Protein AF-A0A8X8BV23-F1 (afdb_monomer)

Secondary structure (DSSP, 8-state):
-PPPPPPPP------PPPPPPP----PPPPPPPPPPPPPPPPPPPPPPPPPP-PPPPP-PPPP----------------------------PPPPPPPPPPPPP-PPPPPPPEEEEEEEE-SSEEEEEEEPPSS--TT---EEEEEEEETT----EES-SSPB-SSEEEEESPPTT-EEEEEEEEEETTEEPPPEE-SS-EE-----EEEEE---GGGSS-EEEETTPPEEEEEEEEEES--EEEEEETTEE--TTT-EEEE-SSEEEEEESS--GGG-EEEEEEEEETTEEEEEEEEEEEE-PPPPPEEEEEEEEETTEEEEEEE--S---SS---EEEEEEEETTT--EEEEEEEE-SSEEEE--PPTT-EEEEEEEEEETTEE-SS-EE-SSPEE--SS---------------EEEEEEE----EEEETTS-EEEEEEEEEESPPEEEEEETTEE--S-TTEEEEEETTEEEEEESS--GGG-EEEEEEEEETTEEEEEEEEEEEE---S----SSS-EEEEEEEEEETTEEEEEEEEPPPSSTTHHHHHHHHHHHS-GGGHHHHHHHHHHHHHHTHHHHGGG-B-SSS-B--SHHHHHHHTTSTTPPP-HHHHHHHHHHTT-EEEEEETTEEEEEES-TTSPEEEEEE-SSSGGG--EEEEEE--SS-B-----SS-EEEEEE-S-----B---TT-EEEEEESS-EE----SS-TT---

InterPro domains:
  IPR003598 Immunoglobulin subtype 2 [SM00408] (225-289)
  IPR003598 Immunoglobulin subtype 2 [SM00408] (432-499)
  IPR003599 Immunoglobulin domain subtype [SM00409] (219-302)
  IPR003599 Immunoglobulin domain subtype [SM00409] (426-510)
  IPR003961 Fibronectin type III [PF00041] (111-194)
  IPR003961 Fibronectin type III [PF00041] (307-391)
  IPR003961 Fibronectin type III [PS50853] (111-206)
  IPR003961 Fibronectin type III [PS50853] (307-402)
  IPR003961 Fibronectin type III [SM00060] (109-192)
  IPR003961 Fibronectin type III [SM00060] (305-387)
  IPR003961 Fibronectin type III [cd00063] (110-194)
  IPR003961 Fibronectin type III [cd00063] (305-388)
  IPR007110 Immunoglobulin-like domain [PS50835] (210-298)
  IPR007110 Immunoglobulin-like domain [PS50835] (420-504)
  IPR013098 Immunoglobulin I-set [PF07679] (224-300)
  IPR013098 Immunoglobulin I-set [PF07679] (420-509)
  IPR013783 Immunoglobulin-like fold [G3DSA:2.60.40.10] (108-204)
  IPR013783 Immunoglobulin-like fold [G3DSA:2.60.40.10] (207-303)
  IPR013783 Immunoglobulin-like fold [G3DSA:2.60.40.10] (304-407)
  IPR013783 Immunoglobulin-like fold [G3DSA:2.60.40.10] (414-513)

Nearest PDB structures (foldseek):
  8g4l-assembly1_o  TM=5.785E-01  e=3.237E-51  Homo sapiens
  8q6t-assembly1_V  TM=5.256E-01  e=2.767E-53  Mus musculus
  8q6t-assembly1_P  TM=4.253E-01  e=5.042E-35  Mus musculus
  2jll-assembly1_A  TM=3.064E-01  e=6.324E-19  Homo sapiens
  2xyc-assembly1_A  TM=3.188E-01  e=3.864E-17  Homo sapiens

Organism: Polypterus senegalus (NCBI:txid55291)

Foldseek 3Di:
DDDDDDDDDDDDDDDDDDDDDDDDDDDDDDDDDDDDDDDDDDDPDDDDDPDDDDDDDDDDDDDDDDDDDDDDDDDDDDDDDDDDDDDDDDDDDDDDDDPDPDDPQWDAAAAWADWDWDDAAQFKTKIFTHDGPGATPQGFPAKWKWKDWPPDPDIDTQDDDGDHHRMDMRGRHHAQTWMKMWMWTADPSGTHDIDTDPGTDHHHFDWDFKAKDADPCQVDAAEAEFFAKDKDKIFMDTPPQWDKAKDFPPHHDPCVQWDWDDDSTIIIIMGHGDDQVNFTKMKMWIDDPPGIDMDIGGYGYFAAFAAWADWEFPDAAAFKTKIFTHGGPGHRSFDFQAKWKWKDWPVGRDIDTDADRHDDRMDMRGDHDAQIWMKMWMWIAGPNGTHPDTDIYPGTHHHHPDHDDDDDPPDPDPPPQDWKDWPFFWEADEAEAQAKDKTKTFIDHPVFWDKFKDFPNHTDPPDPQWDWDAHHRITMTIRHRDDQVSWGKMKIKTDDPHYIDIHIYTYGHDYPPDDDDDPDQADAKEWDWAQDPNDTFIWIKAFAPQFQLQLLQQLCCQQPVHSPCSVVLLCVLLVQCLVVVVVLQVFQALVVGDGQPHSVSSSVQSVDRGHADTPSSVQSSCVVRVAKEFEDEPSHGPDIHHDPPHHYFYKYDDDPHRSSNHIIGIDTDPDDADEDEDDDAGEYEYEYADDDQYFYQYDLRYFYWYHYPVDTDRDDDSPDNGDGD

Solvent-accessible surface area (backbone atoms only — not comparable to full-atom values): 42860 Å² total; per-residue (Å²): 137,84,88,83,82,86,88,82,91,83,87,88,82,92,82,85,86,84,89,82,85,89,80,84,90,80,82,90,78,81,79,80,80,81,78,83,77,81,79,79,77,82,77,81,76,80,78,80,76,80,75,85,77,82,76,84,74,84,87,79,81,86,88,83,89,90,86,87,91,86,87,81,86,88,81,88,89,89,89,87,90,87,89,89,86,88,90,84,83,87,82,91,78,83,81,80,83,78,78,80,79,73,75,80,80,68,58,58,33,40,37,27,39,75,41,40,81,75,48,56,29,41,36,33,42,28,38,33,44,42,76,38,89,49,66,37,98,87,44,71,72,20,34,50,43,34,37,25,50,68,95,60,89,65,71,42,71,69,54,92,64,70,37,80,61,62,55,52,73,43,67,85,46,61,61,76,42,40,32,40,46,33,32,22,35,26,34,99,61,34,71,22,55,67,20,48,45,95,64,63,46,70,26,36,68,54,76,41,73,37,43,72,53,77,52,77,78,45,75,45,78,36,76,45,48,55,61,40,65,46,76,46,77,40,40,38,46,42,31,62,86,56,49,77,49,62,27,43,73,88,35,77,63,60,68,90,68,42,46,76,50,76,61,92,47,34,38,34,45,33,26,76,60,34,41,60,84,69,33,46,41,35,34,44,36,34,33,42,97,93,44,66,30,77,50,70,34,42,36,43,33,25,41,47,14,36,35,31,34,78,45,38,80,74,50,73,54,61,38,33,37,32,39,37,42,43,76,35,94,41,42,22,80,38,68,73,69,25,26,36,32,29,40,20,44,68,90,74,68,52,78,42,80,77,40,67,49,33,80,66,54,56,52,72,51,64,88,43,62,64,65,41,37,33,35,44,34,31,25,22,23,21,94,68,33,59,16,91,42,59,25,57,39,91,64,60,52,70,27,55,80,68,88,64,86,82,78,78,82,85,65,83,79,74,80,63,74,36,44,28,41,70,82,34,65,42,63,67,39,78,34,42,51,62,45,65,39,73,48,55,30,27,42,47,37,33,63,77,46,50,76,45,47,23,51,73,88,40,75,69,67,100,42,93,47,55,44,75,45,78,50,73,41,37,42,33,43,32,35,48,47,34,45,64,86,67,34,43,43,38,33,50,32,30,38,37,98,70,34,66,35,73,40,54,25,47,37,42,44,40,73,64,77,85,82,85,85,68,106,56,94,70,54,81,40,40,39,44,68,34,65,55,95,90,42,78,43,47,23,39,45,46,81,47,66,93,54,20,53,8,33,39,36,32,51,24,26,75,76,68,78,38,51,90,49,19,70,59,51,43,52,50,42,51,48,48,46,44,76,44,29,90,79,38,61,89,47,45,57,61,73,82,80,57,59,56,88,42,54,66,55,42,51,55,53,67,66,46,86,63,42,50,37,43,64,42,55,52,44,46,42,16,62,78,68,58,27,20,40,40,32,26,43,95,67,37,84,70,50,72,32,64,66,81,98,36,59,78,40,47,34,34,52,74,48,96,51,56,49,57,12,37,29,28,30,47,44,78,58,82,72,92,63,55,80,56,86,66,91,62,84,45,62,42,41,37,36,33,72,53,100,69,94,64,46,43,56,73,55,96,70,50,47,63,38,44,38,42,85,84,54,78,53,75,77,81,75,94,85,55,100,73,54,75,81

Structure (mmCIF, N/CA/C/O backbone):
data_AF-A0A8X8BV23-F1
#
_entry.id   AF-A0A8X8BV23-F1
#
loop_
_atom_site.group_PDB
_atom_site.id
_atom_site.type_symbol
_atom_site.label_atom_id
_atom_site.label_alt_id
_atom_site.label_comp_id
_atom_site.label_asym_id
_atom_site.label_entity_id
_atom_site.label_seq_id
_atom_site.pdbx_PDB_ins_code
_atom_site.Cartn_x
_atom_site.Cartn_y
_atom_site.Cartn_z
_atom_site.occupancy
_atom_site.B_iso_or_equiv
_atom_site.auth_seq_id
_atom_site.auth_comp_id
_atom_site.auth_asym_id
_atom_site.auth_atom_id
_atom_site.pdbx_PDB_model_num
ATOM 1 N N . MET A 1 1 ? -46.286 63.679 -8.305 1.00 37.25 1 MET A N 1
ATOM 2 C CA . MET A 1 1 ? -46.030 62.240 -8.077 1.00 37.25 1 MET A CA 1
ATOM 3 C C . MET A 1 1 ? -44.551 61.982 -8.324 1.00 37.25 1 MET A C 1
ATOM 5 O O . MET A 1 1 ? -44.069 62.413 -9.363 1.00 37.25 1 MET A O 1
ATOM 9 N N . PRO A 1 2 ? -43.814 61.444 -7.339 1.00 43.31 2 PRO A N 1
ATOM 10 C CA . PRO A 1 2 ? -42.366 61.609 -7.263 1.00 43.31 2 PRO A CA 1
ATOM 11 C C . PRO A 1 2 ? -41.593 60.446 -7.896 1.00 43.31 2 PRO A C 1
ATOM 13 O O . PRO A 1 2 ? -41.908 59.279 -7.670 1.00 43.31 2 PRO A O 1
ATOM 16 N N . ALA A 1 3 ? -40.523 60.789 -8.612 1.00 39.47 3 ALA A N 1
ATOM 17 C CA . ALA A 1 3 ? -39.428 59.885 -8.934 1.00 39.47 3 ALA A CA 1
ATOM 18 C C . ALA A 1 3 ? -38.564 59.679 -7.676 1.00 39.47 3 ALA A C 1
ATOM 20 O O . ALA A 1 3 ? -38.120 60.648 -7.058 1.00 39.47 3 ALA A O 1
ATOM 21 N N . LYS A 1 4 ? -38.350 58.421 -7.273 1.00 37.28 4 LYS A N 1
ATOM 22 C CA . LYS A 1 4 ? -37.440 58.058 -6.176 1.00 37.28 4 LYS A CA 1
ATOM 23 C C . LYS A 1 4 ? -36.044 57.718 -6.725 1.00 37.28 4 LYS A C 1
ATOM 25 O O . LYS A 1 4 ? -35.960 56.878 -7.620 1.00 37.28 4 LYS A O 1
ATOM 30 N N . PRO A 1 5 ? -34.970 58.316 -6.175 1.00 46.34 5 PRO A N 1
ATOM 31 C CA . PRO A 1 5 ? -33.581 57.995 -6.494 1.00 46.34 5 PRO A CA 1
ATOM 32 C C . PRO A 1 5 ? -33.000 56.868 -5.616 1.00 46.34 5 PRO A C 1
ATOM 34 O O . PRO A 1 5 ? -33.570 56.479 -4.595 1.00 46.34 5 PRO A O 1
ATOM 37 N N . ALA A 1 6 ? -31.847 56.360 -6.061 1.00 39.94 6 ALA A N 1
ATOM 38 C CA . ALA A 1 6 ? -31.084 55.222 -5.543 1.00 39.94 6 ALA A CA 1
ATOM 39 C C . ALA A 1 6 ? -30.608 55.345 -4.073 1.00 39.94 6 ALA A C 1
ATOM 41 O O . ALA A 1 6 ? -30.362 56.457 -3.598 1.00 39.94 6 ALA A O 1
ATOM 42 N N . PRO A 1 7 ? -30.388 54.218 -3.359 1.00 45.75 7 PRO A N 1
ATOM 43 C CA . PRO A 1 7 ? -29.856 54.235 -2.001 1.00 45.75 7 PRO A CA 1
ATOM 44 C C . PRO A 1 7 ? -28.320 54.131 -1.936 1.00 45.75 7 PRO A C 1
ATOM 46 O O . PRO A 1 7 ? -27.684 53.287 -2.567 1.00 45.75 7 PRO A O 1
ATOM 49 N N . ILE A 1 8 ? -27.752 54.995 -1.092 1.00 36.28 8 ILE A N 1
ATOM 50 C CA . ILE A 1 8 ? -26.345 55.091 -0.685 1.00 36.28 8 ILE A CA 1
ATOM 51 C C . ILE A 1 8 ? -26.067 54.170 0.519 1.00 36.28 8 ILE A C 1
ATOM 53 O O . ILE A 1 8 ? -26.897 54.016 1.415 1.00 36.28 8 ILE A O 1
ATOM 57 N N . LYS A 1 9 ? -24.854 53.603 0.539 1.00 37.19 9 LYS A N 1
ATOM 58 C CA . LYS A 1 9 ? -24.247 52.751 1.578 1.00 37.19 9 LYS A CA 1
ATOM 59 C C . LYS A 1 9 ? -24.276 53.368 2.989 1.00 37.19 9 LYS A C 1
ATOM 61 O O . LYS A 1 9 ? -23.878 54.518 3.161 1.00 37.19 9 LYS A O 1
ATOM 66 N N . LYS A 1 10 ? -24.561 52.550 4.013 1.00 34.16 10 LYS A N 1
ATOM 67 C CA . LYS A 1 10 ? -24.090 52.753 5.400 1.00 34.16 10 LYS A CA 1
ATOM 68 C C . LYS A 1 10 ? -23.730 51.422 6.068 1.00 34.16 10 LYS A C 1
ATOM 70 O O . LYS A 1 10 ? -24.497 50.467 6.021 1.00 34.16 10 LYS A O 1
ATOM 75 N N . ALA A 1 11 ? -22.555 51.404 6.690 1.00 37.06 11 ALA A N 1
ATOM 76 C CA . ALA A 1 11 ? -22.048 50.351 7.564 1.00 37.06 11 ALA A CA 1
ATOM 77 C C . ALA A 1 11 ? -22.585 50.496 9.005 1.00 37.06 11 ALA A C 1
ATOM 79 O O . ALA A 1 11 ? -22.865 51.617 9.436 1.00 37.06 11 ALA A O 1
ATOM 80 N N . PRO A 1 12 ? -22.628 49.401 9.780 1.00 36.78 12 PRO A N 1
ATOM 81 C CA . PRO A 1 12 ? -22.578 49.437 11.245 1.00 36.78 12 PRO A CA 1
ATOM 82 C C . PRO A 1 12 ? -21.412 48.561 11.767 1.00 36.78 12 PRO A C 1
ATOM 84 O O . PRO A 1 12 ? -20.924 47.694 11.056 1.00 36.78 12 PRO A O 1
ATOM 87 N N . ALA A 1 13 ? -20.912 48.612 12.998 1.00 33.97 13 ALA A N 1
ATOM 88 C CA . ALA A 1 13 ? -20.841 49.588 14.080 1.00 33.97 13 ALA A CA 1
ATOM 89 C C . ALA A 1 13 ? -19.805 48.999 15.071 1.00 33.97 13 ALA A C 1
ATOM 91 O O . ALA A 1 13 ? -19.847 47.802 15.353 1.00 33.97 13 ALA A O 1
ATOM 92 N N . LYS A 1 14 ? -18.873 49.803 15.603 1.00 33.94 14 LYS A N 1
ATOM 93 C CA . LYS A 1 14 ? -17.976 49.397 16.705 1.00 33.94 14 LYS A CA 1
ATOM 94 C C . LYS A 1 14 ? -18.698 49.598 18.043 1.00 33.94 14 LYS A C 1
ATOM 96 O O . LYS A 1 14 ? -19.239 50.677 18.275 1.00 33.94 14 LYS A O 1
ATOM 101 N N . LYS A 1 15 ? -18.647 48.610 18.944 1.00 35.19 15 LYS A N 1
ATOM 102 C CA . LYS A 1 15 ? -18.960 48.776 20.375 1.00 35.19 15 LYS A CA 1
ATOM 103 C C . LYS A 1 15 ? -17.793 48.297 21.238 1.00 35.19 15 LYS A C 1
ATOM 105 O O . LYS A 1 15 ? -17.138 47.310 20.925 1.00 35.19 15 LYS A O 1
ATOM 110 N N . ALA A 1 16 ? -17.530 49.095 22.265 1.00 33.94 16 ALA A N 1
ATOM 111 C CA . ALA A 1 16 ? -16.345 49.130 23.105 1.00 33.94 16 ALA A CA 1
ATOM 112 C C . ALA A 1 16 ? -16.335 48.080 24.230 1.00 33.94 16 ALA A C 1
ATOM 114 O O . ALA A 1 16 ? -17.384 47.635 24.691 1.00 33.94 16 ALA A O 1
ATOM 115 N N . ALA A 1 17 ? -15.124 47.755 24.689 1.00 33.66 17 ALA A N 1
ATOM 116 C CA . ALA A 1 17 ? -14.831 46.958 25.877 1.00 33.66 17 ALA A CA 1
ATOM 117 C C . ALA A 1 17 ? -14.933 47.794 27.173 1.00 33.66 17 ALA A C 1
ATOM 119 O O . ALA A 1 17 ? -14.578 48.978 27.148 1.00 33.66 17 ALA A O 1
ATOM 120 N N . PRO A 1 18 ? -15.338 47.206 28.316 1.00 38.94 18 PRO A N 1
ATOM 121 C CA . PRO A 1 18 ? -15.215 47.843 29.621 1.00 38.94 18 PRO A CA 1
ATOM 122 C C . PRO A 1 18 ? -13.930 47.433 30.365 1.00 38.94 18 PRO A C 1
ATOM 124 O O . PRO A 1 18 ? -13.490 46.285 30.323 1.00 38.94 18 PRO A O 1
ATOM 127 N N . LYS A 1 19 ? -13.353 48.425 31.055 1.00 33.03 19 LYS A N 1
ATOM 128 C CA . LYS A 1 19 ? -12.192 48.363 31.956 1.00 33.03 19 LYS A CA 1
ATOM 129 C C . LYS A 1 19 ? -12.481 47.507 33.199 1.00 33.03 19 LYS A C 1
ATOM 131 O O . LYS A 1 19 ? -13.532 47.673 33.813 1.00 33.03 19 LYS A O 1
ATOM 136 N N . ALA A 1 20 ? -11.514 46.683 33.605 1.00 36.59 20 ALA A N 1
ATOM 137 C CA . ALA A 1 20 ? -11.487 46.001 34.899 1.00 36.59 20 ALA A CA 1
ATOM 138 C C . ALA A 1 20 ? -10.542 46.725 35.872 1.00 36.59 20 ALA A C 1
ATOM 140 O O . ALA A 1 20 ? -9.504 47.250 35.470 1.00 36.59 20 ALA A O 1
ATOM 141 N N . ALA A 1 21 ? -10.966 46.777 37.133 1.00 36.22 21 ALA A N 1
ATOM 142 C CA . ALA A 1 21 ? -10.369 47.516 38.234 1.00 36.22 21 ALA A CA 1
ATOM 143 C C . ALA A 1 21 ? -9.119 46.841 38.826 1.00 36.22 21 ALA A C 1
ATOM 145 O O . ALA A 1 21 ? -9.000 45.618 38.871 1.00 36.22 21 ALA A O 1
ATOM 146 N N . GLU A 1 22 ? -8.225 47.693 39.315 1.00 36.97 22 GLU A N 1
ATOM 147 C CA . GLU A 1 22 ? -6.950 47.410 39.969 1.00 36.97 22 GLU A CA 1
ATOM 148 C C . GLU A 1 22 ? -7.166 47.046 41.455 1.00 36.97 22 GLU A C 1
ATOM 150 O O . GLU A 1 22 ? -7.967 47.681 42.145 1.00 36.97 22 GLU A O 1
ATOM 155 N N . LYS A 1 23 ? -6.460 46.024 41.961 1.00 34.34 23 LYS A N 1
ATOM 156 C CA . LYS A 1 23 ? -6.406 45.649 43.389 1.00 34.34 23 LYS A CA 1
ATOM 157 C C . LYS A 1 23 ? -4.940 45.338 43.771 1.00 34.34 23 LYS A C 1
ATOM 159 O O . LYS A 1 23 ? -4.227 44.798 42.926 1.00 34.34 23 LYS A O 1
ATOM 164 N N . PRO A 1 24 ? -4.466 45.721 44.977 1.00 38.41 24 PRO A N 1
ATOM 165 C CA . PRO A 1 24 ? -3.070 46.107 45.196 1.00 38.41 24 PRO A CA 1
ATOM 166 C C . PRO A 1 24 ? -2.117 44.954 45.534 1.00 38.41 24 PRO A C 1
ATOM 168 O O . PRO A 1 24 ? -2.523 43.900 46.022 1.00 38.41 24 PRO A O 1
ATOM 171 N N . ALA A 1 25 ? -0.832 45.220 45.289 1.00 39.97 25 ALA A N 1
ATOM 172 C CA . ALA A 1 25 ? 0.310 44.346 45.526 1.00 39.97 25 ALA A CA 1
ATOM 173 C C . ALA A 1 25 ? 0.601 44.102 47.021 1.00 39.97 25 ALA A C 1
ATOM 175 O O . ALA A 1 25 ? 0.534 45.016 47.843 1.00 39.97 25 ALA A O 1
ATOM 176 N N . ALA A 1 26 ? 0.995 42.864 47.328 1.00 36.78 26 ALA A N 1
ATOM 177 C CA . ALA A 1 26 ? 1.564 42.394 48.592 1.00 36.78 26 ALA A CA 1
ATOM 178 C C . ALA A 1 26 ? 2.922 41.696 48.301 1.00 36.78 26 ALA A C 1
ATOM 180 O O . ALA A 1 26 ? 3.177 41.349 47.147 1.00 36.78 26 ALA A O 1
ATOM 181 N N . PRO A 1 27 ? 3.823 41.570 49.294 1.00 39.56 27 PRO A N 1
ATOM 182 C CA . PRO A 1 27 ? 5.259 41.790 49.120 1.00 39.56 27 PRO A CA 1
ATOM 183 C C . PRO A 1 27 ? 6.058 40.583 48.616 1.00 39.56 27 PRO A C 1
ATOM 185 O O . PRO A 1 27 ? 5.689 39.431 48.818 1.00 39.56 27 PRO A O 1
ATOM 188 N N . ALA A 1 28 ? 7.193 40.890 47.982 1.00 40.41 28 ALA A N 1
ATOM 189 C CA . ALA A 1 28 ? 8.159 39.935 47.457 1.00 40.41 28 ALA A CA 1
ATOM 190 C C . ALA A 1 28 ? 8.809 39.102 48.574 1.00 40.41 28 ALA A C 1
ATOM 192 O O . ALA A 1 28 ? 9.510 39.635 49.437 1.00 40.41 28 ALA A O 1
ATOM 193 N N . GLU A 1 29 ? 8.613 37.787 48.511 1.00 38.38 29 GLU A N 1
ATOM 194 C CA . GLU A 1 29 ? 9.335 36.813 49.320 1.00 38.38 29 GLU A CA 1
ATOM 195 C C . GLU A 1 29 ? 10.634 36.415 48.599 1.00 38.38 29 GLU A C 1
ATOM 197 O O . GLU A 1 29 ? 10.665 36.146 47.396 1.00 38.38 29 GLU A O 1
ATOM 202 N N . LYS A 1 30 ? 11.737 36.472 49.346 1.00 40.88 30 LYS A N 1
ATOM 203 C CA . LYS A 1 30 ? 13.115 36.238 48.903 1.00 40.88 30 LYS A CA 1
ATOM 204 C C . LYS A 1 30 ? 13.278 34.776 48.462 1.00 40.88 30 LYS A C 1
ATOM 206 O O . LYS A 1 30 ? 13.104 33.872 49.274 1.00 40.88 30 LYS A O 1
ATOM 211 N N . ALA A 1 31 ? 13.659 34.549 47.206 1.00 43.78 31 ALA A N 1
ATOM 212 C CA . ALA A 1 31 ? 14.023 33.220 46.717 1.00 43.78 31 ALA A CA 1
ATOM 213 C C . ALA A 1 31 ? 15.278 32.688 47.450 1.00 43.78 31 ALA A C 1
ATOM 215 O O . ALA A 1 31 ? 16.235 33.452 47.628 1.00 43.78 31 ALA A O 1
ATOM 216 N N . PRO A 1 32 ? 15.312 31.408 47.868 1.00 47.91 32 PRO A N 1
ATOM 217 C CA . PRO A 1 32 ? 16.523 30.790 48.390 1.00 47.91 32 PRO A CA 1
ATOM 218 C C . PRO A 1 32 ? 17.540 30.573 47.260 1.00 47.91 32 PRO A C 1
ATOM 220 O O . PRO A 1 32 ? 17.179 30.272 46.121 1.00 47.91 32 PRO A O 1
ATOM 223 N N . ALA A 1 33 ? 18.819 30.767 47.584 1.00 52.66 33 ALA A N 1
ATOM 224 C CA . ALA A 1 33 ? 19.941 30.571 46.672 1.00 52.66 33 ALA A CA 1
ATOM 225 C C . ALA A 1 33 ? 20.002 29.114 46.161 1.00 52.66 33 ALA A C 1
ATOM 227 O O . ALA A 1 33 ? 19.712 28.198 46.933 1.00 52.66 33 ALA A O 1
ATOM 228 N N . PRO A 1 34 ? 20.385 28.881 44.893 1.00 51.22 34 PRO A N 1
ATOM 229 C CA . PRO A 1 34 ? 20.528 27.531 44.360 1.00 51.22 34 PRO A CA 1
ATOM 230 C C . PRO A 1 34 ? 21.713 26.808 45.016 1.00 51.22 34 PRO A C 1
ATOM 232 O O . PRO A 1 34 ? 22.801 27.374 45.144 1.00 51.22 34 PRO A O 1
ATOM 235 N N . GLU A 1 35 ? 21.495 25.555 45.419 1.00 54.19 35 GLU A N 1
ATOM 236 C CA . GLU A 1 35 ? 22.554 24.641 45.858 1.00 54.19 35 GLU A CA 1
ATOM 237 C C . GLU A 1 35 ? 23.623 24.461 44.763 1.00 54.19 35 GLU A C 1
ATOM 239 O O . GLU A 1 35 ? 23.296 24.447 43.570 1.00 54.19 35 GLU A O 1
ATOM 244 N N . PRO A 1 36 ? 24.907 24.312 45.139 1.00 51.16 36 PRO A N 1
ATOM 245 C CA . PRO A 1 36 ? 25.980 24.078 44.184 1.00 51.16 36 PRO A CA 1
ATOM 246 C C . PRO A 1 36 ? 25.806 22.714 43.505 1.00 51.16 36 PRO A C 1
ATOM 248 O O . PRO A 1 36 ? 25.574 21.698 44.157 1.00 51.16 36 PRO A O 1
ATOM 251 N N . ALA A 1 37 ? 25.937 22.706 42.177 1.00 55.41 37 ALA A N 1
ATOM 252 C CA . ALA A 1 37 ? 25.851 21.503 41.359 1.00 55.41 37 ALA A CA 1
ATOM 253 C C . ALA A 1 37 ? 26.855 20.425 41.825 1.00 55.41 37 ALA A C 1
ATOM 255 O O . ALA A 1 37 ? 28.001 20.761 42.144 1.00 55.41 37 ALA A O 1
ATOM 256 N N . PRO A 1 38 ? 26.471 19.134 41.835 1.00 54.53 38 PRO A N 1
ATOM 257 C CA . PRO A 1 38 ? 27.402 18.055 42.131 1.00 54.53 38 PRO A CA 1
ATOM 258 C C . PRO A 1 38 ? 28.513 18.012 41.074 1.00 54.53 38 PRO A C 1
ATOM 260 O O . PRO A 1 38 ? 28.258 18.133 39.874 1.00 54.53 38 PRO A O 1
ATOM 263 N N . ALA A 1 39 ? 29.753 17.857 41.540 1.00 56.56 39 ALA A N 1
ATOM 264 C CA . ALA A 1 39 ? 30.937 17.762 40.697 1.00 56.56 39 ALA A CA 1
ATOM 265 C C . ALA A 1 39 ? 30.798 16.623 39.663 1.00 56.56 39 ALA A C 1
ATOM 267 O O . ALA A 1 39 ? 30.262 15.560 39.994 1.00 56.56 39 ALA A O 1
ATOM 268 N N . PRO A 1 40 ? 31.277 16.815 38.420 1.00 53.28 40 PRO A N 1
ATOM 269 C CA . PRO A 1 40 ? 31.212 15.785 37.394 1.00 53.28 40 PRO A CA 1
ATOM 270 C C . PRO A 1 40 ? 32.039 14.564 37.811 1.00 53.28 40 PRO A C 1
ATOM 272 O O . PRO A 1 40 ? 33.167 14.693 38.290 1.00 53.28 40 PRO A O 1
ATOM 275 N N . ALA A 1 41 ? 31.468 13.375 37.615 1.00 54.72 41 ALA A N 1
ATOM 276 C CA . ALA A 1 41 ? 32.178 12.115 37.783 1.00 54.72 41 ALA A CA 1
ATOM 277 C C . ALA A 1 41 ? 33.437 12.085 36.887 1.00 54.72 41 ALA A C 1
ATOM 279 O O . ALA A 1 41 ? 33.390 12.594 35.761 1.00 54.72 41 ALA A O 1
ATOM 280 N N . PRO A 1 42 ? 34.557 11.509 37.361 1.00 54.31 42 PRO A N 1
ATOM 281 C CA . PRO A 1 42 ? 35.787 11.430 36.584 1.00 54.31 42 PRO A CA 1
ATOM 282 C C . PRO A 1 42 ? 35.553 10.634 35.296 1.00 54.31 42 PRO A C 1
ATOM 284 O O . PRO A 1 42 ? 34.907 9.585 35.305 1.00 54.31 42 PRO A O 1
ATOM 287 N N . ALA A 1 43 ? 36.071 11.161 34.185 1.00 53.69 43 ALA A N 1
ATOM 288 C CA . ALA A 1 43 ? 36.008 10.518 32.881 1.00 53.69 43 ALA A CA 1
ATOM 289 C C . ALA A 1 43 ? 36.610 9.099 32.946 1.00 53.69 43 ALA A C 1
ATOM 291 O O . ALA A 1 43 ? 37.639 8.912 33.604 1.00 53.69 43 ALA A O 1
ATOM 292 N N . PRO A 1 44 ? 36.009 8.103 32.269 1.00 56.47 44 PRO A N 1
ATOM 293 C CA . PRO A 1 44 ? 36.640 6.800 32.124 1.00 56.47 44 PRO A CA 1
ATOM 294 C C . PRO A 1 44 ? 37.986 6.965 31.407 1.00 56.47 44 PRO A C 1
ATOM 296 O O . PRO A 1 44 ? 38.104 7.734 30.450 1.00 56.47 44 PRO A O 1
ATOM 299 N N . ALA A 1 45 ? 39.004 6.267 31.912 1.00 56.06 45 ALA A N 1
ATOM 300 C CA . ALA A 1 45 ? 40.338 6.241 31.328 1.00 56.06 45 ALA A CA 1
ATOM 301 C C . ALA A 1 45 ? 40.273 5.833 29.841 1.00 56.06 45 ALA A C 1
ATOM 303 O O . ALA A 1 45 ? 39.450 4.985 29.488 1.00 56.06 45 ALA A O 1
ATOM 304 N N . PRO A 1 46 ? 41.115 6.417 28.969 1.00 51.47 46 PRO A N 1
ATOM 305 C CA . PRO A 1 46 ? 41.161 6.028 27.567 1.00 51.47 46 PRO A CA 1
ATOM 306 C C . PRO A 1 46 ? 41.567 4.554 27.456 1.00 51.47 46 PRO A C 1
ATOM 308 O O . PRO A 1 46 ? 42.540 4.125 28.080 1.00 51.47 46 PRO A O 1
ATOM 311 N N . GLU A 1 47 ? 40.813 3.786 26.669 1.00 54.91 47 GLU A N 1
ATOM 312 C CA . GLU A 1 47 ? 41.200 2.431 26.282 1.00 54.91 47 GLU A CA 1
ATOM 313 C C . GLU A 1 47 ? 42.603 2.446 25.647 1.00 54.91 47 GLU A C 1
ATOM 315 O O . GLU A 1 47 ? 42.938 3.384 24.911 1.00 54.91 47 GLU A O 1
ATOM 320 N N . PRO A 1 48 ? 43.446 1.434 25.921 1.00 53.06 48 PRO A N 1
ATOM 321 C CA . PRO A 1 48 ? 44.744 1.325 25.278 1.00 53.06 48 PRO A CA 1
ATOM 322 C C . PRO A 1 48 ? 44.553 1.191 23.764 1.00 53.06 48 PRO A C 1
ATOM 324 O O . PRO A 1 48 ? 43.737 0.398 23.294 1.00 53.06 48 PRO A O 1
ATOM 327 N N . ALA A 1 49 ? 45.313 1.985 23.009 1.00 53.38 49 ALA A N 1
ATOM 328 C CA . ALA A 1 49 ? 45.317 1.947 21.554 1.00 53.38 49 ALA A CA 1
ATOM 329 C C . ALA A 1 49 ? 45.536 0.507 21.047 1.00 53.38 49 ALA A C 1
ATOM 331 O O . ALA A 1 49 ? 46.395 -0.198 21.590 1.00 53.38 49 ALA A O 1
ATOM 332 N N . PRO A 1 50 ? 44.813 0.060 20.004 1.00 53.53 50 PRO A N 1
ATOM 333 C CA . PRO A 1 50 ? 45.144 -1.193 19.349 1.00 53.53 50 PRO A CA 1
ATOM 334 C C . PRO A 1 50 ? 46.574 -1.100 18.803 1.00 53.53 50 PRO A C 1
ATOM 336 O O . PRO A 1 50 ? 46.943 -0.118 18.153 1.00 53.53 50 PRO A O 1
ATOM 339 N N . ALA A 1 51 ? 47.382 -2.118 19.099 1.00 57.38 51 ALA A N 1
ATOM 340 C CA . ALA A 1 51 ? 48.704 -2.288 18.514 1.00 57.38 51 ALA A CA 1
ATOM 341 C C . ALA A 1 51 ? 48.611 -2.240 16.974 1.00 57.38 51 ALA A C 1
ATOM 343 O O . ALA A 1 51 ? 47.604 -2.691 16.415 1.00 57.38 51 ALA A O 1
ATOM 344 N N . PRO A 1 52 ? 49.623 -1.696 16.275 1.00 46.34 52 PRO A N 1
ATOM 345 C CA . PRO A 1 52 ? 49.613 -1.648 14.821 1.00 46.34 52 PRO A CA 1
ATOM 346 C C . PRO A 1 52 ? 49.543 -3.073 14.267 1.00 46.34 52 PRO A C 1
ATOM 348 O O . PRO A 1 52 ? 50.422 -3.894 14.521 1.00 46.34 52 PRO A O 1
ATOM 351 N N . VAL A 1 53 ? 48.484 -3.367 13.516 1.00 45.09 53 VAL A N 1
ATOM 352 C CA . VAL A 1 53 ? 48.440 -4.552 12.661 1.00 45.09 53 VAL A CA 1
ATOM 353 C C . VAL A 1 53 ? 49.366 -4.261 11.486 1.00 45.09 53 VAL A C 1
ATOM 355 O O . VAL A 1 53 ? 49.092 -3.369 10.681 1.00 45.09 53 VAL A O 1
ATOM 358 N N . GLU A 1 54 ? 50.489 -4.974 11.435 1.00 45.84 54 GLU A N 1
ATOM 359 C CA . GLU A 1 54 ? 51.395 -4.986 10.291 1.00 45.84 54 GLU A CA 1
ATOM 360 C C . GLU A 1 54 ? 50.626 -5.374 9.024 1.00 45.84 54 GLU A C 1
ATOM 362 O O . GLU A 1 54 ? 49.957 -6.405 8.952 1.00 45.84 54 GLU A O 1
ATOM 367 N N . VAL A 1 55 ? 50.725 -4.514 8.015 1.00 47.06 55 VAL A N 1
ATOM 368 C CA . VAL A 1 55 ? 50.269 -4.789 6.656 1.00 47.06 55 VAL A CA 1
ATOM 369 C C . VAL A 1 55 ? 51.294 -5.732 6.016 1.00 47.06 55 VAL A C 1
ATOM 371 O O . VAL A 1 55 ? 52.463 -5.348 5.936 1.00 47.06 55 VAL A O 1
ATOM 374 N N . PRO A 1 56 ? 50.924 -6.930 5.529 1.00 44.66 56 PRO A N 1
ATOM 375 C CA . PRO A 1 56 ? 51.831 -7.699 4.693 1.00 44.66 56 PRO A CA 1
ATOM 376 C C . PRO A 1 56 ? 51.978 -6.992 3.338 1.00 44.66 56 PRO A C 1
ATOM 378 O O . PRO A 1 56 ? 51.005 -6.787 2.610 1.00 44.66 56 PRO A O 1
ATOM 381 N N . ALA A 1 57 ? 53.211 -6.587 3.033 1.00 50.25 57 ALA A N 1
ATOM 382 C CA . ALA A 1 57 ? 53.634 -6.088 1.730 1.00 50.25 57 ALA A CA 1
ATOM 383 C C . ALA A 1 57 ? 53.458 -7.167 0.636 1.00 50.25 57 ALA A C 1
ATOM 385 O O . ALA A 1 57 ? 53.469 -8.363 0.946 1.00 50.25 57 ALA A O 1
ATOM 386 N N . PRO A 1 58 ? 53.284 -6.770 -0.639 1.00 43.25 58 PRO A N 1
ATOM 387 C CA . PRO A 1 58 ? 53.064 -7.703 -1.737 1.00 43.25 58 PRO A CA 1
ATOM 388 C C . PRO A 1 58 ? 54.305 -8.568 -1.989 1.00 43.25 58 PRO A C 1
ATOM 390 O O . PRO A 1 58 ? 55.435 -8.087 -1.961 1.00 43.25 58 PRO A O 1
ATOM 393 N N . VAL A 1 59 ? 54.075 -9.854 -2.246 1.00 42.53 59 VAL A N 1
ATOM 394 C CA . VAL A 1 59 ? 55.111 -10.829 -2.599 1.00 42.53 59 VAL A CA 1
ATOM 395 C C . VAL A 1 59 ? 55.585 -10.553 -4.029 1.00 42.53 59 VAL A C 1
ATOM 397 O O . VAL A 1 59 ? 54.871 -10.842 -4.987 1.00 42.53 59 VAL A O 1
ATOM 400 N N . GLU A 1 60 ? 56.788 -9.996 -4.167 1.00 41.78 60 GLU A N 1
ATOM 401 C CA . GLU A 1 60 ? 57.580 -10.033 -5.402 1.00 41.78 60 GLU A CA 1
ATOM 402 C C . GLU A 1 60 ? 58.267 -11.402 -5.538 1.00 41.78 60 GLU A C 1
ATOM 404 O O . GLU A 1 60 ? 58.839 -11.931 -4.583 1.00 41.78 60 GLU A O 1
ATOM 409 N N . ALA A 1 61 ? 58.199 -11.984 -6.737 1.00 44.66 61 ALA A N 1
ATOM 410 C CA . ALA A 1 61 ? 58.908 -13.209 -7.099 1.00 44.66 61 ALA A CA 1
ATOM 411 C C . ALA A 1 61 ? 60.360 -12.898 -7.534 1.00 44.66 61 ALA A C 1
ATOM 413 O O . ALA A 1 61 ? 60.609 -11.829 -8.095 1.00 44.66 61 ALA A O 1
ATOM 414 N N . PRO A 1 62 ? 61.326 -13.808 -7.297 1.00 45.75 62 PRO A N 1
ATOM 415 C CA . PRO A 1 62 ? 62.749 -13.496 -7.393 1.00 45.75 62 PRO A CA 1
ATOM 416 C C . PRO A 1 62 ? 63.300 -13.565 -8.824 1.00 45.75 62 PRO A C 1
ATOM 418 O O . PRO A 1 62 ? 62.996 -14.478 -9.591 1.00 45.75 62 PRO A O 1
ATOM 421 N N . ALA A 1 63 ? 64.187 -12.618 -9.132 1.00 36.47 63 ALA A N 1
ATOM 422 C CA . ALA A 1 63 ? 65.090 -12.645 -10.277 1.00 36.47 63 ALA A CA 1
ATOM 423 C C . ALA A 1 63 ? 66.276 -13.598 -10.027 1.00 36.47 63 ALA A C 1
ATOM 425 O O . ALA A 1 63 ? 66.790 -13.675 -8.911 1.00 36.47 63 ALA A O 1
ATOM 426 N N . ALA A 1 64 ? 66.742 -14.273 -11.081 1.00 39.75 64 ALA A N 1
ATOM 427 C CA . ALA A 1 64 ? 68.007 -15.004 -11.105 1.00 39.75 64 ALA A CA 1
ATOM 428 C C . ALA A 1 64 ? 68.832 -14.603 -12.343 1.00 39.75 64 ALA A C 1
ATOM 430 O O . ALA A 1 64 ? 68.299 -14.470 -13.444 1.00 39.75 64 ALA A O 1
ATOM 431 N N . GLU A 1 65 ? 70.124 -14.380 -12.104 1.00 40.38 65 GLU A N 1
ATOM 432 C CA . GLU A 1 65 ? 71.187 -13.937 -13.019 1.00 40.38 65 GLU A CA 1
ATOM 433 C C . GLU A 1 65 ? 71.777 -15.072 -13.913 1.00 40.38 65 GLU A C 1
ATOM 435 O O . GLU A 1 65 ? 71.418 -16.237 -13.732 1.00 40.38 65 GLU A O 1
ATOM 440 N N . PRO A 1 66 ? 72.668 -14.751 -14.889 1.00 55.97 66 PRO A N 1
ATOM 441 C CA . PRO A 1 66 ? 72.888 -15.505 -16.136 1.00 55.97 66 PRO A CA 1
ATOM 442 C C . PRO A 1 66 ? 74.241 -16.248 -16.241 1.00 55.97 66 PRO A C 1
ATOM 444 O O . PRO A 1 66 ? 75.133 -16.014 -15.433 1.00 55.97 66 PRO A O 1
ATOM 447 N N . ALA A 1 67 ? 74.421 -17.058 -17.306 1.00 32.19 67 ALA A N 1
ATOM 448 C CA . ALA A 1 67 ? 75.679 -17.345 -18.049 1.00 32.19 67 ALA A CA 1
ATOM 449 C C . ALA A 1 67 ? 75.402 -18.334 -19.236 1.00 32.19 67 ALA A C 1
ATOM 451 O O . ALA A 1 67 ? 74.324 -18.923 -19.254 1.00 32.19 67 ALA A O 1
ATOM 452 N N . PRO A 1 68 ? 76.355 -18.669 -20.144 1.00 43.12 68 PRO A N 1
ATOM 453 C CA . PRO A 1 68 ? 76.934 -17.885 -21.255 1.00 43.12 68 PRO A CA 1
ATOM 454 C C . PRO A 1 68 ? 76.843 -18.657 -22.632 1.00 43.12 68 PRO A C 1
ATOM 456 O O . PRO A 1 68 ? 76.136 -19.663 -22.697 1.00 43.12 68 PRO A O 1
ATOM 459 N N . PRO A 1 69 ? 77.464 -18.203 -23.757 1.00 51.03 69 PRO A N 1
ATOM 460 C CA . PRO A 1 69 ? 76.994 -18.460 -25.134 1.00 51.03 69 PRO A CA 1
ATOM 461 C C . PRO A 1 69 ? 77.662 -19.651 -25.856 1.00 51.03 69 PRO A C 1
ATOM 463 O O . PRO A 1 69 ? 78.688 -20.160 -25.411 1.00 51.03 69 PRO A O 1
ATOM 466 N N . ALA A 1 70 ? 77.128 -20.029 -27.029 1.00 35.09 70 ALA A N 1
ATOM 467 C CA . ALA A 1 70 ? 77.767 -20.959 -27.967 1.00 35.09 70 ALA A CA 1
ATOM 468 C C . ALA A 1 70 ? 77.925 -20.345 -29.375 1.00 35.09 70 ALA A C 1
ATOM 470 O O . ALA A 1 70 ? 77.035 -19.664 -29.883 1.00 35.09 70 ALA A O 1
ATOM 471 N N . GLU A 1 71 ? 79.107 -20.583 -29.941 1.00 34.12 71 GLU A N 1
ATOM 472 C CA . GLU A 1 71 ? 79.725 -19.994 -31.133 1.00 34.12 71 GLU A CA 1
ATOM 473 C C . GLU A 1 71 ? 79.401 -20.773 -32.432 1.00 34.12 71 GLU A C 1
ATOM 475 O O . GLU A 1 71 ? 78.746 -21.813 -32.414 1.00 34.12 71 GLU A O 1
ATOM 480 N N . ALA A 1 72 ? 79.840 -20.232 -33.570 1.00 33.22 72 ALA A N 1
ATOM 481 C CA . ALA A 1 72 ? 79.308 -20.435 -34.916 1.00 33.22 72 ALA A CA 1
ATOM 482 C C . ALA A 1 72 ? 80.009 -21.489 -35.815 1.00 33.22 72 ALA A C 1
ATOM 484 O O . ALA A 1 72 ? 81.208 -21.707 -35.688 1.00 33.22 72 ALA A O 1
ATOM 485 N N . ALA A 1 73 ? 79.247 -21.946 -36.833 1.00 30.78 73 ALA A N 1
ATOM 486 C CA . ALA A 1 73 ? 79.624 -22.306 -38.228 1.00 30.78 73 ALA A CA 1
ATOM 487 C C . ALA A 1 73 ? 80.617 -23.487 -38.473 1.00 30.78 73 ALA A C 1
ATOM 489 O O . ALA A 1 73 ? 81.240 -23.942 -37.521 1.00 30.78 73 ALA A O 1
ATOM 490 N N . PRO A 1 74 ? 80.845 -23.994 -39.722 1.00 44.94 74 PRO A N 1
ATOM 491 C CA . PRO A 1 74 ? 80.289 -23.650 -41.045 1.00 44.94 74 PRO A CA 1
ATOM 492 C C . PRO A 1 74 ? 79.880 -24.870 -41.938 1.00 44.94 74 PRO A C 1
ATOM 494 O O . PRO A 1 74 ? 79.727 -25.999 -41.482 1.00 44.94 74 PRO A O 1
ATOM 497 N N . ALA A 1 75 ? 79.665 -24.578 -43.228 1.00 32.91 75 ALA A N 1
ATOM 498 C CA . ALA A 1 75 ? 78.931 -25.288 -44.280 1.00 32.91 75 ALA A CA 1
ATOM 499 C C . ALA A 1 75 ? 79.740 -26.207 -45.237 1.00 32.91 75 ALA A C 1
ATOM 501 O O . ALA A 1 75 ? 80.917 -25.943 -45.443 1.00 32.91 75 ALA A O 1
ATOM 502 N N . ALA A 1 76 ? 79.009 -27.150 -45.884 1.00 36.47 76 ALA A N 1
ATOM 503 C CA . ALA A 1 76 ? 79.048 -27.685 -47.282 1.00 36.47 76 ALA A CA 1
ATOM 504 C C . ALA A 1 76 ? 80.407 -28.155 -47.905 1.00 36.47 76 ALA A C 1
ATOM 506 O O . ALA A 1 76 ? 81.440 -27.861 -47.317 1.00 36.47 76 ALA A O 1
ATOM 507 N N . PRO A 1 77 ? 80.496 -28.831 -49.093 1.00 48.47 77 PRO A N 1
ATOM 508 C CA . PRO A 1 77 ? 79.474 -29.131 -50.124 1.00 48.47 77 PRO A CA 1
ATOM 509 C C . PRO A 1 77 ? 79.589 -30.511 -50.867 1.00 48.47 77 PRO A C 1
ATOM 511 O O . PRO A 1 77 ? 80.481 -31.309 -50.600 1.00 48.47 77 PRO A O 1
ATOM 514 N N . ALA A 1 78 ? 78.719 -30.688 -51.881 1.00 32.97 78 ALA A N 1
ATOM 515 C CA . ALA A 1 78 ? 78.966 -31.261 -53.229 1.00 32.97 78 ALA A CA 1
ATOM 516 C C . ALA A 1 78 ? 78.272 -32.583 -53.657 1.00 32.97 78 ALA A C 1
ATOM 518 O O . ALA A 1 78 ? 78.243 -33.581 -52.945 1.00 32.97 78 ALA A O 1
ATOM 519 N N . GLU A 1 79 ? 77.728 -32.502 -54.880 1.00 39.09 79 GLU A N 1
ATOM 520 C CA . GLU A 1 79 ? 76.917 -33.418 -55.706 1.00 39.09 79 GLU A CA 1
ATOM 521 C C . GLU A 1 79 ? 77.717 -34.573 -56.346 1.00 39.09 79 GLU A C 1
ATOM 523 O O . GLU A 1 79 ? 78.929 -34.436 -56.447 1.00 39.09 79 GLU A O 1
ATOM 528 N N . VAL A 1 80 ? 77.044 -35.626 -56.865 1.00 35.47 80 VAL A N 1
ATOM 529 C CA . VAL A 1 80 ? 77.265 -36.284 -58.194 1.00 35.47 80 VAL A CA 1
ATOM 530 C C . VAL A 1 80 ? 76.103 -37.270 -58.508 1.00 35.47 80 VAL A C 1
ATOM 532 O O . VAL A 1 80 ? 75.738 -38.092 -57.670 1.00 35.47 80 VAL A O 1
ATOM 535 N N . GLU A 1 81 ? 75.552 -37.205 -59.732 1.00 41.41 81 GLU A N 1
ATOM 536 C CA . GLU A 1 81 ? 74.606 -38.148 -60.383 1.00 41.41 81 GLU A CA 1
ATOM 537 C C . GLU A 1 81 ? 75.281 -39.444 -60.899 1.00 41.41 81 GLU A C 1
ATOM 539 O O . GLU A 1 81 ? 76.378 -39.315 -61.423 1.00 41.41 81 GLU A O 1
ATOM 544 N N . VAL A 1 82 ? 74.606 -40.621 -60.922 1.00 36.31 82 VAL A N 1
ATOM 545 C CA . VAL A 1 82 ? 74.655 -41.649 -62.017 1.00 36.31 82 VAL A CA 1
ATOM 546 C C . VAL A 1 82 ? 73.410 -42.591 -61.993 1.00 36.31 82 VAL A C 1
ATOM 548 O O . VAL A 1 82 ? 72.922 -42.983 -60.940 1.00 36.31 82 VAL A O 1
ATOM 551 N N . ALA A 1 83 ? 72.963 -42.937 -63.211 1.00 38.88 83 ALA A N 1
ATOM 552 C CA . ALA A 1 83 ? 71.904 -43.792 -63.802 1.00 38.88 83 ALA A CA 1
ATOM 553 C C . ALA A 1 83 ? 71.684 -45.288 -63.332 1.00 38.88 83 ALA A C 1
ATOM 555 O O . ALA A 1 83 ? 72.454 -45.789 -62.517 1.00 38.88 83 ALA A O 1
ATOM 556 N N . PRO A 1 84 ? 70.649 -46.022 -63.856 1.00 55.97 84 PRO A N 1
ATOM 557 C CA . PRO A 1 84 ? 69.901 -47.125 -63.189 1.00 55.97 84 PRO A CA 1
ATOM 558 C C . PRO A 1 84 ? 70.034 -48.553 -63.804 1.00 55.97 84 PRO A C 1
ATOM 560 O O . PRO A 1 84 ? 70.562 -48.665 -64.905 1.00 55.97 84 PRO A O 1
ATOM 563 N N . ALA A 1 85 ? 69.486 -49.609 -63.143 1.00 33.81 85 ALA A N 1
ATOM 564 C CA . ALA A 1 85 ? 68.775 -50.829 -63.667 1.00 33.81 85 ALA A CA 1
ATOM 565 C C . ALA A 1 85 ? 68.440 -51.848 -62.502 1.00 33.81 85 ALA A C 1
ATOM 567 O O . ALA A 1 85 ? 68.864 -51.576 -61.385 1.00 33.81 85 ALA A O 1
ATOM 568 N N . PRO A 1 86 ? 67.686 -52.977 -62.663 1.00 46.59 86 PRO A N 1
ATOM 569 C CA . PRO A 1 86 ? 66.290 -53.150 -62.203 1.00 46.59 86 PRO A CA 1
ATOM 570 C C . PRO A 1 86 ? 66.072 -54.430 -61.309 1.00 46.59 86 PRO A C 1
ATOM 572 O O . PRO A 1 86 ? 67.013 -54.833 -60.633 1.00 46.59 86 PRO A O 1
ATOM 575 N N . PRO A 1 87 ? 64.867 -55.049 -61.198 1.00 50.09 87 PRO A N 1
ATOM 576 C CA . PRO A 1 87 ? 64.049 -55.120 -59.980 1.00 50.09 87 PRO A CA 1
ATOM 577 C C . PRO A 1 87 ? 64.036 -56.493 -59.259 1.00 50.09 87 PRO A C 1
ATOM 579 O O . PRO A 1 87 ? 64.301 -57.531 -59.861 1.00 50.09 87 PRO A O 1
ATOM 582 N N . ALA A 1 88 ? 63.623 -56.510 -57.987 1.00 39.62 88 ALA A N 1
ATOM 583 C CA . ALA A 1 88 ? 63.102 -57.698 -57.300 1.00 39.62 88 ALA A CA 1
ATOM 584 C C . ALA A 1 88 ? 62.066 -57.282 -56.234 1.00 39.62 88 ALA A C 1
ATOM 586 O O . ALA A 1 88 ? 62.193 -56.222 -55.623 1.00 39.62 88 ALA A O 1
ATOM 587 N N . GLU A 1 89 ? 61.020 -58.092 -56.101 1.00 42.25 89 GLU A N 1
ATOM 588 C CA . GLU A 1 89 ? 59.716 -57.825 -55.478 1.00 42.25 89 GLU A CA 1
ATOM 589 C C . GLU A 1 89 ? 59.695 -57.776 -53.929 1.00 42.25 89 GLU A C 1
ATOM 591 O O . GLU A 1 89 ? 60.369 -58.567 -53.280 1.00 42.25 89 GLU A O 1
ATOM 596 N N . GLU A 1 90 ? 58.834 -56.872 -53.416 1.00 41.94 90 GLU A N 1
ATOM 597 C CA . GLU A 1 90 ? 58.054 -56.819 -52.146 1.00 41.94 90 GLU A CA 1
ATOM 598 C C . GLU A 1 90 ? 58.733 -56.973 -50.757 1.00 41.94 90 GLU A C 1
ATOM 600 O O . GLU A 1 90 ? 59.591 -57.831 -50.571 1.00 41.94 90 GLU A O 1
ATOM 605 N N . PRO A 1 91 ? 58.337 -56.173 -49.724 1.00 49.41 91 PRO A N 1
ATOM 606 C CA . PRO A 1 91 ? 56.940 -55.889 -49.351 1.00 49.41 91 PRO A CA 1
ATOM 607 C C . PRO A 1 91 ? 56.584 -54.406 -49.084 1.00 49.41 91 PRO A C 1
ATOM 609 O O . PRO A 1 91 ? 57.438 -53.540 -48.910 1.00 49.41 91 PRO A O 1
ATOM 612 N N . ALA A 1 92 ? 55.277 -54.128 -49.057 1.00 49.38 92 ALA A N 1
ATOM 613 C CA . ALA A 1 92 ? 54.651 -52.809 -48.936 1.00 49.38 92 ALA A CA 1
ATOM 614 C C . ALA A 1 92 ? 55.101 -51.962 -47.720 1.00 49.38 92 ALA A C 1
ATOM 616 O O . ALA A 1 92 ? 55.144 -52.434 -46.583 1.00 49.38 92 ALA A O 1
ATOM 617 N N . ALA A 1 93 ? 55.364 -50.677 -47.979 1.00 53.88 93 ALA A N 1
ATOM 618 C CA . ALA A 1 93 ? 55.669 -49.627 -47.004 1.00 53.88 93 ALA A CA 1
ATOM 619 C C . ALA A 1 93 ? 54.388 -48.967 -46.429 1.00 53.88 93 ALA A C 1
ATOM 621 O O . ALA A 1 93 ? 53.352 -48.966 -47.099 1.00 53.88 93 ALA A O 1
ATOM 622 N N . PRO A 1 94 ? 54.439 -48.383 -45.212 1.00 61.50 94 PRO A N 1
ATOM 623 C CA . PRO A 1 94 ? 53.310 -47.678 -44.596 1.00 61.50 94 PRO A CA 1
ATOM 624 C C . PRO A 1 94 ? 52.941 -46.378 -45.344 1.00 61.50 94 PRO A C 1
ATOM 626 O O . PRO A 1 94 ? 53.797 -45.789 -46.008 1.00 61.50 94 PRO A O 1
ATOM 629 N N . PRO A 1 95 ? 51.680 -45.908 -45.244 1.00 67.62 95 PRO A N 1
ATOM 630 C CA . PRO A 1 95 ? 51.206 -44.717 -45.951 1.00 67.62 95 PRO A CA 1
ATOM 631 C C . PRO A 1 95 ? 51.880 -43.423 -45.448 1.00 67.62 95 PRO A C 1
ATOM 633 O O . PRO A 1 95 ? 52.317 -43.368 -44.295 1.00 67.62 95 PRO A O 1
ATOM 636 N N . PRO A 1 96 ? 51.955 -42.367 -46.285 1.00 68.12 96 PRO A N 1
ATOM 637 C CA . PRO A 1 96 ? 52.552 -41.087 -45.908 1.00 68.12 96 PRO A CA 1
ATOM 638 C C . PRO A 1 96 ? 51.741 -40.378 -44.805 1.00 68.12 96 PRO A C 1
ATOM 640 O O . PRO A 1 96 ? 50.525 -40.578 -44.717 1.00 68.12 96 PRO A O 1
ATOM 643 N N . PRO A 1 97 ? 52.383 -39.530 -43.976 1.00 63.09 97 PRO A N 1
ATOM 644 C CA . PRO A 1 97 ? 51.674 -38.710 -43.001 1.00 63.09 97 PRO A CA 1
ATOM 645 C C . PRO A 1 97 ? 50.697 -37.754 -43.710 1.00 63.09 97 PRO A C 1
ATOM 647 O O . PRO A 1 97 ? 51.009 -37.252 -44.794 1.00 63.09 97 PRO A O 1
ATOM 650 N N . PRO A 1 98 ? 49.513 -37.504 -43.122 1.00 63.53 98 PRO A N 1
ATOM 651 C CA . PRO A 1 98 ? 48.548 -36.567 -43.680 1.00 63.53 98 PRO A CA 1
ATOM 652 C C . PRO A 1 98 ? 49.134 -35.145 -43.730 1.00 63.53 98 PRO A C 1
ATOM 654 O O . PRO A 1 98 ? 49.967 -34.804 -42.884 1.00 63.53 98 PRO A O 1
ATOM 657 N N . PRO A 1 99 ? 48.707 -34.305 -44.692 1.00 60.81 99 PRO A N 1
ATOM 658 C CA . PRO A 1 99 ? 49.076 -32.894 -44.704 1.00 60.81 99 PRO A CA 1
ATOM 659 C C . PRO A 1 99 ? 48.648 -32.229 -43.388 1.00 60.81 99 PRO A C 1
ATOM 661 O O . PRO A 1 99 ? 47.582 -32.546 -42.852 1.00 60.81 99 PRO A O 1
ATOM 664 N N . GLU A 1 100 ? 49.481 -31.323 -42.865 1.00 59.62 100 GLU A N 1
ATOM 665 C CA . GLU A 1 100 ? 49.120 -30.473 -41.725 1.00 59.62 100 GLU A CA 1
ATOM 666 C C . GLU A 1 100 ? 47.754 -29.819 -41.993 1.00 59.62 100 GLU A C 1
ATOM 668 O O . GLU A 1 100 ? 47.552 -29.276 -43.084 1.00 59.62 100 GLU A O 1
ATOM 673 N N . PRO A 1 101 ? 46.801 -29.869 -41.042 1.00 53.94 101 PRO A N 1
ATOM 674 C CA . PRO A 1 101 ? 45.534 -29.181 -41.215 1.00 53.94 101 PRO A CA 1
ATOM 675 C C . PRO A 1 101 ? 45.815 -27.685 -41.364 1.00 53.94 101 PRO A C 1
ATOM 677 O O . PRO A 1 101 ? 46.385 -27.064 -40.463 1.00 53.94 101 PRO A O 1
ATOM 680 N N . GLU A 1 102 ? 45.422 -27.104 -42.501 1.00 54.72 102 GLU A N 1
ATOM 681 C CA . GLU A 1 102 ? 45.398 -25.652 -42.662 1.00 54.72 102 GLU A CA 1
ATOM 682 C C . GLU A 1 102 ? 44.652 -25.055 -41.461 1.00 54.72 102 GLU A C 1
ATOM 684 O O . GLU A 1 102 ? 43.531 -25.473 -41.148 1.00 54.72 102 GLU A O 1
ATOM 689 N N . LYS A 1 103 ? 45.283 -24.107 -40.748 1.00 55.16 103 LYS A N 1
ATOM 690 C CA . LYS A 1 103 ? 44.607 -23.355 -39.682 1.00 55.16 103 LYS A CA 1
ATOM 691 C C . LYS A 1 103 ? 43.278 -22.839 -40.246 1.00 55.16 103 LYS A C 1
ATOM 693 O O . LYS A 1 103 ? 43.313 -22.226 -41.317 1.00 55.16 103 LYS A O 1
ATOM 698 N N . PRO A 1 104 ? 42.138 -23.052 -39.558 1.00 55.09 104 PRO A N 1
ATOM 699 C CA . PRO A 1 104 ? 40.857 -22.533 -40.010 1.00 55.09 104 PRO A CA 1
ATOM 700 C C . PRO A 1 104 ? 41.013 -21.050 -40.323 1.00 55.09 104 PRO A C 1
ATOM 702 O O . PRO A 1 104 ? 41.480 -20.282 -39.480 1.00 55.09 104 PRO A O 1
ATOM 705 N N . LYS A 1 105 ? 40.689 -20.667 -41.557 1.00 59.44 105 LYS A N 1
ATOM 706 C CA . LYS A 1 105 ? 40.745 -19.274 -41.980 1.00 59.44 105 LYS A CA 1
ATOM 707 C C . LYS A 1 105 ? 39.752 -18.504 -41.116 1.00 59.44 105 LYS A C 1
ATOM 709 O O . LYS A 1 105 ? 38.554 -18.759 -41.171 1.00 59.44 105 LYS A O 1
ATOM 714 N N . GLU A 1 106 ? 40.267 -17.629 -40.266 1.00 66.81 106 GLU A N 1
ATOM 715 C CA . GLU A 1 106 ? 39.457 -16.819 -39.365 1.00 66.81 106 GLU A CA 1
ATOM 716 C C . GLU A 1 106 ? 38.530 -15.912 -40.184 1.00 66.81 106 GLU A C 1
ATOM 718 O O . GLU A 1 106 ? 38.988 -15.137 -41.026 1.00 66.81 106 GLU A O 1
ATOM 723 N N . GLU A 1 107 ? 37.219 -16.035 -39.970 1.00 66.88 107 GLU A N 1
ATOM 724 C CA . GLU A 1 107 ? 36.223 -15.192 -40.629 1.00 66.88 107 GLU A CA 1
ATOM 725 C C . GLU A 1 107 ? 35.943 -13.930 -39.787 1.00 66.88 107 GLU A C 1
ATOM 727 O O . GLU A 1 107 ? 35.925 -13.990 -38.548 1.00 66.88 107 GLU A O 1
ATOM 732 N N . PRO A 1 108 ? 35.749 -12.760 -40.427 1.00 66.12 108 PRO A N 1
ATOM 733 C CA . PRO A 1 108 ? 35.415 -11.529 -39.721 1.00 66.12 108 PRO A CA 1
ATOM 734 C C . PRO A 1 108 ? 34.046 -11.642 -39.038 1.00 66.12 108 PRO A C 1
ATOM 736 O O . PRO A 1 108 ? 33.107 -12.221 -39.583 1.00 66.12 108 PRO A O 1
ATOM 739 N N . THR A 1 109 ? 33.931 -11.062 -37.841 1.00 82.44 109 THR A N 1
ATOM 740 C CA . THR A 1 109 ? 32.663 -11.012 -37.089 1.00 82.44 109 THR A CA 1
ATOM 741 C C . THR A 1 109 ? 31.570 -10.255 -37.852 1.00 82.44 109 THR A C 1
ATOM 743 O O . THR A 1 109 ? 31.861 -9.417 -38.714 1.00 82.44 109 THR A O 1
ATOM 746 N N . SER A 1 110 ? 30.296 -10.534 -37.548 1.00 88.69 110 SER A N 1
ATOM 747 C CA . SER A 1 110 ? 29.191 -9.734 -38.093 1.00 88.69 110 SER A CA 1
ATOM 748 C C . SER A 1 110 ? 29.213 -8.302 -37.532 1.00 88.69 110 SER A C 1
ATOM 750 O O . SER A 1 110 ? 29.966 -7.984 -36.612 1.00 88.69 110 SER A O 1
ATOM 752 N N . GLU A 1 111 ? 28.396 -7.405 -38.080 1.00 93.56 111 GLU A N 1
ATOM 753 C CA . GLU A 1 111 ? 28.335 -6.022 -37.595 1.00 93.56 111 GLU A CA 1
ATOM 754 C C . GLU A 1 111 ? 27.699 -5.911 -36.194 1.00 93.56 111 GLU A C 1
ATOM 756 O O . GLU A 1 111 ? 26.838 -6.725 -35.841 1.00 93.56 111 GLU A O 1
ATOM 761 N N . PRO A 1 112 ? 28.098 -4.918 -35.374 1.00 94.88 112 PRO A N 1
ATOM 762 C CA . PRO A 1 112 ? 27.395 -4.586 -34.137 1.00 94.88 112 PRO A CA 1
ATOM 763 C C . PRO A 1 112 ? 25.943 -4.179 -34.403 1.00 94.88 112 PRO A C 1
ATOM 765 O O . PRO A 1 112 ? 25.672 -3.385 -35.303 1.00 94.88 112 PRO A O 1
ATOM 768 N N . VAL A 1 113 ? 25.005 -4.654 -33.582 1.00 92.75 113 VAL A N 1
ATOM 769 C CA . VAL A 1 113 ? 23.567 -4.400 -33.783 1.00 92.75 113 VAL A CA 1
ATOM 770 C C . VAL A 1 113 ? 23.012 -3.394 -32.773 1.00 92.75 113 VAL A C 1
ATOM 772 O O . VAL A 1 113 ? 23.547 -3.208 -31.680 1.00 92.75 113 VAL A O 1
ATOM 775 N N . SER A 1 114 ? 21.902 -2.734 -33.118 1.00 91.56 114 SER A N 1
ATOM 776 C CA . SER A 1 114 ? 21.197 -1.781 -32.237 1.00 91.56 114 SER A CA 1
ATOM 777 C C . SER A 1 114 ? 22.066 -0.628 -31.710 1.00 91.56 114 SER A C 1
ATOM 779 O O . SER A 1 114 ? 21.987 -0.270 -30.529 1.00 91.56 114 SER A O 1
ATOM 781 N N . VAL A 1 115 ? 22.894 -0.037 -32.576 1.00 96.00 115 VAL A N 1
ATOM 782 C CA . VAL A 1 115 ? 23.613 1.201 -32.249 1.00 96.00 115 VAL A CA 1
ATOM 783 C C . VAL A 1 115 ? 22.586 2.300 -31.969 1.00 96.00 115 VAL A C 1
ATOM 785 O O . VAL A 1 115 ? 21.696 2.553 -32.774 1.00 96.00 115 VAL A O 1
ATOM 788 N N . SER A 1 116 ? 22.672 2.933 -30.803 1.00 95.75 116 SER A N 1
ATOM 789 C CA . SER A 1 116 ? 21.710 3.940 -30.347 1.00 95.75 116 SER A CA 1
ATOM 790 C C . SER A 1 116 ? 22.383 5.021 -29.508 1.00 95.75 116 SER A C 1
ATOM 792 O O . SER A 1 116 ? 23.411 4.795 -28.864 1.00 95.75 116 SER A O 1
ATOM 794 N N . VAL A 1 117 ? 21.787 6.214 -29.505 1.00 94.88 117 VAL A N 1
ATOM 795 C CA . VAL A 1 117 ? 22.206 7.313 -28.632 1.00 94.88 117 VAL A CA 1
ATOM 796 C C . VAL A 1 117 ? 21.746 7.024 -27.212 1.00 94.88 117 VAL A C 1
ATOM 798 O O . VAL A 1 117 ? 20.574 6.738 -26.970 1.00 94.88 117 VAL A O 1
ATOM 801 N N . GLU A 1 118 ? 22.665 7.116 -26.262 1.00 92.50 118 GLU A N 1
ATOM 802 C CA . GLU A 1 118 ? 22.348 7.028 -24.843 1.00 92.50 118 GLU A CA 1
ATOM 803 C C . GLU A 1 118 ? 22.216 8.414 -24.201 1.00 92.50 118 GLU A C 1
ATOM 805 O O . GLU A 1 118 ? 21.290 8.643 -23.422 1.00 92.50 118 GLU A O 1
ATOM 810 N N . ASP A 1 119 ? 23.116 9.341 -24.532 1.00 89.31 119 ASP A N 1
ATOM 811 C CA . ASP A 1 119 ? 23.098 10.707 -24.008 1.00 89.31 119 ASP A CA 1
ATOM 812 C C . ASP A 1 119 ? 23.764 11.677 -24.985 1.00 89.31 119 ASP A C 1
ATOM 814 O O . ASP A 1 119 ? 24.699 11.304 -25.691 1.00 89.31 119 ASP A O 1
ATOM 818 N N . VAL A 1 120 ? 23.308 12.927 -25.012 1.00 91.38 120 VAL A N 1
ATOM 819 C CA . VAL A 1 120 ? 23.934 14.004 -25.789 1.00 91.38 120 VAL A CA 1
ATOM 820 C C . VAL A 1 120 ? 23.902 15.288 -24.973 1.00 91.38 120 VAL A C 1
ATOM 822 O O . VAL A 1 120 ? 22.898 15.617 -24.339 1.00 91.38 120 VAL A O 1
ATOM 825 N N . ASN A 1 121 ? 25.022 15.997 -24.980 1.00 87.94 121 ASN A N 1
ATOM 826 C CA . ASN A 1 121 ? 25.135 17.340 -24.430 1.00 87.94 121 ASN A CA 1
ATOM 827 C C . ASN A 1 121 ? 25.710 18.287 -25.492 1.00 87.94 121 ASN A C 1
ATOM 829 O O . ASN A 1 121 ? 25.785 17.949 -26.674 1.00 87.94 121 ASN A O 1
ATOM 833 N N . ASP A 1 122 ? 26.056 19.505 -25.091 1.00 89.00 122 ASP A N 1
ATOM 834 C CA . ASP A 1 122 ? 26.520 20.556 -25.995 1.00 89.00 122 ASP A CA 1
ATOM 835 C C . ASP A 1 122 ? 27.847 20.241 -26.701 1.00 89.00 122 ASP A C 1
ATOM 837 O O . ASP A 1 122 ? 28.121 20.837 -27.740 1.00 89.00 122 ASP A O 1
ATOM 841 N N . THR A 1 123 ? 28.652 19.315 -26.176 1.00 93.00 123 THR A N 1
ATOM 842 C CA . THR A 1 123 ? 30.026 19.055 -26.642 1.00 93.00 123 THR A CA 1
ATOM 843 C C . THR A 1 123 ? 30.417 17.573 -26.666 1.00 93.00 123 THR A C 1
ATOM 845 O O . THR A 1 123 ? 31.575 17.219 -26.913 1.00 93.00 123 THR A O 1
ATOM 848 N N . SER A 1 124 ? 29.480 16.663 -26.408 1.00 93.44 124 SER A N 1
ATOM 849 C CA . SER A 1 124 ? 29.732 15.223 -26.424 1.00 93.44 124 SER A CA 1
ATOM 850 C C . SER A 1 124 ? 28.475 14.401 -26.701 1.00 93.44 124 SER A C 1
ATOM 852 O O . SER A 1 124 ? 27.344 14.830 -26.464 1.00 93.44 124 SER A O 1
ATOM 854 N N . LEU A 1 125 ? 28.701 13.192 -27.206 1.00 95.62 125 LEU A N 1
ATOM 855 C CA . LEU A 1 125 ? 27.686 12.222 -27.590 1.00 95.62 125 LEU A CA 1
ATOM 856 C C . LEU A 1 125 ? 28.080 10.853 -27.040 1.00 95.62 125 LEU A C 1
ATOM 858 O O . LEU A 1 125 ? 29.156 10.344 -27.343 1.00 95.62 125 LEU A O 1
ATOM 862 N N . THR A 1 126 ? 27.205 10.242 -26.251 1.00 95.75 126 THR A N 1
ATOM 863 C CA . THR A 1 126 ? 27.377 8.871 -25.773 1.00 95.75 126 THR A CA 1
ATOM 864 C C . THR A 1 126 ? 26.495 7.935 -26.574 1.00 95.75 126 THR A C 1
ATOM 866 O O . THR A 1 126 ? 25.277 8.105 -26.624 1.00 95.75 126 THR A O 1
ATOM 869 N N . VAL A 1 127 ? 27.111 6.923 -27.173 1.00 96.94 127 VAL A N 1
ATOM 870 C CA . VAL A 1 127 ? 26.437 5.867 -27.929 1.00 96.94 127 VAL A CA 1
ATOM 871 C C . VAL A 1 127 ? 26.624 4.519 -27.246 1.00 96.94 127 VAL A C 1
ATOM 873 O O . VAL A 1 127 ? 27.617 4.285 -26.552 1.00 96.94 127 VAL A O 1
ATOM 876 N N . LYS A 1 128 ? 25.660 3.628 -27.455 1.00 97.81 128 LYS A N 1
ATOM 877 C CA . LYS A 1 128 ? 25.685 2.236 -27.001 1.00 97.81 128 LYS A CA 1
ATOM 878 C C . LYS A 1 128 ? 25.224 1.309 -28.117 1.00 97.81 128 LYS A C 1
ATOM 880 O O . LYS A 1 128 ? 24.466 1.724 -28.990 1.00 97.81 128 LYS A O 1
ATOM 885 N N . TRP A 1 129 ? 25.656 0.061 -28.071 1.00 96.94 129 TRP A N 1
ATOM 886 C CA . TRP A 1 129 ? 25.310 -0.960 -29.060 1.00 96.94 129 TRP A CA 1
ATOM 887 C C . TRP A 1 129 ? 25.211 -2.335 -28.399 1.00 96.94 129 TRP A C 1
ATOM 889 O O . TRP A 1 129 ? 25.496 -2.496 -27.210 1.00 96.94 129 TRP A O 1
ATOM 899 N N . ARG A 1 130 ? 24.778 -3.338 -29.160 1.00 95.88 130 ARG A N 1
ATOM 900 C CA . ARG A 1 130 ? 24.889 -4.750 -28.793 1.00 95.88 130 ARG A CA 1
ATOM 901 C C . ARG A 1 130 ? 26.036 -5.402 -29.578 1.00 95.88 130 ARG A C 1
ATOM 903 O O . ARG A 1 130 ? 26.327 -4.957 -30.691 1.00 95.88 130 ARG A O 1
ATOM 910 N N . PRO A 1 131 ? 26.688 -6.433 -29.011 1.00 92.81 131 PRO A N 1
ATOM 911 C CA . PRO A 1 131 ? 27.683 -7.214 -29.735 1.00 92.81 131 PRO A CA 1
ATOM 912 C C . PRO A 1 131 ? 27.125 -7.808 -31.039 1.00 92.81 131 PRO A C 1
ATOM 914 O O . PRO A 1 131 ? 25.905 -7.959 -31.154 1.00 92.81 131 PRO A O 1
ATOM 917 N N . PRO A 1 132 ? 27.997 -8.171 -31.991 1.00 92.50 132 PRO A N 1
ATOM 918 C CA . PRO A 1 132 ? 27.625 -8.939 -33.176 1.00 92.50 132 PRO A CA 1
ATOM 919 C C . PRO A 1 132 ? 26.843 -10.215 -32.840 1.00 92.50 132 PRO A C 1
ATOM 921 O O . PRO A 1 132 ? 27.153 -10.884 -31.854 1.00 92.50 132 PRO A O 1
ATOM 924 N N . GLU A 1 133 ? 25.864 -10.580 -33.672 1.00 89.31 133 GLU A N 1
ATOM 925 C CA . GLU A 1 133 ? 25.115 -11.838 -33.514 1.00 89.31 133 GLU A CA 1
ATOM 926 C C . GLU A 1 133 ? 25.973 -13.067 -33.834 1.00 89.31 133 GLU A C 1
ATOM 928 O O . GLU A 1 133 ? 25.844 -14.098 -33.179 1.00 89.31 133 GLU A O 1
ATOM 933 N N . THR A 1 134 ? 26.871 -12.951 -34.818 1.00 85.88 134 THR A N 1
ATOM 934 C CA . THR A 1 134 ? 27.819 -14.011 -35.172 1.00 85.88 134 THR A CA 1
ATOM 935 C C . THR A 1 134 ? 29.229 -13.585 -34.792 1.00 85.88 134 THR A C 1
ATOM 937 O O . THR A 1 134 ? 29.782 -12.624 -35.338 1.00 85.88 134 THR A O 1
ATOM 940 N N . VAL A 1 135 ? 29.815 -14.324 -33.853 1.00 81.75 135 VAL A N 1
ATOM 941 C CA . VAL A 1 135 ? 31.171 -14.100 -33.353 1.00 81.75 135 VAL A CA 1
ATOM 942 C C . VAL A 1 135 ? 32.044 -15.279 -33.776 1.00 81.75 135 VAL A C 1
ATOM 944 O O . VAL A 1 135 ? 31.661 -16.431 -33.586 1.00 81.75 135 VAL A O 1
ATOM 947 N N . GLY A 1 136 ? 33.201 -14.993 -34.375 1.00 73.56 136 GLY A N 1
ATOM 948 C CA . GLY A 1 136 ? 34.169 -16.021 -34.754 1.00 73.56 136 GLY A CA 1
ATOM 949 C C . GLY A 1 136 ? 34.737 -16.761 -33.532 1.00 73.56 136 GLY A C 1
ATOM 950 O O . GLY A 1 136 ? 34.574 -16.299 -32.400 1.00 73.56 136 GLY A O 1
ATOM 951 N N . PRO A 1 137 ? 35.442 -17.886 -33.737 1.00 71.88 137 PRO A N 1
ATOM 952 C CA . PRO A 1 137 ? 35.945 -18.739 -32.653 1.00 71.88 137 PRO A CA 1
ATOM 953 C C . PRO A 1 137 ? 36.859 -18.010 -31.652 1.00 71.88 137 PRO A C 1
ATOM 955 O O . PRO A 1 137 ? 36.935 -18.415 -30.496 1.00 71.88 137 PRO A O 1
ATOM 958 N N . SER A 1 138 ? 37.502 -16.918 -32.072 1.00 77.81 138 SER A N 1
ATOM 959 C CA . SER A 1 138 ? 38.391 -16.096 -31.240 1.00 77.81 138 SER A CA 1
ATOM 960 C C . SER A 1 138 ? 37.687 -14.970 -30.474 1.00 77.81 138 SER A C 1
ATOM 962 O O . SER A 1 138 ? 38.339 -14.240 -29.735 1.00 77.81 138 SER A O 1
ATOM 964 N N . GLY A 1 139 ? 36.366 -14.815 -30.605 1.00 85.88 139 GLY A N 1
ATOM 965 C CA . GLY A 1 139 ? 35.635 -13.749 -29.919 1.00 85.88 139 GLY A CA 1
ATOM 966 C C . GLY A 1 139 ? 35.737 -12.380 -30.607 1.00 85.88 139 GLY A C 1
ATOM 967 O O . GLY A 1 139 ? 36.079 -12.273 -31.785 1.00 85.88 139 GLY A O 1
ATOM 968 N N . VAL A 1 140 ? 35.390 -11.328 -29.859 1.00 91.38 140 VAL A N 1
ATOM 969 C CA . VAL A 1 140 ? 35.574 -9.917 -30.238 1.00 91.38 140 VAL A CA 1
ATOM 970 C C . VAL A 1 140 ? 36.656 -9.331 -29.331 1.00 91.38 140 VAL A C 1
ATOM 972 O O . VAL A 1 140 ? 36.467 -9.290 -28.117 1.00 91.38 140 VAL A O 1
ATOM 975 N N . ASP A 1 141 ? 37.747 -8.842 -29.915 1.00 92.31 141 ASP A N 1
ATOM 976 C CA . ASP A 1 141 ? 38.854 -8.191 -29.198 1.00 92.31 141 ASP A CA 1
ATOM 977 C C . ASP A 1 141 ? 38.463 -6.789 -28.708 1.00 92.31 141 ASP A C 1
ATOM 979 O O . ASP A 1 141 ? 38.936 -6.307 -27.679 1.00 92.31 141 ASP A O 1
ATOM 983 N N . GLY A 1 142 ? 37.560 -6.126 -29.434 1.00 94.31 142 GLY A N 1
ATOM 984 C CA . GLY A 1 142 ? 36.947 -4.870 -29.021 1.00 94.31 142 GLY A CA 1
ATOM 985 C C . GLY A 1 142 ? 36.265 -4.140 -30.172 1.00 94.31 142 GLY A C 1
ATOM 986 O O . GLY A 1 142 ? 35.939 -4.731 -31.203 1.00 94.31 142 GLY A O 1
ATOM 987 N N . TYR A 1 143 ? 36.034 -2.842 -29.988 1.00 97.31 143 TYR A N 1
ATOM 988 C CA . TYR A 1 143 ? 35.277 -2.016 -30.923 1.00 97.31 143 TYR A CA 1
ATOM 989 C C . TYR A 1 143 ? 36.033 -0.758 -31.354 1.00 97.31 143 TYR A C 1
ATOM 991 O O . TYR A 1 143 ? 36.773 -0.146 -30.580 1.00 97.31 143 TYR A O 1
ATOM 999 N N . ILE A 1 144 ? 35.783 -0.342 -32.594 1.00 97.56 144 ILE A N 1
ATOM 1000 C CA . ILE A 1 144 ? 36.169 0.961 -33.140 1.00 97.56 144 ILE A CA 1
ATOM 1001 C C . ILE A 1 144 ? 34.891 1.774 -33.330 1.00 97.56 144 ILE A C 1
ATOM 1003 O O . ILE A 1 144 ? 33.971 1.331 -34.018 1.00 97.56 144 ILE A O 1
ATOM 1007 N N . VAL A 1 145 ? 34.834 2.956 -32.725 1.00 97.88 145 VAL A N 1
ATOM 1008 C CA . VAL A 1 145 ? 33.741 3.920 -32.853 1.00 97.88 145 VAL A CA 1
ATOM 1009 C C . VAL A 1 145 ? 34.221 5.046 -33.751 1.00 97.88 145 VAL A C 1
ATOM 1011 O O . VAL A 1 145 ? 35.240 5.672 -33.484 1.00 97.88 145 VAL A O 1
ATOM 1014 N N . GLU A 1 146 ? 33.477 5.326 -34.811 1.00 97.69 146 GLU A N 1
ATOM 1015 C CA . GLU A 1 146 ? 33.787 6.384 -35.768 1.00 97.69 146 GLU A CA 1
ATOM 1016 C C . GLU A 1 146 ? 32.598 7.336 -35.888 1.00 97.69 146 GLU A C 1
ATOM 1018 O O . GLU A 1 146 ? 31.441 6.925 -35.772 1.00 97.69 146 GLU A O 1
ATOM 1023 N N . TYR A 1 147 ? 32.870 8.608 -36.161 1.00 97.50 147 TYR A N 1
ATOM 1024 C CA . TYR A 1 147 ? 31.841 9.606 -36.431 1.00 97.50 147 TYR A CA 1
ATOM 1025 C C . TYR A 1 147 ? 32.186 10.441 -37.658 1.00 97.50 147 TYR A C 1
ATOM 1027 O O . TYR A 1 147 ? 33.346 10.554 -38.048 1.00 97.50 147 TYR A O 1
ATOM 1035 N N . CYS A 1 148 ? 31.162 11.007 -38.283 1.00 96.00 148 CYS A N 1
ATOM 1036 C CA . CYS A 1 148 ? 31.286 11.815 -39.486 1.00 96.00 148 CYS A CA 1
ATOM 1037 C C . CYS A 1 148 ? 30.282 12.968 -39.432 1.00 96.00 148 CYS A C 1
ATOM 1039 O O . CYS A 1 148 ? 29.163 12.799 -38.942 1.00 96.00 148 CYS A O 1
ATOM 1041 N N . LYS A 1 149 ? 30.673 14.147 -39.919 1.00 94.56 149 LYS A N 1
ATOM 1042 C CA . LYS A 1 149 ? 29.777 15.303 -39.988 1.00 94.56 149 LYS A CA 1
ATOM 1043 C C . LYS A 1 149 ? 28.716 15.081 -41.064 1.00 94.56 149 LYS A C 1
ATOM 1045 O O . LYS A 1 149 ? 29.010 14.597 -42.151 1.00 94.56 149 LYS A O 1
ATOM 1050 N N . ASP A 1 150 ? 27.475 15.449 -40.764 1.00 93.12 150 ASP A N 1
ATOM 1051 C CA . ASP A 1 150 ? 26.369 15.327 -41.711 1.00 93.12 150 ASP A CA 1
ATOM 1052 C C . ASP A 1 150 ? 26.664 16.112 -43.001 1.00 93.12 150 ASP A C 1
ATOM 1054 O O . ASP A 1 150 ? 27.052 17.282 -42.961 1.00 93.12 150 ASP A O 1
ATOM 1058 N N . GLY A 1 151 ? 26.522 15.441 -44.146 1.00 89.69 151 GLY A N 1
ATOM 1059 C CA . GLY A 1 151 ? 26.881 15.976 -45.462 1.00 89.69 151 GLY A CA 1
ATOM 1060 C C . GLY A 1 151 ? 28.344 15.784 -45.888 1.00 89.69 151 GLY A C 1
ATOM 1061 O O . GLY A 1 151 ? 28.672 16.158 -47.014 1.00 89.69 151 GLY A O 1
ATOM 1062 N N . THR A 1 152 ? 29.214 15.194 -45.058 1.00 92.44 152 THR A N 1
ATOM 1063 C CA . THR A 1 152 ? 30.575 14.785 -45.459 1.00 92.44 152 THR A CA 1
ATOM 1064 C C . THR A 1 152 ? 30.709 13.257 -45.518 1.00 92.44 152 THR A C 1
ATOM 1066 O O . THR A 1 152 ? 29.777 12.521 -45.193 1.00 92.44 152 THR A O 1
ATOM 1069 N N . GLN A 1 153 ? 31.854 12.765 -46.003 1.00 88.94 153 GLN A N 1
ATOM 1070 C CA . GLN A 1 153 ? 32.207 11.334 -45.993 1.00 88.94 153 GLN A CA 1
ATOM 1071 C C . GLN A 1 153 ? 33.489 11.056 -45.189 1.00 88.94 153 GLN A C 1
ATOM 1073 O O . GLN A 1 153 ? 34.036 9.952 -45.233 1.00 88.94 153 GLN A O 1
ATOM 1078 N N . ASP A 1 154 ? 33.949 12.050 -44.427 1.00 93.50 154 ASP A N 1
ATOM 1079 C CA . ASP A 1 154 ? 35.187 12.002 -43.655 1.00 93.50 154 ASP A CA 1
ATOM 1080 C C . ASP A 1 154 ? 34.918 11.362 -42.289 1.00 93.50 154 ASP A C 1
ATOM 1082 O O . ASP A 1 154 ? 34.471 12.022 -41.348 1.00 93.50 154 ASP A O 1
ATOM 1086 N N . TRP A 1 155 ? 35.133 10.050 -42.194 1.00 96.06 155 TRP A N 1
ATOM 1087 C CA . TRP A 1 155 ? 34.974 9.303 -40.947 1.00 96.06 155 TRP A CA 1
ATOM 1088 C C . TRP A 1 155 ? 36.212 9.452 -40.061 1.00 96.06 155 TRP A C 1
ATOM 1090 O O . TRP A 1 155 ? 37.326 9.139 -40.477 1.00 96.06 155 TRP A O 1
ATOM 1100 N N . ILE A 1 156 ? 35.999 9.887 -38.821 1.00 95.94 156 ILE A N 1
ATOM 1101 C CA . ILE A 1 156 ? 37.036 10.105 -37.812 1.00 95.94 156 ILE A CA 1
ATOM 1102 C C . ILE A 1 156 ? 36.876 9.054 -36.713 1.00 95.94 156 ILE A C 1
ATOM 1104 O O . ILE A 1 156 ? 35.777 8.877 -36.184 1.00 95.94 156 ILE A O 1
ATOM 1108 N N . SER A 1 157 ? 37.965 8.374 -36.343 1.00 96.06 157 SER A N 1
ATOM 1109 C CA . SER A 1 157 ? 37.955 7.456 -35.196 1.00 96.06 157 SER A CA 1
ATOM 1110 C C . SER A 1 157 ? 37.842 8.237 -33.888 1.00 96.06 157 SER A C 1
ATOM 1112 O O . SER A 1 157 ? 38.627 9.148 -33.625 1.00 96.06 157 SER A O 1
ATOM 1114 N N . ALA A 1 158 ? 36.859 7.882 -33.064 1.00 95.75 158 ALA A N 1
ATOM 1115 C CA . ALA A 1 158 ? 36.612 8.489 -31.761 1.00 95.75 158 ALA A CA 1
ATOM 1116 C C . ALA A 1 158 ? 37.498 7.897 -30.653 1.00 95.75 158 ALA A C 1
ATOM 1118 O O . ALA A 1 158 ? 37.725 8.547 -29.633 1.00 95.75 158 ALA A O 1
ATOM 1119 N N . ASN A 1 159 ? 37.995 6.673 -30.846 1.00 95.81 159 ASN A N 1
ATOM 1120 C CA . ASN A 1 159 ? 38.925 5.986 -29.953 1.00 95.81 159 ASN A CA 1
ATOM 1121 C C . ASN A 1 159 ? 40.227 5.615 -30.680 1.00 95.81 159 ASN A C 1
ATOM 1123 O O . ASN A 1 159 ? 40.222 5.359 -31.885 1.00 95.81 159 ASN A O 1
ATOM 1127 N N . GLN A 1 160 ? 41.341 5.618 -29.938 1.00 91.50 160 GLN A N 1
ATOM 1128 C CA . GLN A 1 160 ? 42.662 5.204 -30.433 1.00 91.50 160 GLN A CA 1
ATOM 1129 C C . GLN A 1 160 ? 42.871 3.697 -30.246 1.00 91.50 160 GLN A C 1
ATOM 1131 O O . GLN A 1 160 ? 43.207 3.005 -31.201 1.00 91.50 160 GLN A O 1
ATOM 1136 N N . ASP A 1 161 ? 42.591 3.195 -29.041 1.00 95.69 161 ASP A N 1
ATOM 1137 C CA . ASP A 1 161 ? 42.653 1.771 -28.710 1.00 95.69 161 ASP A CA 1
ATOM 1138 C C . ASP A 1 161 ? 41.280 1.109 -28.825 1.00 95.69 161 ASP A C 1
ATOM 1140 O O . ASP A 1 161 ? 40.245 1.764 -28.653 1.00 95.69 161 ASP A O 1
ATOM 1144 N N . LEU A 1 162 ? 41.261 -0.205 -29.064 1.00 94.88 162 LEU A N 1
ATOM 1145 C CA . LEU A 1 162 ? 40.031 -0.993 -29.037 1.00 94.88 162 LEU A CA 1
ATOM 1146 C C . LEU A 1 162 ? 39.381 -0.920 -27.654 1.00 94.88 162 LEU A C 1
ATOM 1148 O O . LEU A 1 162 ? 40.020 -1.139 -26.626 1.00 94.88 162 LEU A O 1
ATOM 1152 N N . ILE A 1 163 ? 38.082 -0.636 -27.632 1.00 95.19 163 ILE A N 1
ATOM 1153 C CA . ILE A 1 163 ? 37.300 -0.633 -26.393 1.00 95.19 163 ILE A CA 1
ATOM 1154 C C . ILE A 1 163 ? 36.564 -1.961 -26.246 1.00 95.19 163 ILE A C 1
ATOM 1156 O O . ILE A 1 163 ? 35.973 -2.453 -27.198 1.00 95.19 163 ILE A O 1
ATOM 1160 N N . VAL A 1 164 ? 36.554 -2.526 -25.042 1.00 93.31 164 VAL A N 1
ATOM 1161 C CA . VAL A 1 164 ? 35.829 -3.778 -24.741 1.00 93.31 164 VAL A CA 1
ATOM 1162 C C . VAL A 1 164 ? 34.379 -3.539 -24.295 1.00 93.31 164 VAL A C 1
ATOM 1164 O O . VAL A 1 164 ? 33.559 -4.450 -24.267 1.00 93.31 164 VAL A O 1
ATOM 1167 N N . SER A 1 165 ? 34.051 -2.296 -23.932 1.00 93.31 165 SER A N 1
ATOM 1168 C CA . SER A 1 165 ? 32.707 -1.873 -23.525 1.00 93.31 165 SER A CA 1
ATOM 1169 C C . SER A 1 165 ? 31.810 -1.646 -24.742 1.00 93.31 165 SER A C 1
ATOM 1171 O O . SER A 1 165 ? 32.227 -1.001 -25.699 1.00 93.31 165 SER A O 1
ATOM 1173 N N . ASN A 1 166 ? 30.536 -2.044 -24.659 1.00 95.31 166 ASN A N 1
ATOM 1174 C CA . ASN A 1 166 ? 29.525 -1.802 -25.703 1.00 95.31 166 ASN A CA 1
ATOM 1175 C C . ASN A 1 166 ? 28.893 -0.394 -25.628 1.00 95.31 166 ASN A C 1
ATOM 1177 O O . ASN A 1 166 ? 27.708 -0.193 -25.908 1.00 95.31 166 ASN A O 1
ATOM 1181 N N . ARG A 1 167 ? 29.671 0.571 -25.140 1.00 96.69 167 ARG A N 1
ATOM 1182 C CA . ARG A 1 167 ? 29.278 1.957 -24.880 1.00 96.69 167 ARG A CA 1
ATOM 1183 C C . ARG A 1 167 ? 30.508 2.845 -24.961 1.00 96.69 167 ARG A C 1
ATOM 1185 O O . ARG A 1 167 ? 31.525 2.512 -24.347 1.00 96.69 167 ARG A O 1
ATOM 1192 N N . PHE A 1 168 ? 30.383 3.997 -25.617 1.00 96.94 168 PHE A N 1
ATOM 1193 C CA . PHE A 1 168 ? 31.457 4.982 -25.727 1.00 96.94 168 PHE A CA 1
ATOM 1194 C C . PHE A 1 168 ? 30.940 6.421 -25.749 1.00 96.94 168 PHE A C 1
ATOM 1196 O O . PHE A 1 168 ? 29.908 6.706 -26.353 1.00 96.94 168 PHE A O 1
ATOM 1203 N N . ALA A 1 169 ? 31.681 7.327 -25.104 1.00 96.62 169 ALA A N 1
ATOM 1204 C CA . ALA A 1 169 ? 31.392 8.757 -25.073 1.00 96.62 169 ALA A CA 1
ATOM 1205 C C . ALA A 1 169 ? 32.393 9.521 -25.950 1.00 96.62 169 ALA A C 1
ATOM 1207 O O . ALA A 1 169 ? 33.561 9.662 -25.587 1.00 96.62 169 ALA A O 1
ATOM 1208 N N . ILE A 1 170 ? 31.917 10.036 -27.081 1.00 96.56 170 ILE A N 1
ATOM 1209 C CA . ILE A 1 170 ? 32.667 10.889 -28.004 1.00 96.56 170 ILE A CA 1
ATOM 1210 C C . ILE A 1 170 ? 32.659 12.310 -27.438 1.00 96.56 170 ILE A C 1
ATOM 1212 O O . ILE A 1 170 ? 31.591 12.896 -27.278 1.00 96.56 170 ILE A O 1
ATOM 1216 N N . LYS A 1 171 ? 33.829 12.858 -27.106 1.00 95.06 171 LYS A N 1
ATOM 1217 C CA . LYS A 1 171 ? 33.988 14.179 -26.471 1.00 95.06 171 LYS A CA 1
ATOM 1218 C C . LYS A 1 171 ? 34.638 15.183 -27.422 1.00 95.06 171 LYS A C 1
ATOM 1220 O O . LYS A 1 171 ? 35.287 14.781 -28.380 1.00 95.06 171 LYS A O 1
ATOM 1225 N N . GLY A 1 172 ? 34.520 16.474 -27.107 1.00 93.00 172 GLY A N 1
ATOM 1226 C CA . GLY A 1 172 ? 35.158 17.548 -27.878 1.00 93.00 172 GLY A CA 1
ATOM 1227 C C . GLY A 1 172 ? 34.455 17.842 -29.203 1.00 93.00 172 GLY A C 1
ATOM 1228 O O . GLY A 1 172 ? 35.092 18.295 -30.147 1.00 93.00 172 GLY A O 1
ATOM 1229 N N . LEU A 1 173 ? 33.159 17.545 -29.277 1.00 94.75 173 LEU A N 1
ATOM 1230 C CA . LEU A 1 173 ? 32.317 17.805 -30.438 1.00 94.75 173 LEU A CA 1
ATOM 1231 C C . LEU A 1 173 ? 31.873 19.270 -30.461 1.00 94.75 173 LEU A C 1
ATOM 1233 O O . LEU A 1 173 ? 31.753 19.910 -29.415 1.00 94.75 173 LEU A O 1
ATOM 1237 N N . THR A 1 174 ? 31.585 19.794 -31.649 1.00 93.06 174 THR A N 1
ATOM 1238 C CA . THR A 1 174 ? 31.129 21.178 -31.809 1.00 93.06 174 THR A CA 1
ATOM 1239 C C . THR A 1 174 ? 29.618 21.278 -31.598 1.00 93.06 174 THR A C 1
ATOM 1241 O O . THR A 1 174 ? 28.836 20.570 -32.239 1.00 93.06 174 THR A O 1
ATOM 1244 N N . THR A 1 175 ? 29.183 22.205 -30.744 1.00 92.06 175 THR A N 1
ATOM 1245 C CA . THR A 1 175 ? 27.760 22.497 -30.531 1.00 92.06 175 THR A CA 1
ATOM 1246 C C . THR A 1 175 ? 27.078 22.937 -31.829 1.00 92.06 175 THR A C 1
ATOM 1248 O O . THR A 1 175 ? 27.586 23.779 -32.567 1.00 92.06 175 THR A O 1
ATOM 1251 N N . GLY A 1 176 ? 25.892 22.396 -32.090 1.00 90.75 176 GLY A N 1
ATOM 1252 C CA . GLY A 1 176 ? 25.076 22.686 -33.267 1.00 90.75 176 GLY A CA 1
ATOM 1253 C C . GLY A 1 176 ? 25.382 21.813 -34.485 1.00 90.75 176 GLY A C 1
ATOM 1254 O O . GLY A 1 176 ? 24.639 21.880 -35.465 1.00 90.75 176 GLY A O 1
ATOM 1255 N N . GLU A 1 177 ? 26.421 20.975 -34.446 1.00 93.94 177 GLU A N 1
ATOM 1256 C CA . GLU A 1 177 ? 26.719 20.044 -35.537 1.00 93.94 177 GLU A CA 1
ATOM 1257 C C . GLU A 1 177 ? 25.821 18.805 -35.498 1.00 93.94 177 GLU A C 1
ATOM 1259 O O . GLU A 1 177 ? 25.426 18.333 -34.434 1.00 93.94 177 GLU A O 1
ATOM 1264 N N . LYS A 1 178 ? 25.501 18.265 -36.678 1.00 96.06 178 LYS A N 1
ATOM 1265 C CA . LYS A 1 178 ? 24.850 16.960 -36.828 1.00 96.06 178 LYS A CA 1
ATOM 1266 C C . LYS A 1 178 ? 25.895 15.915 -37.195 1.00 96.06 178 LYS A C 1
ATOM 1268 O O . LYS A 1 178 ? 26.676 16.155 -38.114 1.00 96.06 178 LYS A O 1
ATOM 1273 N N . LEU A 1 179 ? 25.900 14.778 -36.504 1.00 96.19 179 LEU A N 1
ATOM 1274 C CA . LEU A 1 179 ? 26.894 13.719 -36.695 1.00 96.19 179 LEU A CA 1
ATOM 1275 C C . LEU A 1 179 ? 26.246 12.365 -36.981 1.00 96.19 179 LEU A C 1
ATOM 1277 O O . LEU A 1 179 ? 25.319 11.959 -36.282 1.00 96.19 179 LEU A O 1
ATOM 1281 N N . HIS A 1 180 ? 26.795 11.635 -37.947 1.00 96.81 180 HIS A N 1
ATOM 1282 C CA . HIS A 1 180 ? 26.603 10.192 -38.092 1.00 96.81 180 HIS A CA 1
ATOM 1283 C C . HIS A 1 180 ? 27.607 9.463 -37.204 1.00 96.81 180 HIS A C 1
ATOM 1285 O O . HIS A 1 180 ? 28.751 9.901 -37.081 1.00 96.81 180 HIS A O 1
ATOM 1291 N N . VAL A 1 181 ? 27.204 8.344 -36.601 1.00 97.69 181 VAL A N 1
ATOM 1292 C CA . VAL A 1 181 ? 28.090 7.495 -35.790 1.00 97.69 181 VAL A CA 1
ATOM 1293 C C . VAL A 1 181 ? 27.958 6.054 -36.246 1.00 97.69 181 VAL A C 1
ATOM 1295 O O . VAL A 1 181 ? 26.847 5.579 -36.493 1.00 97.69 181 VAL A O 1
ATOM 1298 N N . ARG A 1 182 ? 29.089 5.355 -36.327 1.00 97.44 182 ARG A N 1
ATOM 1299 C CA . ARG A 1 182 ? 29.141 3.926 -36.617 1.00 97.44 182 ARG A CA 1
ATOM 1300 C C . ARG A 1 182 ? 30.152 3.205 -35.737 1.00 97.44 182 ARG A C 1
ATOM 1302 O O . ARG A 1 182 ? 31.097 3.807 -35.236 1.00 97.44 182 ARG A O 1
ATOM 1309 N N . VAL A 1 183 ? 29.946 1.910 -35.561 1.00 97.75 183 VAL A N 1
ATOM 1310 C CA . VAL A 1 183 ? 30.732 1.041 -34.692 1.00 97.75 183 VAL A CA 1
ATOM 1311 C C . VAL A 1 183 ? 31.110 -0.217 -35.460 1.00 97.75 183 VAL A C 1
ATOM 1313 O O . VAL A 1 183 ? 30.267 -0.820 -36.118 1.00 97.75 183 VAL A O 1
ATOM 1316 N N . LYS A 1 184 ? 32.371 -0.629 -35.361 1.00 96.62 184 LYS A N 1
ATOM 1317 C CA . LYS A 1 184 ? 32.888 -1.880 -35.929 1.00 96.62 184 LYS A CA 1
ATOM 1318 C C . LYS A 1 184 ? 33.379 -2.768 -34.794 1.00 96.62 184 LYS A C 1
ATOM 1320 O O . LYS A 1 184 ? 34.128 -2.294 -33.943 1.00 96.62 184 LYS A O 1
ATOM 1325 N N . ALA A 1 185 ? 32.977 -4.033 -34.781 1.00 95.00 185 ALA A N 1
ATOM 1326 C CA . ALA A 1 185 ? 33.618 -5.062 -33.962 1.00 95.00 185 ALA A CA 1
ATOM 1327 C C . ALA A 1 185 ? 34.924 -5.516 -34.621 1.00 95.00 185 ALA A C 1
ATOM 1329 O O . ALA A 1 185 ? 34.987 -5.575 -35.851 1.00 95.00 185 ALA A O 1
ATOM 1330 N N . VAL A 1 186 ? 35.942 -5.831 -33.826 1.00 94.06 186 VAL A N 1
ATOM 1331 C CA . VAL A 1 186 ? 37.266 -6.261 -34.290 1.00 94.06 186 VAL A CA 1
ATOM 1332 C C . VAL A 1 186 ? 37.612 -7.605 -33.660 1.00 94.06 186 VAL A C 1
ATOM 1334 O O . VAL A 1 186 ? 37.404 -7.790 -32.464 1.00 94.06 186 VAL A O 1
ATOM 1337 N N . ASN A 1 187 ? 38.122 -8.528 -34.469 1.00 90.69 187 ASN A N 1
ATOM 1338 C CA . ASN A 1 187 ? 38.745 -9.785 -34.046 1.00 90.69 187 ASN A CA 1
ATOM 1339 C C . ASN A 1 187 ? 40.095 -9.953 -34.787 1.00 90.69 187 ASN A C 1
ATOM 1341 O O . ASN A 1 187 ? 40.450 -9.068 -35.578 1.00 90.69 187 ASN A O 1
ATOM 1345 N N . PRO A 1 188 ? 40.828 -11.071 -34.627 1.00 88.81 188 PRO A N 1
ATOM 1346 C CA . PRO A 1 188 ? 42.112 -11.245 -35.311 1.00 88.81 188 PRO A CA 1
ATOM 1347 C C . PRO A 1 188 ? 42.015 -11.295 -36.850 1.00 88.81 188 PRO A C 1
ATOM 1349 O O . PRO A 1 188 ? 43.001 -11.014 -37.532 1.00 88.81 188 PRO A O 1
ATOM 1352 N N . ALA A 1 189 ? 40.826 -11.560 -37.415 1.00 87.44 189 ALA A N 1
ATOM 1353 C CA . ALA A 1 189 ? 40.559 -11.450 -38.856 1.00 87.44 189 ALA A CA 1
ATOM 1354 C C . ALA A 1 189 ? 40.457 -9.989 -39.347 1.00 87.44 189 ALA A C 1
ATOM 1356 O O . ALA A 1 189 ? 40.538 -9.729 -40.549 1.00 87.44 189 ALA A O 1
ATOM 1357 N N . GLY A 1 190 ? 40.262 -9.035 -38.430 1.00 89.00 190 GLY A N 1
ATOM 1358 C CA . GLY A 1 190 ? 40.134 -7.606 -38.698 1.00 89.00 190 GLY A CA 1
ATOM 1359 C C . GLY A 1 190 ? 38.764 -7.020 -38.323 1.00 89.00 190 GLY A C 1
ATOM 1360 O O . GLY A 1 190 ? 37.964 -7.643 -37.621 1.00 89.00 190 GLY A O 1
ATOM 1361 N N . PRO A 1 191 ? 38.482 -5.774 -38.747 1.00 93.06 191 PRO A N 1
ATOM 1362 C CA . PRO A 1 191 ? 37.218 -5.111 -38.456 1.00 93.06 191 PRO A CA 1
ATOM 1363 C C . PRO A 1 191 ? 36.059 -5.670 -39.294 1.00 93.06 191 PRO A C 1
ATOM 1365 O O . PRO A 1 191 ? 36.176 -5.887 -40.499 1.00 93.06 191 PRO A O 1
ATOM 1368 N N . SER A 1 192 ? 34.907 -5.819 -38.649 1.00 94.25 192 SER A N 1
ATOM 1369 C CA . SER A 1 192 ? 33.615 -6.144 -39.262 1.00 94.25 192 SER A CA 1
ATOM 1370 C C . SER A 1 192 ? 33.057 -5.003 -40.125 1.00 94.25 192 SER A C 1
ATOM 1372 O O . SER A 1 192 ? 33.569 -3.874 -40.153 1.00 94.25 192 SER A O 1
ATOM 1374 N N . LYS A 1 193 ? 31.942 -5.289 -40.813 1.00 94.19 193 LYS A N 1
ATOM 1375 C CA . LYS A 1 193 ? 31.070 -4.238 -41.353 1.00 94.19 193 LYS A CA 1
ATOM 1376 C C . LYS A 1 193 ? 30.559 -3.339 -40.211 1.00 94.19 193 LYS A C 1
ATOM 1378 O O . LYS A 1 193 ? 30.396 -3.810 -39.085 1.00 94.19 193 LYS A O 1
ATOM 1383 N N . PRO A 1 194 ? 30.348 -2.037 -40.466 1.00 96.25 194 PRO A N 1
ATOM 1384 C CA . PRO A 1 194 ? 29.929 -1.121 -39.419 1.00 96.25 194 PRO A CA 1
ATOM 1385 C C . PRO A 1 194 ? 28.425 -1.211 -39.139 1.00 96.25 194 PRO A C 1
ATOM 1387 O O . PRO A 1 194 ? 27.622 -1.021 -40.047 1.00 96.25 194 PRO A O 1
ATOM 1390 N N . GLY A 1 195 ? 28.052 -1.341 -37.868 1.00 96.12 195 GLY A N 1
ATOM 1391 C CA . GLY A 1 195 ? 26.714 -0.978 -37.401 1.00 96.12 195 GLY A CA 1
ATOM 1392 C C . GLY A 1 195 ? 26.629 0.535 -37.211 1.00 96.12 195 GLY A C 1
ATOM 1393 O O . GLY A 1 195 ? 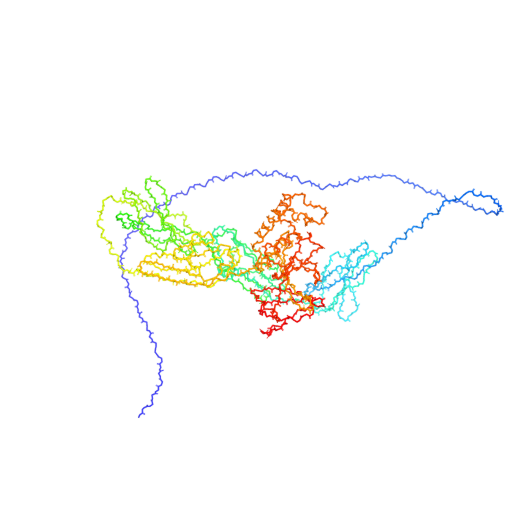27.551 1.128 -36.654 1.00 96.12 195 GLY A O 1
ATOM 1394 N N . ALA A 1 196 ? 25.562 1.192 -37.661 1.00 95.81 196 ALA A N 1
ATOM 1395 C CA . ALA A 1 196 ? 25.448 2.653 -37.620 1.00 95.81 196 ALA A CA 1
ATOM 1396 C C . ALA A 1 196 ? 24.161 3.126 -36.938 1.00 95.81 196 ALA A C 1
ATOM 1398 O O . ALA A 1 196 ? 23.188 2.382 -36.837 1.00 95.81 196 ALA A O 1
ATOM 1399 N N . LEU A 1 197 ? 24.162 4.379 -36.477 1.00 94.94 197 LEU A N 1
ATOM 1400 C CA . LEU A 1 197 ? 22.923 5.066 -36.119 1.00 94.94 197 LEU A CA 1
ATOM 1401 C C . LEU A 1 197 ? 22.052 5.244 -37.365 1.00 94.94 197 LEU A C 1
ATOM 1403 O O . LEU A 1 197 ? 22.551 5.612 -38.426 1.00 94.94 197 LEU A O 1
ATOM 1407 N N . GLU A 1 198 ? 20.744 5.052 -37.212 1.00 91.94 198 GLU A N 1
ATOM 1408 C CA . GLU A 1 198 ? 19.785 5.220 -38.311 1.00 91.94 198 GLU A CA 1
ATOM 1409 C C . GLU A 1 198 ? 19.682 6.672 -38.796 1.00 91.94 198 GLU A C 1
ATOM 1411 O O . GLU A 1 198 ? 19.377 6.916 -39.961 1.00 91.94 198 GLU A O 1
ATOM 1416 N N . GLN A 1 199 ? 19.903 7.640 -37.900 1.00 93.31 199 GLN A N 1
ATOM 1417 C CA . GLN A 1 199 ? 19.770 9.071 -38.173 1.00 93.31 199 GLN A CA 1
ATOM 1418 C C . GLN A 1 199 ? 20.915 9.863 -37.523 1.00 93.31 199 GLN A C 1
ATOM 1420 O O . GLN A 1 199 ? 21.371 9.492 -36.434 1.00 93.31 199 GLN A O 1
ATOM 1425 N N . PRO A 1 200 ? 21.358 10.978 -38.138 1.00 94.75 200 PRO A N 1
ATOM 1426 C CA . PRO A 1 200 ? 22.389 11.825 -37.559 1.00 94.75 200 PRO A CA 1
ATOM 1427 C C . PRO A 1 200 ? 21.886 12.561 -36.312 1.00 94.75 200 PRO A C 1
ATOM 1429 O O . PRO A 1 200 ? 20.731 12.985 -36.224 1.00 94.75 200 PRO A O 1
ATOM 1432 N N . VAL A 1 201 ? 22.782 12.768 -35.351 1.00 95.62 201 VAL A N 1
ATOM 1433 C CA . VAL A 1 201 ? 22.476 13.342 -34.035 1.00 95.62 201 VAL A CA 1
ATOM 1434 C C . VAL A 1 201 ? 22.942 14.786 -33.975 1.00 95.62 201 VAL A C 1
ATOM 1436 O O . VAL A 1 201 ? 24.111 15.067 -34.226 1.00 95.62 201 VAL A O 1
ATOM 1439 N N . LEU A 1 202 ? 22.043 15.702 -33.612 1.00 95.00 202 LEU A N 1
ATOM 1440 C CA . LEU A 1 202 ? 22.384 17.101 -33.353 1.00 95.00 202 LEU A CA 1
ATOM 1441 C C . LEU A 1 202 ? 23.044 17.240 -31.974 1.00 95.00 202 LEU A C 1
ATOM 1443 O O . LEU A 1 202 ? 22.405 16.965 -30.958 1.00 95.00 202 LEU A O 1
ATOM 1447 N N . ILE A 1 203 ? 24.284 17.720 -31.943 1.00 95.75 203 ILE A N 1
ATOM 1448 C CA . ILE A 1 203 ? 25.040 17.993 -30.721 1.00 95.75 203 ILE A CA 1
ATOM 1449 C C . ILE A 1 203 ? 24.521 19.283 -30.095 1.00 95.75 203 ILE A C 1
ATOM 1451 O O . ILE A 1 203 ? 24.718 20.378 -30.617 1.00 95.75 203 ILE A O 1
ATOM 1455 N N . ARG A 1 204 ? 23.792 19.155 -28.991 1.00 91.19 204 ARG A N 1
ATOM 1456 C CA . ARG A 1 204 ? 23.225 20.274 -28.238 1.00 91.19 204 ARG A CA 1
ATOM 1457 C C . ARG A 1 204 ? 22.949 19.845 -26.808 1.00 91.19 204 ARG A C 1
ATOM 1459 O O . ARG A 1 204 ? 22.713 18.667 -26.546 1.00 91.19 204 ARG A O 1
ATOM 1466 N N . GLU A 1 205 ? 22.878 20.809 -25.902 1.00 86.81 205 GLU A N 1
ATOM 1467 C CA . GLU A 1 205 ? 22.397 20.544 -24.552 1.00 86.81 205 GLU A CA 1
ATOM 1468 C C . GLU A 1 205 ? 20.913 20.146 -24.576 1.00 86.81 205 GLU A C 1
ATOM 1470 O O . GLU A 1 205 ? 20.059 20.864 -25.111 1.00 86.81 205 GLU A O 1
ATOM 1475 N N . ILE A 1 206 ? 20.600 18.976 -24.015 1.00 83.88 206 ILE A N 1
ATOM 1476 C CA . ILE A 1 206 ? 19.219 18.573 -23.750 1.00 83.88 206 ILE A CA 1
ATOM 1477 C C . ILE A 1 206 ? 18.808 19.148 -22.399 1.00 83.88 206 ILE A C 1
ATOM 1479 O O . ILE A 1 206 ? 19.324 18.745 -21.357 1.00 83.88 206 ILE A O 1
ATOM 1483 N N . VAL A 1 207 ? 17.834 20.057 -22.437 1.00 85.25 207 VAL A N 1
ATOM 1484 C CA . VAL A 1 207 ? 17.222 20.637 -2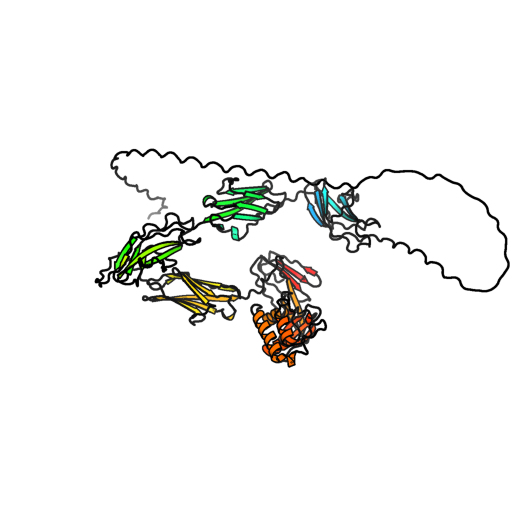1.241 1.00 85.25 207 VAL A CA 1
ATOM 1485 C C . VAL A 1 207 ? 15.892 19.943 -20.960 1.00 85.25 207 VAL A C 1
ATOM 1487 O O . VAL A 1 207 ? 14.872 20.250 -21.581 1.00 85.25 207 VAL A O 1
ATOM 1490 N N . ASP A 1 208 ? 15.902 19.033 -19.989 1.00 87.75 208 ASP A N 1
ATOM 1491 C CA . ASP A 1 208 ? 14.698 18.410 -19.441 1.00 87.75 208 ASP A CA 1
ATOM 1492 C C . ASP A 1 208 ? 14.294 19.139 -18.160 1.00 87.75 208 ASP A C 1
ATOM 1494 O O . ASP A 1 208 ? 15.083 19.255 -17.220 1.00 87.75 208 ASP A O 1
ATOM 1498 N N . ARG A 1 209 ? 13.041 19.606 -18.094 1.00 89.69 209 ARG A N 1
ATOM 1499 C CA . ARG A 1 209 ? 12.527 20.358 -16.937 1.00 89.69 209 ARG A CA 1
ATOM 1500 C C . ARG A 1 209 ? 12.691 19.557 -15.635 1.00 89.69 209 ARG A C 1
ATOM 1502 O O . ARG A 1 209 ? 12.404 18.355 -15.635 1.00 89.69 209 ARG A O 1
ATOM 1509 N N . PRO A 1 210 ? 13.071 20.209 -14.518 1.00 95.44 210 PRO A N 1
ATOM 1510 C CA . PRO A 1 210 ? 13.121 19.537 -13.231 1.00 95.44 210 PRO A CA 1
ATOM 1511 C C . PRO A 1 210 ? 11.724 19.034 -12.865 1.00 95.44 210 PRO A C 1
ATOM 1513 O O . PRO A 1 210 ? 10.734 19.744 -13.044 1.00 95.44 210 PRO A O 1
ATOM 1516 N N . LYS A 1 211 ? 11.639 17.796 -12.378 1.00 94.88 211 LYS A N 1
ATOM 1517 C CA . LYS A 1 211 ? 10.376 17.195 -11.946 1.00 94.88 211 LYS A CA 1
ATOM 1518 C C . LYS A 1 211 ? 10.578 16.300 -10.738 1.00 94.88 211 LYS A C 1
ATOM 1520 O O . LYS A 1 211 ? 11.217 15.253 -10.841 1.00 94.88 211 LYS A O 1
ATOM 1525 N N . ILE A 1 212 ? 9.977 16.662 -9.613 1.00 96.31 212 ILE A N 1
ATOM 1526 C CA . ILE A 1 212 ? 9.948 15.859 -8.397 1.00 96.31 212 ILE A CA 1
ATOM 1527 C C . ILE A 1 212 ? 8.822 14.829 -8.500 1.00 96.31 212 ILE A C 1
ATOM 1529 O O . ILE A 1 212 ? 7.671 15.131 -8.817 1.00 96.31 212 ILE A O 1
ATOM 1533 N N . ARG A 1 213 ? 9.135 13.571 -8.192 1.00 88.38 213 ARG A N 1
ATOM 1534 C CA . ARG A 1 213 ? 8.156 12.484 -8.118 1.00 88.38 213 ARG A CA 1
ATOM 1535 C C . ARG A 1 213 ? 7.883 12.142 -6.660 1.00 88.38 213 ARG A C 1
ATOM 1537 O O . ARG A 1 213 ? 8.422 11.173 -6.137 1.00 88.38 213 ARG A O 1
ATOM 1544 N N . LEU A 1 214 ? 7.014 12.920 -6.010 1.00 90.38 214 LEU A N 1
ATOM 1545 C CA . LEU A 1 214 ? 6.667 12.703 -4.603 1.00 90.38 214 LEU A CA 1
ATOM 1546 C C . LEU A 1 214 ? 5.866 11.388 -4.408 1.00 90.38 214 LEU A C 1
ATOM 1548 O O . LEU A 1 214 ? 4.750 11.274 -4.951 1.00 90.38 214 LEU A O 1
ATOM 1552 N N . PRO A 1 215 ? 6.388 10.408 -3.631 1.00 81.69 215 PRO A N 1
ATOM 1553 C CA . PRO A 1 215 ? 5.687 9.166 -3.297 1.00 81.69 215 PRO A CA 1
ATOM 1554 C C . PRO A 1 215 ? 4.310 9.411 -2.668 1.00 81.69 215 PRO A C 1
ATOM 1556 O O . PRO A 1 215 ? 4.123 10.360 -1.907 1.00 81.69 215 PRO A O 1
ATOM 1559 N N . ARG A 1 216 ? 3.323 8.549 -2.961 1.00 81.56 216 ARG A N 1
ATOM 1560 C CA . ARG A 1 216 ? 1.923 8.750 -2.522 1.00 81.56 216 ARG A CA 1
ATOM 1561 C C . ARG A 1 216 ? 1.779 8.854 -0.999 1.00 81.56 216 ARG A C 1
ATOM 1563 O O . ARG A 1 216 ? 0.997 9.672 -0.532 1.00 81.56 216 ARG A O 1
ATOM 1570 N N . ASN A 1 217 ? 2.552 8.077 -0.242 1.00 73.19 217 ASN A N 1
ATOM 1571 C CA . ASN A 1 217 ? 2.558 8.079 1.225 1.00 73.19 217 ASN A CA 1
ATOM 1572 C C . ASN A 1 217 ? 3.123 9.367 1.851 1.00 73.19 217 ASN A C 1
ATOM 1574 O O . ASN A 1 217 ? 2.964 9.561 3.050 1.00 73.19 217 ASN A O 1
ATOM 1578 N N . LEU A 1 218 ? 3.774 10.230 1.062 1.00 84.06 218 LEU A N 1
ATOM 1579 C CA . LEU A 1 218 ? 4.326 11.516 1.506 1.00 84.06 218 LEU A CA 1
ATOM 1580 C C . LEU A 1 218 ? 3.469 12.716 1.073 1.00 84.06 218 LEU A C 1
ATOM 1582 O O . LEU A 1 218 ? 3.842 13.856 1.322 1.00 84.06 218 LEU A O 1
ATOM 1586 N N . ARG A 1 219 ? 2.324 12.469 0.416 1.00 85.38 219 ARG A N 1
ATOM 1587 C CA . ARG A 1 219 ? 1.361 13.514 0.011 1.00 85.38 219 ARG A CA 1
ATOM 1588 C C . ARG A 1 219 ? 0.397 13.916 1.130 1.00 85.38 219 ARG A C 1
ATOM 1590 O O . ARG A 1 219 ? -0.318 14.901 0.995 1.00 85.38 219 ARG A O 1
ATOM 1597 N N . THR A 1 220 ? 0.348 13.131 2.199 1.00 85.12 220 THR A N 1
ATOM 1598 C CA . THR A 1 220 ? -0.403 13.403 3.430 1.00 85.12 220 THR A CA 1
ATOM 1599 C C . THR A 1 220 ? 0.574 13.594 4.585 1.00 85.12 220 THR A C 1
ATOM 1601 O O . THR A 1 220 ? 1.772 13.368 4.416 1.00 85.12 220 THR A O 1
ATOM 1604 N N . VAL A 1 221 ? 0.065 13.947 5.769 1.00 88.75 221 VAL A N 1
ATOM 1605 C CA . VAL A 1 221 ? 0.885 14.020 6.986 1.00 88.75 221 VAL A CA 1
ATOM 1606 C C . VAL A 1 221 ? 1.585 12.680 7.225 1.00 88.75 221 VAL A C 1
ATOM 1608 O O . VAL A 1 221 ? 0.939 11.643 7.397 1.00 88.75 221 VAL A O 1
ATOM 1611 N N . PHE A 1 222 ? 2.912 12.710 7.202 1.00 91.25 222 PHE A N 1
ATOM 1612 C CA . PHE A 1 222 ? 3.777 11.569 7.435 1.00 91.25 222 PHE A CA 1
ATOM 1613 C C . PHE A 1 222 ? 4.125 11.505 8.919 1.00 91.25 222 PHE A C 1
ATOM 1615 O O . PHE A 1 222 ? 4.766 12.406 9.462 1.00 91.25 222 PHE A O 1
ATOM 1622 N N . VAL A 1 223 ? 3.678 10.444 9.586 1.00 91.12 223 VAL A N 1
ATOM 1623 C CA . VAL A 1 223 ? 3.777 10.331 11.044 1.00 91.12 223 VAL A CA 1
ATOM 1624 C C . VAL A 1 223 ? 4.863 9.349 11.446 1.00 91.12 223 VAL A C 1
ATOM 1626 O O . VAL A 1 223 ? 4.910 8.228 10.935 1.00 91.12 223 VAL A O 1
ATOM 1629 N N . LYS A 1 224 ? 5.714 9.766 12.385 1.00 91.38 224 LYS A N 1
ATOM 1630 C CA . LYS A 1 224 ? 6.756 8.934 12.991 1.00 91.38 224 LYS A CA 1
ATOM 1631 C C . LYS A 1 224 ? 6.772 9.066 14.507 1.00 91.38 224 LYS A C 1
ATOM 1633 O O . LYS A 1 224 ? 6.390 10.106 15.029 1.00 91.38 224 LYS A O 1
ATOM 1638 N N . SER A 1 225 ? 7.203 8.028 15.214 1.00 93.56 225 SER A N 1
ATOM 1639 C CA . SER A 1 225 ? 7.313 8.083 16.672 1.00 93.56 225 SER A CA 1
ATOM 1640 C C . SER A 1 225 ? 8.650 8.686 17.110 1.00 93.56 225 SER A C 1
ATOM 1642 O O . SER A 1 225 ? 9.667 8.530 16.428 1.00 93.56 225 SER A O 1
ATOM 1644 N N . VAL A 1 226 ? 8.675 9.352 18.268 1.00 94.62 226 VAL A N 1
ATOM 1645 C CA . VAL A 1 226 ? 9.925 9.788 18.911 1.00 94.62 226 VAL A CA 1
ATOM 1646 C C . VAL A 1 226 ? 10.874 8.593 19.050 1.00 94.62 226 VAL A C 1
ATOM 1648 O O . VAL A 1 226 ? 10.477 7.496 19.436 1.00 94.62 226 VAL A O 1
ATOM 1651 N N . GLY A 1 227 ? 12.144 8.806 18.711 1.00 91.44 227 GLY A N 1
ATOM 1652 C CA . GLY A 1 227 ? 13.187 7.786 18.753 1.00 91.44 227 GLY A CA 1
ATOM 1653 C C . GLY A 1 227 ? 13.357 6.975 17.466 1.00 91.44 227 GLY A C 1
ATOM 1654 O O . GLY A 1 227 ? 14.431 6.413 17.268 1.00 91.44 227 GLY A O 1
ATOM 1655 N N . GLU A 1 228 ? 12.365 6.943 16.571 1.00 92.06 228 GLU A N 1
ATOM 1656 C CA . GLU A 1 228 ? 12.495 6.236 15.294 1.00 92.06 228 GLU A CA 1
ATOM 1657 C C . GLU A 1 228 ? 13.411 6.976 14.310 1.00 92.06 228 GLU A C 1
ATOM 1659 O O . GLU A 1 228 ? 13.609 8.190 14.391 1.00 92.06 228 GLU A O 1
ATOM 1664 N N . THR A 1 229 ? 13.944 6.245 13.331 1.00 90.94 229 THR A N 1
ATOM 1665 C CA . THR A 1 229 ? 14.665 6.832 12.200 1.00 90.94 229 THR A CA 1
ATOM 1666 C C . THR A 1 229 ? 13.685 7.304 11.125 1.00 90.94 229 THR A C 1
ATOM 1668 O O . THR A 1 229 ? 12.824 6.548 10.667 1.00 90.94 229 THR A O 1
ATOM 1671 N N . LEU A 1 230 ? 13.850 8.548 10.679 1.00 93.12 230 LEU A N 1
ATOM 1672 C CA . LEU A 1 230 ? 13.229 9.083 9.472 1.00 93.12 230 LEU A CA 1
ATOM 1673 C C . LEU A 1 230 ? 14.183 8.870 8.295 1.00 93.12 230 LEU A C 1
ATOM 1675 O O . LEU A 1 230 ? 15.355 9.222 8.392 1.00 93.12 230 LEU A O 1
ATOM 1679 N N . ASN A 1 231 ? 13.684 8.323 7.188 1.00 93.06 231 ASN A N 1
ATOM 1680 C CA . ASN A 1 231 ? 14.431 8.180 5.940 1.00 93.06 231 ASN A CA 1
ATOM 1681 C C . ASN A 1 231 ? 13.479 8.376 4.752 1.00 93.06 231 ASN A C 1
ATOM 1683 O O . ASN A 1 231 ? 12.681 7.493 4.438 1.00 93.06 231 ASN A O 1
ATOM 1687 N N . LEU A 1 232 ? 13.531 9.549 4.128 1.00 93.19 232 LEU A N 1
ATOM 1688 C CA . LEU A 1 232 ? 12.682 9.946 3.011 1.00 93.19 232 LEU A CA 1
ATOM 1689 C C . LEU A 1 232 ? 13.498 9.940 1.729 1.00 93.19 232 LEU A C 1
ATOM 1691 O O . LEU A 1 232 ? 14.411 10.743 1.592 1.00 93.19 232 LEU A O 1
ATOM 1695 N N . VAL A 1 233 ? 13.142 9.072 0.786 1.00 92.44 233 VAL A N 1
ATOM 1696 C CA . VAL A 1 233 ? 13.752 9.024 -0.547 1.00 92.44 233 VAL A CA 1
ATOM 1697 C C . VAL A 1 233 ? 12.793 9.674 -1.534 1.00 92.44 233 VAL A C 1
ATOM 1699 O O . VAL A 1 233 ? 11.682 9.180 -1.736 1.00 92.44 233 VAL A O 1
ATOM 1702 N N . ILE A 1 234 ? 13.212 10.785 -2.135 1.00 95.06 234 ILE A N 1
ATOM 1703 C CA . ILE A 1 234 ? 12.410 11.576 -3.065 1.00 95.06 234 ILE A CA 1
ATOM 1704 C C . ILE A 1 234 ? 13.071 11.535 -4.448 1.00 95.06 234 ILE A C 1
ATOM 1706 O O . ILE A 1 234 ? 14.075 12.216 -4.666 1.00 95.06 234 ILE A O 1
ATOM 1710 N N . PRO A 1 235 ? 12.531 10.749 -5.395 1.00 95.75 235 PRO A N 1
ATOM 1711 C CA . PRO A 1 235 ? 13.027 10.737 -6.762 1.00 95.75 235 PRO A CA 1
ATOM 1712 C C . PRO A 1 235 ? 12.735 12.056 -7.479 1.00 95.75 235 PRO A C 1
ATOM 1714 O O . PRO A 1 235 ? 11.668 12.653 -7.306 1.00 95.75 235 PRO A O 1
ATOM 1717 N N . PHE A 1 236 ? 13.645 12.467 -8.351 1.00 95.31 236 PHE A N 1
ATOM 1718 C CA . PHE A 1 236 ? 13.462 13.592 -9.256 1.00 95.31 236 PHE A CA 1
ATOM 1719 C C . PHE A 1 236 ? 14.064 13.292 -10.633 1.00 95.31 236 PHE A C 1
ATOM 1721 O O . PHE A 1 236 ? 14.777 12.312 -10.832 1.00 95.31 236 PHE A O 1
ATOM 1728 N N . GLN A 1 237 ? 13.716 14.116 -11.611 1.00 91.75 237 GLN A N 1
ATOM 1729 C CA . GLN A 1 237 ? 14.217 14.055 -12.981 1.00 91.75 237 GLN A CA 1
ATOM 1730 C C . GLN A 1 237 ? 14.626 15.452 -13.431 1.00 91.75 237 GLN A C 1
ATOM 1732 O O . GLN A 1 237 ? 14.137 16.435 -12.876 1.00 91.75 237 GLN A O 1
ATOM 1737 N N . GLY A 1 238 ? 15.497 15.520 -14.432 1.00 90.00 238 GLY A N 1
ATOM 1738 C CA . GLY A 1 238 ? 15.922 16.767 -15.049 1.00 90.00 238 GLY A CA 1
ATOM 1739 C C . GLY A 1 238 ? 17.307 16.656 -15.679 1.00 90.00 238 GLY A C 1
ATOM 1740 O O . GLY A 1 238 ? 18.143 15.888 -15.199 1.00 90.00 238 GLY A O 1
ATOM 1741 N N . LYS A 1 239 ? 17.522 17.414 -16.753 1.00 87.94 239 LYS A N 1
ATOM 1742 C CA . LYS A 1 239 ? 18.802 17.552 -17.454 1.00 87.94 239 LYS A CA 1
ATOM 1743 C C . LYS A 1 239 ? 19.020 19.035 -17.798 1.00 87.94 239 LYS A C 1
ATOM 1745 O O . LYS A 1 239 ? 18.044 19.669 -18.198 1.00 87.94 239 LYS A O 1
ATOM 1750 N N . PRO A 1 240 ? 20.235 19.592 -17.656 1.00 86.56 240 PRO A N 1
ATOM 1751 C CA . PRO A 1 240 ? 21.426 19.002 -17.028 1.00 86.56 240 PRO A CA 1
ATOM 1752 C C . PRO A 1 240 ? 21.217 18.689 -15.532 1.00 86.56 240 PRO A C 1
ATOM 1754 O O . PRO A 1 240 ? 20.133 18.903 -14.988 1.00 86.56 240 PRO A O 1
ATOM 1757 N N . LYS A 1 241 ? 22.238 18.120 -14.868 1.00 87.69 241 LYS A N 1
ATOM 1758 C CA . LYS A 1 241 ? 22.153 17.637 -13.477 1.00 87.69 241 LYS A CA 1
ATOM 1759 C C . LYS A 1 241 ? 21.525 18.695 -12.546 1.00 87.69 241 LYS A C 1
ATOM 1761 O O . LYS A 1 241 ? 22.148 19.734 -12.317 1.00 87.69 241 LYS A O 1
ATOM 1766 N N . PRO A 1 242 ? 20.342 18.429 -11.963 1.00 91.81 242 PRO A N 1
ATOM 1767 C CA . PRO A 1 242 ? 19.662 19.406 -11.124 1.00 91.81 242 PRO A CA 1
ATOM 1768 C C . PRO A 1 242 ? 20.381 19.671 -9.799 1.00 91.81 242 PRO A C 1
ATOM 1770 O O . PRO A 1 242 ? 20.969 18.772 -9.194 1.00 91.81 242 PRO A O 1
ATOM 1773 N N . GLN A 1 243 ? 20.261 20.898 -9.297 1.00 94.38 243 GLN A N 1
ATOM 1774 C CA . GLN A 1 243 ? 20.633 21.257 -7.931 1.00 94.38 243 GLN A CA 1
ATOM 1775 C C . GLN A 1 243 ? 19.449 21.024 -6.994 1.00 94.38 243 GLN A C 1
ATOM 1777 O O . GLN A 1 243 ? 18.324 21.414 -7.304 1.00 94.38 243 GLN A O 1
ATOM 1782 N N . VAL A 1 244 ? 19.699 20.416 -5.833 1.00 96.50 244 VAL A N 1
ATOM 1783 C CA . VAL A 1 244 ? 18.651 20.108 -4.853 1.00 96.50 244 VAL A CA 1
ATOM 1784 C C . VAL A 1 244 ? 18.909 20.829 -3.543 1.00 96.50 244 VAL A C 1
ATOM 1786 O O . VAL A 1 244 ? 19.987 20.700 -2.959 1.00 96.50 244 VAL A O 1
ATOM 1789 N N . THR A 1 245 ? 17.899 21.536 -3.050 1.00 95.69 245 THR A N 1
ATOM 1790 C CA . THR A 1 245 ? 17.912 22.193 -1.742 1.00 95.69 245 THR A CA 1
ATOM 1791 C C . THR A 1 245 ? 16.707 21.770 -0.914 1.00 95.69 245 THR A C 1
ATOM 1793 O O . THR A 1 245 ? 15.669 21.374 -1.445 1.00 95.69 245 THR A O 1
ATOM 1796 N N . TRP A 1 246 ? 16.856 21.839 0.408 1.00 97.56 246 TRP A N 1
ATOM 1797 C CA . TRP A 1 246 ? 15.791 21.527 1.351 1.00 97.56 246 TRP A CA 1
ATOM 1798 C C . TRP A 1 246 ? 15.594 22.658 2.350 1.00 97.56 246 TRP A C 1
ATOM 1800 O O . TRP A 1 246 ? 16.560 23.270 2.812 1.00 97.56 246 TRP A O 1
ATOM 1810 N N . THR A 1 247 ? 14.342 22.882 2.735 1.00 97.31 247 THR A N 1
ATOM 1811 C CA . THR A 1 247 ? 13.976 23.775 3.838 1.00 97.31 247 THR A CA 1
ATOM 1812 C C . THR A 1 247 ? 13.029 23.076 4.806 1.00 97.31 247 THR A C 1
ATOM 1814 O O . THR A 1 247 ? 12.357 22.107 4.451 1.00 97.31 247 THR A O 1
ATOM 1817 N N . LYS A 1 248 ? 12.973 23.572 6.042 1.00 97.19 248 LYS A N 1
ATOM 1818 C CA . LYS A 1 248 ? 11.975 23.210 7.045 1.00 97.19 248 LYS A CA 1
ATOM 1819 C C . LYS A 1 248 ? 11.259 24.472 7.497 1.00 97.19 248 LYS A C 1
ATOM 1821 O O . LYS A 1 248 ? 11.890 25.407 7.979 1.00 97.19 248 LYS A O 1
ATOM 1826 N N . ASN A 1 249 ? 9.937 24.494 7.366 1.00 95.94 249 ASN A N 1
ATOM 1827 C CA . ASN A 1 249 ? 9.088 25.644 7.682 1.00 95.94 249 ASN A CA 1
ATOM 1828 C C . ASN A 1 249 ? 9.565 26.934 6.978 1.00 95.94 249 ASN A C 1
ATOM 1830 O O . ASN A 1 249 ? 9.528 28.017 7.558 1.00 95.94 249 ASN A O 1
ATOM 1834 N N . GLY A 1 250 ? 10.066 26.802 5.744 1.00 93.38 250 GLY A N 1
ATOM 1835 C CA . GLY A 1 250 ? 10.627 27.904 4.955 1.00 93.38 250 GLY A CA 1
ATOM 1836 C C . GLY A 1 250 ? 12.013 28.387 5.398 1.00 93.38 250 GLY A C 1
ATOM 1837 O O . GLY A 1 250 ? 12.527 29.337 4.818 1.00 93.38 250 GLY A O 1
ATOM 1838 N N . GLN A 1 251 ? 12.629 27.758 6.402 1.00 95.88 251 GLN A N 1
ATOM 1839 C CA . GLN A 1 251 ? 13.979 28.073 6.876 1.00 95.88 251 GLN A CA 1
ATOM 1840 C C . GLN A 1 251 ? 14.988 27.001 6.435 1.00 95.88 251 GLN A C 1
ATOM 1842 O O . GLN A 1 251 ? 14.601 25.846 6.234 1.00 95.88 251 GLN A O 1
ATOM 1847 N N . PRO A 1 252 ? 16.282 27.337 6.294 1.00 94.38 252 PRO A N 1
ATOM 1848 C CA . PRO A 1 252 ? 17.323 26.346 6.030 1.00 94.38 252 PRO A CA 1
ATOM 1849 C C . PRO A 1 252 ? 17.329 25.224 7.079 1.00 94.38 252 PRO A C 1
ATOM 1851 O O . PRO A 1 252 ? 17.051 25.461 8.256 1.00 94.38 252 PRO A O 1
ATOM 1854 N N . LEU A 1 253 ? 17.644 23.996 6.657 1.00 94.38 253 LEU A N 1
ATOM 1855 C CA . LEU A 1 253 ? 17.747 22.860 7.574 1.00 94.38 253 LEU A CA 1
ATOM 1856 C C . LEU A 1 253 ? 18.892 23.045 8.583 1.00 94.38 253 LEU A C 1
ATOM 1858 O O . LEU A 1 253 ? 19.977 23.499 8.223 1.00 94.38 253 LEU A O 1
ATOM 1862 N N . ASP A 1 254 ? 18.681 22.592 9.821 1.00 90.06 254 ASP A N 1
ATOM 1863 C CA . ASP A 1 254 ? 19.774 22.375 10.772 1.00 90.06 254 ASP A CA 1
ATOM 1864 C C . ASP A 1 254 ? 20.527 21.088 10.405 1.00 90.06 254 ASP A C 1
ATOM 1866 O O . ASP A 1 254 ? 20.095 19.971 10.710 1.00 90.06 254 ASP A O 1
ATOM 1870 N N . THR A 1 255 ? 21.669 21.250 9.740 1.00 87.25 255 THR A N 1
ATOM 1871 C CA . THR A 1 255 ? 22.482 20.147 9.213 1.00 87.25 255 THR A CA 1
ATOM 1872 C C . THR A 1 255 ? 23.172 19.312 10.294 1.00 87.25 255 THR A C 1
ATOM 1874 O O . THR A 1 255 ? 23.753 18.278 9.971 1.00 87.25 255 THR A O 1
ATOM 1877 N N . LYS A 1 256 ? 23.138 19.725 11.572 1.00 85.75 256 LYS A N 1
ATOM 1878 C CA . LYS A 1 256 ? 23.636 18.895 12.685 1.00 85.75 256 LYS A CA 1
ATOM 1879 C C . LYS A 1 256 ? 22.653 17.783 13.052 1.00 85.75 256 LYS A C 1
ATOM 1881 O O . LYS A 1 256 ? 23.083 16.712 13.472 1.00 85.75 256 LYS A O 1
ATOM 1886 N N . GLN A 1 257 ? 21.355 18.039 12.881 1.00 84.62 257 GLN A N 1
ATOM 1887 C CA . GLN A 1 257 ? 20.267 17.119 13.225 1.00 84.62 257 GLN A CA 1
ATOM 1888 C C . GLN A 1 257 ? 19.726 16.376 11.995 1.00 84.62 257 GLN A C 1
ATOM 1890 O O . GLN A 1 257 ? 19.391 15.192 12.080 1.00 84.62 257 GLN A O 1
ATOM 1895 N N . VAL A 1 258 ? 19.638 17.060 10.849 1.00 93.38 258 VAL A N 1
ATOM 1896 C CA . VAL A 1 258 ? 19.030 16.535 9.620 1.00 93.38 258 VAL A CA 1
ATOM 1897 C C . VAL A 1 258 ? 20.106 16.272 8.574 1.00 93.38 258 VAL A C 1
ATOM 1899 O O . VAL A 1 258 ? 20.809 17.183 8.141 1.00 93.38 258 VAL A O 1
ATOM 1902 N N . GLY A 1 259 ? 20.217 15.019 8.140 1.00 93.12 259 GLY A N 1
ATOM 1903 C CA . GLY A 1 259 ? 21.109 14.626 7.058 1.00 93.12 259 GLY A CA 1
ATOM 1904 C C . GLY A 1 259 ? 20.409 14.672 5.704 1.00 93.12 259 GLY A C 1
ATOM 1905 O O . GLY A 1 259 ? 19.272 14.220 5.575 1.00 93.12 259 GLY A O 1
ATOM 1906 N N . VAL A 1 260 ? 21.106 15.173 4.683 1.00 95.88 260 VAL A N 1
ATOM 1907 C CA . VAL A 1 260 ? 20.650 15.143 3.287 1.00 95.88 260 VAL A CA 1
ATOM 1908 C C . VAL A 1 260 ? 21.718 14.493 2.413 1.00 95.88 260 VAL A C 1
ATOM 1910 O O . VAL A 1 260 ? 22.906 14.780 2.559 1.00 95.88 260 VAL A O 1
ATOM 1913 N N . ARG A 1 261 ? 21.306 13.604 1.507 1.00 93.12 261 ARG A N 1
ATOM 1914 C CA . ARG A 1 261 ? 22.163 13.009 0.471 1.00 93.12 261 ARG A CA 1
ATOM 1915 C C . ARG A 1 261 ? 21.485 13.153 -0.878 1.00 93.12 261 ARG A C 1
ATOM 1917 O O . ARG A 1 261 ? 20.333 12.768 -1.017 1.00 93.12 261 ARG A O 1
ATOM 1924 N N . ASN A 1 262 ? 22.206 13.666 -1.864 1.00 93.12 262 ASN A N 1
ATOM 1925 C CA . ASN A 1 262 ? 21.690 13.849 -3.216 1.00 93.12 262 ASN A CA 1
ATOM 1926 C C . ASN A 1 262 ? 22.441 12.926 -4.177 1.00 93.12 262 ASN A C 1
ATOM 1928 O O . ASN A 1 262 ? 23.665 12.817 -4.095 1.00 93.12 262 ASN A O 1
ATOM 1932 N N . SER A 1 263 ? 21.708 12.290 -5.084 1.00 90.06 263 SER A N 1
ATOM 1933 C CA . SER A 1 263 ? 22.238 11.585 -6.250 1.00 90.06 263 SER A CA 1
ATOM 1934 C C . SER A 1 263 ? 21.780 12.287 -7.534 1.00 90.06 263 SER A C 1
ATOM 1936 O O . SER A 1 263 ? 21.243 13.391 -7.484 1.00 90.06 263 SER A O 1
ATOM 1938 N N . ASP A 1 264 ? 21.982 11.661 -8.692 1.00 84.81 264 ASP A N 1
ATOM 1939 C CA . ASP A 1 264 ? 21.537 12.207 -9.981 1.00 84.81 264 ASP A CA 1
ATOM 1940 C C . ASP A 1 264 ? 20.031 12.009 -10.236 1.00 84.81 264 ASP A C 1
ATOM 1942 O O . ASP A 1 264 ? 19.480 12.585 -11.170 1.00 84.81 264 ASP A O 1
ATOM 1946 N N . LYS A 1 265 ? 19.359 11.182 -9.425 1.00 87.25 265 LYS A N 1
ATOM 1947 C CA . LYS A 1 265 ? 17.957 10.776 -9.634 1.00 87.25 265 LYS A CA 1
ATOM 1948 C C . LYS A 1 265 ? 17.079 10.877 -8.390 1.00 87.25 265 LYS A C 1
ATOM 1950 O O . LYS A 1 265 ? 15.866 10.695 -8.482 1.00 87.25 265 LYS A O 1
ATOM 1955 N N . ASP A 1 266 ? 17.669 11.092 -7.220 1.00 93.69 266 ASP A N 1
ATOM 1956 C CA . ASP A 1 266 ? 16.949 11.150 -5.954 1.00 93.69 266 ASP A CA 1
ATOM 1957 C C . ASP A 1 266 ? 17.657 12.023 -4.915 1.00 93.69 266 ASP A C 1
ATOM 1959 O O . ASP A 1 266 ? 18.858 12.293 -4.974 1.00 93.69 266 ASP A O 1
ATOM 1963 N N . THR A 1 267 ? 16.868 12.505 -3.959 1.00 95.44 267 THR A N 1
ATOM 1964 C CA . THR A 1 267 ? 17.347 13.161 -2.747 1.00 95.44 267 THR A CA 1
ATOM 1965 C C . THR A 1 267 ? 16.816 12.417 -1.533 1.00 95.44 267 THR A C 1
ATOM 1967 O O . THR A 1 267 ? 15.657 12.001 -1.494 1.00 95.44 267 THR A O 1
ATOM 1970 N N . ILE A 1 268 ? 17.682 12.211 -0.550 1.00 94.94 268 ILE A N 1
ATOM 1971 C CA . ILE A 1 268 ? 17.402 11.463 0.665 1.00 94.94 268 ILE A CA 1
ATOM 1972 C C . ILE A 1 268 ? 17.512 12.412 1.847 1.00 94.94 268 ILE A C 1
ATOM 1974 O O . ILE A 1 268 ? 18.600 12.916 2.117 1.00 94.94 268 ILE A O 1
ATOM 1978 N N . LEU A 1 269 ? 16.416 12.609 2.576 1.00 96.38 269 LEU A N 1
ATOM 1979 C CA . LEU A 1 269 ? 16.407 13.296 3.866 1.00 96.38 269 LEU A CA 1
ATOM 1980 C C . LEU A 1 269 ? 16.301 12.260 4.979 1.00 96.38 269 LEU A C 1
ATOM 1982 O O . LEU A 1 269 ? 15.384 11.441 4.976 1.00 96.38 269 LEU A O 1
ATOM 1986 N N . PHE A 1 270 ? 17.206 12.297 5.952 1.00 94.75 270 PHE A N 1
ATOM 1987 C CA . PHE A 1 270 ? 17.189 11.348 7.057 1.00 94.75 270 PHE A CA 1
ATOM 1988 C C . PHE A 1 270 ? 17.475 11.996 8.414 1.00 94.75 270 PHE A C 1
ATOM 1990 O O . PHE A 1 270 ? 18.286 12.913 8.537 1.00 94.75 270 PHE A O 1
ATOM 1997 N N . ILE A 1 271 ? 16.822 11.474 9.452 1.00 95.50 271 ILE A N 1
ATOM 1998 C CA . ILE A 1 271 ? 17.036 11.827 10.860 1.00 95.50 271 ILE A CA 1
ATOM 1999 C C . ILE A 1 271 ? 17.196 10.512 11.613 1.00 95.50 271 ILE A C 1
ATOM 2001 O O . ILE A 1 271 ? 16.292 9.681 11.602 1.00 95.50 271 ILE A O 1
ATOM 2005 N N . ARG A 1 272 ? 18.355 10.290 12.245 1.00 91.12 272 ARG A N 1
ATOM 2006 C CA . ARG A 1 272 ? 18.669 8.999 12.890 1.00 91.12 272 ARG A CA 1
ATOM 2007 C C . ARG A 1 272 ? 17.725 8.680 14.045 1.00 91.12 272 ARG A C 1
ATOM 2009 O O . ARG A 1 272 ? 17.294 7.539 14.172 1.00 91.12 272 ARG A O 1
ATOM 2016 N N . LYS A 1 273 ? 17.423 9.685 14.865 1.00 93.88 273 LYS A N 1
ATOM 2017 C CA . LYS A 1 273 ? 16.576 9.574 16.050 1.00 93.88 273 LYS A CA 1
ATOM 2018 C C . LYS A 1 273 ? 15.655 10.788 16.101 1.00 93.88 273 LYS A C 1
ATOM 2020 O O . LYS A 1 273 ? 16.117 11.880 16.413 1.00 93.88 273 LYS A O 1
ATOM 2025 N N . CYS A 1 274 ? 14.389 10.598 15.742 1.00 95.06 274 CYS A N 1
ATOM 2026 C CA . CYS A 1 274 ? 13.419 11.687 15.671 1.00 95.06 274 CYS A CA 1
ATOM 2027 C C . CYS A 1 274 ? 13.072 12.234 17.058 1.00 95.06 274 CYS A C 1
ATOM 2029 O O . CYS A 1 274 ? 12.852 11.476 18.004 1.00 95.06 274 CYS A O 1
ATOM 2031 N N . GLU A 1 275 ? 12.937 13.550 17.147 1.00 95.12 275 GLU A N 1
ATOM 2032 C CA . GLU A 1 275 ? 12.442 14.287 18.307 1.00 95.12 275 GLU A CA 1
ATOM 2033 C C . GLU A 1 275 ? 11.177 15.076 17.941 1.00 95.12 275 GLU A C 1
ATOM 2035 O O . GLU A 1 275 ? 10.936 15.376 16.774 1.00 95.12 275 GLU A O 1
ATOM 2040 N N . ARG A 1 276 ? 10.370 15.499 18.925 1.00 93.44 276 ARG A N 1
ATOM 2041 C CA . ARG A 1 276 ? 9.159 16.305 18.653 1.00 93.44 276 ARG A CA 1
ATOM 2042 C C . ARG A 1 276 ? 9.444 17.559 17.825 1.00 93.44 276 ARG A C 1
ATOM 2044 O O . ARG A 1 276 ? 8.661 17.897 16.936 1.00 93.44 276 ARG A O 1
ATOM 2051 N N . LYS A 1 277 ? 10.587 18.212 18.084 1.00 93.94 277 LYS A N 1
ATOM 2052 C CA . LYS A 1 277 ? 11.055 19.401 17.353 1.00 93.94 277 LYS A CA 1
ATOM 2053 C C . LYS A 1 277 ? 11.305 19.123 15.871 1.00 93.94 277 LYS A C 1
ATOM 2055 O O . LYS A 1 277 ? 11.319 20.064 15.084 1.00 93.94 277 LYS A O 1
ATOM 2060 N N . ASP A 1 278 ? 11.483 17.857 15.483 1.00 95.12 278 ASP A N 1
ATOM 2061 C CA . ASP A 1 278 ? 11.666 17.441 14.094 1.00 95.12 278 ASP A CA 1
ATOM 2062 C C . ASP A 1 278 ? 10.355 17.504 13.293 1.00 95.12 278 ASP A C 1
ATOM 2064 O O . ASP A 1 278 ? 10.407 17.546 12.070 1.00 95.12 278 ASP A O 1
ATOM 2068 N N . SER A 1 279 ? 9.198 17.673 13.940 1.00 96.44 279 SER A N 1
ATOM 2069 C CA . SER A 1 279 ? 7.933 17.952 13.247 1.00 96.44 279 SER A CA 1
ATOM 2070 C C . SER A 1 279 ? 7.986 19.260 12.443 1.00 96.44 279 SER A C 1
ATOM 2072 O O . SER A 1 279 ? 8.648 20.228 12.835 1.00 96.44 279 SER A O 1
ATOM 2074 N N . GLY A 1 280 ? 7.269 19.311 11.324 1.00 95.81 280 GLY A N 1
ATOM 2075 C CA . GLY A 1 280 ? 7.131 20.499 10.487 1.00 95.81 280 GLY A CA 1
ATOM 2076 C C . GLY A 1 280 ? 6.974 20.180 9.005 1.00 95.81 280 GLY A C 1
ATOM 2077 O O . GLY A 1 280 ? 6.962 19.024 8.587 1.00 95.81 280 GLY A O 1
ATOM 2078 N N . LYS A 1 281 ? 6.890 21.239 8.199 1.00 97.25 281 LYS A N 1
ATOM 2079 C CA . LYS A 1 281 ? 6.784 21.146 6.742 1.00 97.25 281 LYS A CA 1
ATOM 2080 C C . LYS A 1 281 ? 8.166 21.200 6.118 1.00 97.25 281 LYS A C 1
ATOM 2082 O O . LYS A 1 281 ? 8.837 22.226 6.197 1.00 97.25 281 LYS A O 1
ATOM 2087 N N . TYR A 1 282 ? 8.578 20.107 5.502 1.00 97.62 282 TYR A N 1
ATOM 2088 C CA . TYR A 1 282 ? 9.832 19.996 4.775 1.00 97.62 282 TYR A CA 1
ATOM 2089 C C . TYR A 1 282 ? 9.575 20.222 3.292 1.00 97.62 282 TYR A C 1
ATOM 2091 O O . TYR A 1 282 ? 8.652 19.636 2.741 1.00 97.62 282 TYR A O 1
ATOM 2099 N N . GLU A 1 283 ? 10.373 21.050 2.632 1.00 97.88 283 GLU A N 1
ATOM 2100 C CA . GLU A 1 283 ? 10.233 21.313 1.200 1.00 97.88 283 GLU A CA 1
ATOM 2101 C C . GLU A 1 283 ? 11.529 20.977 0.476 1.00 97.88 283 GLU A C 1
ATOM 2103 O O . GLU A 1 283 ? 12.577 21.533 0.803 1.00 97.88 283 GLU A O 1
ATOM 2108 N N . ALA A 1 284 ? 11.441 20.082 -0.505 1.00 97.56 284 ALA A N 1
ATOM 2109 C CA . ALA A 1 284 ? 12.503 19.817 -1.462 1.00 97.56 284 ALA A CA 1
ATOM 2110 C C . ALA A 1 284 ? 12.304 20.716 -2.684 1.00 97.56 284 ALA A C 1
ATOM 2112 O O . ALA A 1 284 ? 11.217 20.733 -3.263 1.00 97.56 284 ALA A O 1
ATOM 2113 N N . THR A 1 285 ? 13.350 21.430 -3.090 1.00 97.38 285 THR A N 1
ATOM 2114 C CA . THR A 1 285 ? 13.390 22.211 -4.331 1.00 97.38 285 THR A CA 1
ATOM 2115 C C . THR A 1 285 ? 14.439 21.613 -5.257 1.00 97.38 285 THR A C 1
ATOM 2117 O O . THR A 1 285 ? 15.592 21.451 -4.859 1.00 97.38 285 THR A O 1
ATOM 2120 N N . VAL A 1 286 ? 14.048 21.295 -6.491 1.00 97.19 286 VAL A N 1
ATOM 2121 C CA . VAL A 1 286 ? 14.937 20.802 -7.550 1.00 97.19 286 VAL A CA 1
ATOM 2122 C C . VAL A 1 286 ? 15.016 21.867 -8.637 1.00 97.19 286 VAL A C 1
ATOM 2124 O O . VAL A 1 286 ? 13.991 22.232 -9.207 1.00 97.19 286 VAL A O 1
ATOM 2127 N N . LYS A 1 287 ? 16.218 22.376 -8.915 1.00 95.00 287 LYS A N 1
ATOM 2128 C CA . LYS A 1 287 ? 16.457 23.541 -9.775 1.00 95.00 287 LYS A CA 1
ATOM 2129 C C . LYS A 1 287 ? 17.445 23.235 -10.903 1.00 95.00 287 LYS A C 1
ATOM 2131 O O . LYS A 1 287 ? 18.474 22.607 -10.668 1.00 95.00 287 LYS A O 1
ATOM 2136 N N . ILE A 1 288 ? 17.140 23.715 -12.107 1.00 92.75 288 ILE A N 1
ATOM 2137 C CA . ILE A 1 288 ? 17.988 23.682 -13.308 1.00 92.75 288 ILE A CA 1
ATOM 2138 C C . ILE A 1 288 ? 17.944 25.085 -13.911 1.00 92.75 288 ILE A C 1
ATOM 2140 O O . ILE A 1 288 ? 16.904 25.504 -14.416 1.00 92.75 288 ILE A O 1
ATOM 2144 N N . ASP A 1 289 ? 19.037 25.837 -13.804 1.00 89.50 289 ASP A N 1
ATOM 2145 C CA . ASP A 1 289 ? 19.119 27.251 -14.190 1.00 89.50 289 ASP A CA 1
ATOM 2146 C C . ASP A 1 289 ? 17.971 28.112 -13.637 1.00 89.50 289 ASP A C 1
ATOM 2148 O O . ASP A 1 289 ? 17.943 28.443 -12.450 1.00 89.50 289 ASP A O 1
ATOM 2152 N N . THR A 1 290 ? 17.019 28.498 -14.489 1.00 89.38 290 THR A N 1
ATOM 2153 C CA . THR A 1 290 ? 15.843 29.310 -14.134 1.00 89.38 290 THR A CA 1
ATOM 2154 C C . THR A 1 290 ? 14.592 28.475 -13.860 1.00 89.38 290 THR A C 1
ATOM 2156 O O . THR A 1 290 ? 13.585 29.011 -13.402 1.00 89.38 290 THR A O 1
ATOM 2159 N N . LEU A 1 291 ? 14.642 27.170 -14.122 1.00 92.19 291 LEU A N 1
ATOM 2160 C CA . LEU A 1 291 ? 13.547 26.233 -13.922 1.00 92.19 291 LEU A CA 1
ATOM 2161 C C . LEU A 1 291 ? 13.642 25.603 -12.534 1.00 92.19 291 LEU A C 1
ATOM 2163 O O . LEU A 1 291 ? 14.718 25.195 -12.102 1.00 92.19 291 LEU A O 1
ATOM 2167 N N . GLU A 1 292 ? 12.510 25.460 -11.852 1.00 96.38 292 GLU A N 1
ATOM 2168 C CA . GLU A 1 292 ? 12.435 24.753 -10.575 1.00 96.38 292 GLU A CA 1
ATOM 2169 C C . GLU A 1 292 ? 11.142 23.946 -10.449 1.00 96.38 292 GLU A C 1
ATOM 2171 O O . GLU A 1 292 ? 10.125 24.283 -11.056 1.00 96.38 292 GLU A O 1
ATOM 2176 N N . ASP A 1 293 ? 11.198 22.889 -9.644 1.00 97.56 293 ASP A N 1
ATOM 2177 C CA . ASP A 1 293 ? 10.036 22.161 -9.141 1.00 97.56 293 ASP A CA 1
ATOM 2178 C C . ASP A 1 293 ? 10.168 21.968 -7.625 1.00 97.56 293 ASP A C 1
ATOM 2180 O O . ASP A 1 293 ? 11.282 21.878 -7.095 1.00 97.56 293 ASP A O 1
ATOM 2184 N N . LYS A 1 294 ? 9.035 21.938 -6.916 1.00 97.75 294 LYS A N 1
ATOM 2185 C CA . LYS A 1 294 ? 8.979 21.915 -5.447 1.00 97.75 294 LYS A CA 1
ATOM 2186 C C . LYS A 1 294 ? 8.008 20.866 -4.939 1.00 97.75 294 LYS A C 1
ATOM 2188 O O . LYS A 1 294 ? 6.918 20.689 -5.476 1.00 97.75 294 LYS A O 1
ATOM 2193 N N . ALA A 1 295 ? 8.384 20.205 -3.850 1.00 96.38 295 ALA A N 1
ATOM 2194 C CA . ALA A 1 295 ? 7.526 19.254 -3.163 1.00 96.38 295 ALA A CA 1
ATOM 2195 C C . ALA A 1 295 ? 7.597 19.454 -1.652 1.00 96.38 295 ALA A C 1
ATOM 2197 O O . ALA A 1 295 ? 8.674 19.397 -1.060 1.00 96.38 295 ALA A O 1
ATOM 2198 N N . THR A 1 296 ? 6.434 19.635 -1.030 1.00 97.25 296 THR A N 1
ATOM 2199 C CA . THR A 1 296 ? 6.298 19.784 0.421 1.00 97.25 296 THR A CA 1
ATOM 2200 C C . THR A 1 296 ? 5.832 18.473 1.057 1.00 97.25 296 THR A C 1
ATOM 2202 O O . THR A 1 296 ? 4.881 17.853 0.584 1.00 97.25 296 THR A O 1
ATOM 2205 N N . ILE A 1 297 ? 6.472 18.079 2.156 1.00 97.31 297 ILE A N 1
ATOM 2206 C CA . ILE A 1 297 ? 6.129 16.940 3.007 1.00 97.31 297 ILE A CA 1
ATOM 2207 C C . ILE A 1 297 ? 5.815 17.462 4.409 1.00 97.31 297 ILE A C 1
ATOM 2209 O O . ILE A 1 297 ? 6.637 18.143 5.020 1.00 97.31 297 ILE A O 1
ATOM 2213 N N . ASP A 1 298 ? 4.634 17.139 4.929 1.00 96.44 298 ASP A N 1
ATOM 2214 C CA . ASP A 1 298 ? 4.244 17.473 6.302 1.00 96.44 298 ASP A CA 1
ATOM 2215 C C . ASP A 1 298 ? 4.618 16.314 7.230 1.00 96.44 298 ASP A C 1
ATOM 2217 O O . ASP A 1 298 ? 4.117 15.203 7.056 1.00 96.44 298 ASP A O 1
ATOM 2221 N N . ILE A 1 299 ? 5.541 16.540 8.163 1.00 96.06 299 ILE A N 1
ATOM 2222 C CA . ILE A 1 299 ? 6.067 15.510 9.063 1.00 96.06 299 ILE A CA 1
ATOM 2223 C C . ILE A 1 299 ? 5.597 15.795 10.484 1.00 96.06 299 ILE A C 1
ATOM 2225 O O . ILE A 1 299 ? 5.836 16.876 11.022 1.00 96.06 299 ILE A O 1
ATOM 2229 N N . GLN A 1 300 ? 5.005 14.791 11.126 1.00 95.56 300 GLN A N 1
ATOM 2230 C CA . GLN A 1 300 ? 4.574 14.861 12.518 1.00 95.56 300 GLN A CA 1
ATOM 2231 C C . GLN A 1 300 ? 5.277 13.782 13.338 1.00 95.56 300 GLN A C 1
ATOM 2233 O O . GLN A 1 300 ? 5.104 12.586 13.093 1.00 95.56 300 GLN A O 1
ATOM 2238 N N . ILE A 1 301 ? 6.063 14.207 14.325 1.00 96.50 301 ILE A N 1
ATOM 2239 C CA . ILE A 1 301 ? 6.708 13.307 15.277 1.00 96.50 301 ILE A CA 1
ATOM 2240 C C . ILE A 1 301 ? 5.855 13.232 16.541 1.00 96.50 301 ILE A C 1
ATOM 2242 O O . ILE A 1 301 ? 5.646 14.243 17.214 1.00 96.50 301 ILE A O 1
ATOM 2246 N N . VAL A 1 302 ? 5.348 12.039 16.835 1.00 94.56 302 VAL A N 1
ATOM 2247 C CA . VAL A 1 302 ? 4.389 11.759 17.911 1.00 94.56 302 VAL A CA 1
ATOM 2248 C C . VAL A 1 302 ? 5.005 10.867 18.985 1.00 94.56 302 VAL A C 1
ATOM 2250 O O . VAL A 1 302 ? 5.966 10.145 18.740 1.00 94.56 302 VAL A O 1
ATOM 2253 N N . GLU A 1 303 ? 4.452 10.879 20.188 1.00 94.81 303 GLU A N 1
ATOM 2254 C CA . GLU A 1 303 ? 4.793 9.920 21.239 1.00 94.81 303 GLU A CA 1
ATOM 2255 C C . GLU A 1 303 ? 3.580 9.576 22.095 1.00 94.81 303 GLU A C 1
ATOM 2257 O O . GLU A 1 303 ? 2.470 10.000 21.789 1.00 94.81 303 GLU A O 1
ATOM 2262 N N . LYS A 1 304 ? 3.765 8.752 23.128 1.00 94.00 304 LYS A N 1
ATOM 2263 C CA . LYS A 1 304 ? 2.702 8.420 24.083 1.00 94.00 304 LYS A CA 1
ATOM 2264 C C . LYS A 1 304 ? 2.281 9.668 24.868 1.00 94.00 304 LYS A C 1
ATOM 2266 O O . LYS A 1 304 ? 3.116 10.540 25.109 1.00 94.00 304 LYS A O 1
ATOM 2271 N N . PRO A 1 305 ? 1.014 9.762 25.292 1.00 96.56 305 PRO A N 1
ATOM 2272 C CA . PRO A 1 305 ? 0.559 10.920 26.038 1.00 96.56 305 PRO A CA 1
ATOM 2273 C C . PRO A 1 305 ? 1.112 10.898 27.467 1.00 96.56 305 PRO A C 1
ATOM 2275 O O . PRO A 1 305 ? 1.521 9.858 27.992 1.00 96.56 305 PRO A O 1
ATOM 2278 N N . GLY A 1 306 ? 1.083 12.052 28.128 1.00 96.38 306 GLY A N 1
ATOM 2279 C CA . GLY A 1 306 ? 1.312 12.153 29.564 1.00 96.38 306 GLY A CA 1
ATOM 2280 C C . GLY A 1 306 ? 0.212 11.460 30.374 1.00 96.38 306 GLY A C 1
ATOM 2281 O O . GLY A 1 306 ? -0.823 11.048 29.847 1.00 96.38 306 GLY A O 1
ATOM 2282 N N . SER A 1 307 ? 0.416 11.341 31.686 1.00 97.31 307 SER A N 1
ATOM 2283 C CA . SER A 1 307 ? -0.611 10.803 32.581 1.00 97.31 307 SER A CA 1
ATOM 2284 C C . SER A 1 307 ? -1.803 11.766 32.709 1.00 97.31 307 SER A C 1
ATOM 2286 O O . SER A 1 307 ? -1.616 12.990 32.716 1.00 97.31 307 SER A O 1
ATOM 2288 N N . PRO A 1 308 ? -3.040 11.246 32.837 1.00 97.50 308 PRO A N 1
ATOM 2289 C CA . PRO A 1 308 ? -4.189 12.060 33.216 1.00 97.50 308 PRO A CA 1
ATOM 2290 C C . PRO A 1 308 ? -3.926 12.828 34.515 1.00 97.50 308 PRO A C 1
ATOM 2292 O O . PRO A 1 308 ? -3.087 12.450 35.334 1.00 97.50 308 PRO A O 1
ATOM 2295 N N . GLN A 1 309 ? -4.663 13.909 34.732 1.00 95.81 309 GLN A N 1
ATOM 2296 C CA . GLN A 1 309 ? -4.484 14.750 35.913 1.00 95.81 309 GLN A CA 1
ATOM 2297 C C . GLN A 1 309 ? -5.718 14.721 36.807 1.00 95.81 309 GLN A C 1
ATOM 2299 O O . GLN A 1 309 ? -6.798 14.309 36.394 1.00 95.81 309 GLN A O 1
ATOM 2304 N N . GLY A 1 310 ? -5.550 15.121 38.067 1.00 92.81 310 GLY A N 1
ATOM 2305 C CA . GLY A 1 310 ? -6.679 15.394 38.956 1.00 92.81 310 GLY A CA 1
ATOM 2306 C C . GLY A 1 310 ? -7.620 14.216 39.227 1.00 92.81 310 GLY A C 1
ATOM 2307 O O . GLY A 1 310 ? -8.773 14.467 39.570 1.00 92.81 310 GLY A O 1
ATOM 2308 N N . ILE A 1 311 ? -7.165 12.963 39.085 1.00 97.19 311 ILE A N 1
ATOM 2309 C CA . ILE A 1 311 ? -7.998 11.799 39.405 1.00 97.19 311 ILE A CA 1
ATOM 2310 C C . ILE A 1 311 ? -8.471 11.866 40.863 1.00 97.19 311 ILE A C 1
ATOM 2312 O O . ILE A 1 311 ? -7.668 12.001 41.792 1.00 97.19 311 ILE A O 1
ATOM 2316 N N . LYS A 1 312 ? -9.782 11.769 41.071 1.00 94.12 312 LYS A N 1
ATOM 2317 C CA . LYS A 1 312 ? -10.404 11.823 42.395 1.00 94.12 312 LYS A CA 1
ATOM 2318 C C . LYS A 1 312 ? -11.609 10.895 42.489 1.00 94.12 312 LYS A C 1
ATOM 2320 O O . LYS A 1 312 ? -12.314 10.656 41.509 1.00 94.12 312 LYS A O 1
ATOM 2325 N N . LEU A 1 313 ? -11.831 10.405 43.706 1.00 94.81 313 LEU A N 1
ATOM 2326 C CA . LEU A 1 313 ? -13.071 9.751 44.104 1.00 94.81 313 LEU A CA 1
ATOM 2327 C C . LEU A 1 313 ? -14.128 10.836 44.284 1.00 94.81 313 LEU A C 1
ATOM 2329 O O . LEU A 1 313 ? -13.940 11.745 45.091 1.00 94.81 313 LEU A O 1
ATOM 2333 N N . VAL A 1 314 ? -15.193 10.762 43.494 1.00 91.81 314 VAL A N 1
ATOM 2334 C CA . VAL A 1 314 ? -16.318 11.697 43.576 1.00 91.81 314 VAL A CA 1
ATOM 2335 C C . VAL A 1 314 ? -17.300 11.225 44.638 1.00 91.81 314 VAL A C 1
ATOM 2337 O O . VAL A 1 314 ? -17.684 12.017 45.490 1.00 91.81 314 VAL A O 1
ATOM 2340 N N . ASP A 1 315 ? -17.675 9.943 44.599 1.00 83.69 315 ASP A N 1
ATOM 2341 C CA . ASP A 1 315 ? -18.633 9.353 45.536 1.00 83.69 315 ASP A CA 1
ATOM 2342 C C . ASP A 1 315 ? -18.494 7.820 45.614 1.00 83.69 315 ASP A C 1
ATOM 2344 O O . ASP A 1 315 ? -17.921 7.194 44.714 1.00 83.69 315 ASP A O 1
ATOM 2348 N N . VAL A 1 316 ? -19.017 7.216 46.683 1.00 85.19 316 VAL A N 1
ATOM 2349 C CA . VAL A 1 316 ? -19.053 5.765 46.921 1.00 85.19 316 VAL A CA 1
ATOM 2350 C C . VAL A 1 316 ? -20.405 5.382 47.521 1.00 85.19 316 VAL A C 1
ATOM 2352 O O . VAL A 1 316 ? -20.747 5.829 48.612 1.00 85.19 316 VAL A O 1
ATOM 2355 N N . TRP A 1 317 ? -21.159 4.510 46.848 1.00 76.56 317 TRP A N 1
ATOM 2356 C CA . TRP A 1 317 ? -22.489 4.092 47.304 1.00 76.56 317 TRP A CA 1
ATOM 2357 C C . TRP A 1 317 ? -22.766 2.631 46.965 1.00 76.56 317 TRP A C 1
ATOM 2359 O O . TRP A 1 317 ? -22.471 2.167 45.863 1.00 76.56 317 TRP A O 1
ATOM 2369 N N . GLY A 1 318 ? -23.364 1.894 47.904 1.00 77.12 318 GLY A N 1
ATOM 2370 C CA . GLY A 1 318 ? -23.615 0.462 47.739 1.00 77.12 318 GLY A CA 1
ATOM 2371 C C . GLY A 1 318 ? -22.335 -0.281 47.347 1.00 77.12 318 GLY A C 1
ATOM 2372 O O . GLY A 1 318 ? -21.388 -0.328 48.123 1.00 77.12 318 GLY A O 1
ATOM 2373 N N . PHE A 1 319 ? -22.311 -0.821 46.128 1.00 73.38 319 PHE A N 1
ATOM 2374 C CA . PHE A 1 319 ? -21.176 -1.517 45.510 1.00 73.38 319 PHE A CA 1
ATOM 2375 C C . PHE A 1 319 ? -20.526 -0.723 44.356 1.00 73.38 319 PHE A C 1
ATOM 2377 O O . PHE A 1 319 ? -19.856 -1.299 43.499 1.00 73.38 319 PHE A O 1
ATOM 2384 N N . ASN A 1 320 ? -20.728 0.597 44.313 1.00 78.81 320 ASN A N 1
ATOM 2385 C CA . ASN A 1 320 ? -20.308 1.476 43.224 1.00 78.81 320 ASN A CA 1
ATOM 2386 C C . ASN A 1 320 ? -19.358 2.582 43.701 1.00 78.81 320 ASN A C 1
ATOM 2388 O O . ASN A 1 320 ? -19.448 3.057 44.833 1.00 78.81 320 ASN A O 1
ATOM 2392 N N . VAL A 1 321 ? -18.480 3.031 42.804 1.00 83.50 321 VAL A N 1
ATOM 2393 C CA . VAL A 1 321 ? -17.572 4.171 42.999 1.00 83.50 321 VAL A CA 1
ATOM 2394 C C . VAL A 1 321 ? -17.629 5.088 41.784 1.00 83.50 321 VAL A C 1
ATOM 2396 O O . VAL A 1 321 ? -17.435 4.626 40.662 1.00 83.50 321 VAL A O 1
ATOM 2399 N N . ALA A 1 322 ? -17.830 6.389 41.991 1.00 82.44 322 ALA A N 1
ATOM 2400 C CA . ALA A 1 322 ? -17.680 7.405 40.952 1.00 82.44 322 ALA A CA 1
ATOM 2401 C C . ALA A 1 322 ? -16.268 8.009 40.960 1.00 82.44 322 ALA A C 1
ATOM 2403 O O . ALA A 1 322 ? -15.737 8.394 42.003 1.00 82.44 322 ALA A O 1
ATOM 2404 N N . LEU A 1 323 ? -15.682 8.129 39.771 1.00 92.81 323 LEU A N 1
ATOM 2405 C CA . LEU A 1 323 ? -14.365 8.704 39.510 1.00 92.81 323 LEU A CA 1
ATOM 2406 C C . LEU A 1 323 ? -14.481 9.869 38.532 1.00 92.81 323 LEU A C 1
ATOM 2408 O O . LEU A 1 323 ? -15.272 9.815 37.593 1.00 92.81 323 LEU A O 1
ATOM 2412 N N . GLU A 1 324 ? -13.623 10.869 38.702 1.00 94.38 324 GLU A N 1
ATOM 2413 C CA . GLU A 1 324 ? -13.415 11.965 37.751 1.00 94.38 324 GLU A CA 1
ATOM 2414 C C . GLU A 1 324 ? -11.914 12.248 37.618 1.00 94.38 324 GLU A C 1
ATOM 2416 O O . GLU A 1 324 ? -11.170 12.099 38.587 1.00 94.38 324 GLU A O 1
ATOM 2421 N N . TRP A 1 325 ? -11.471 12.647 36.428 1.00 96.81 325 TRP A N 1
ATOM 2422 C CA . TRP A 1 325 ? -10.113 13.097 36.122 1.00 96.81 325 TRP A CA 1
ATOM 2423 C C . TRP A 1 325 ? -10.139 14.177 35.032 1.00 96.81 325 TRP A C 1
ATOM 2425 O O . TRP A 1 325 ? -11.179 14.488 34.462 1.00 96.81 325 TRP A O 1
ATOM 2435 N N . THR A 1 326 ? -8.986 14.753 34.716 1.00 96.50 326 THR A N 1
ATOM 2436 C CA . THR A 1 326 ? -8.797 15.688 33.601 1.00 96.50 326 THR A CA 1
ATOM 2437 C C . THR A 1 326 ? -7.792 15.123 32.591 1.00 96.50 326 THR A C 1
ATOM 2439 O O . THR A 1 326 ? -6.975 14.268 32.957 1.00 96.50 326 THR A O 1
ATOM 2442 N N . PRO A 1 327 ? -7.813 15.576 31.321 1.00 93.88 327 PRO A N 1
ATOM 2443 C CA . PRO A 1 327 ? -6.845 15.147 30.317 1.00 93.88 327 PRO A CA 1
ATOM 2444 C C . PRO A 1 327 ? -5.392 15.401 30.748 1.00 93.88 327 PRO A C 1
ATOM 2446 O O . PRO A 1 327 ? -5.143 16.253 31.609 1.00 93.88 327 PRO A O 1
ATOM 2449 N N . PRO A 1 328 ? -4.424 14.683 30.157 1.00 97.50 328 PRO A N 1
ATOM 2450 C CA . PRO A 1 328 ? -3.017 14.990 30.364 1.00 97.50 328 PRO A CA 1
ATOM 2451 C C . PRO A 1 328 ? -2.677 16.390 29.838 1.00 97.50 328 PRO A C 1
ATOM 2453 O O . PRO A 1 328 ? -3.258 16.858 28.862 1.00 97.50 328 PRO A O 1
ATOM 2456 N N . LYS A 1 329 ? -1.704 17.055 30.473 1.00 95.69 329 LYS A N 1
ATOM 2457 C CA . LYS A 1 329 ? -1.179 18.351 29.998 1.00 95.69 329 LYS A CA 1
ATOM 2458 C C . LYS A 1 329 ? -0.419 18.221 28.676 1.00 95.69 329 LYS A C 1
ATOM 2460 O O . LYS A 1 329 ? -0.344 19.183 27.922 1.00 95.69 329 LYS A O 1
ATOM 2465 N N . ASP A 1 330 ? 0.170 17.055 28.445 1.00 95.19 330 ASP A N 1
ATOM 2466 C CA . ASP A 1 330 ? 0.914 16.729 27.239 1.00 95.19 330 ASP A CA 1
ATOM 2467 C C . ASP A 1 330 ? 0.244 15.540 26.550 1.00 95.19 330 ASP A C 1
ATOM 2469 O O . ASP A 1 330 ? 0.106 14.474 27.149 1.00 95.19 330 ASP A O 1
ATOM 2473 N N . ASP A 1 331 ? -0.198 15.728 25.314 1.00 92.50 331 ASP A N 1
ATOM 2474 C CA . ASP A 1 331 ? -0.915 14.726 24.532 1.00 92.50 331 ASP A CA 1
ATOM 2475 C C . ASP A 1 331 ? 0.008 13.857 23.665 1.00 92.50 331 ASP A C 1
ATOM 2477 O O . ASP A 1 331 ? -0.462 12.940 22.997 1.00 92.50 331 ASP A O 1
ATOM 2481 N N . GLY A 1 332 ? 1.324 14.088 23.686 1.00 93.25 332 GLY A N 1
ATOM 2482 C CA . GLY A 1 332 ? 2.247 13.342 22.830 1.00 93.25 332 GLY A CA 1
ATOM 2483 C C . GLY A 1 332 ? 2.316 13.867 21.395 1.00 93.25 332 GLY A C 1
ATOM 2484 O O . GLY A 1 332 ? 2.738 13.124 20.510 1.00 93.25 332 GLY A O 1
ATOM 2485 N N . ASN A 1 333 ? 1.881 15.109 21.137 1.00 92.94 333 ASN A N 1
ATOM 2486 C CA . ASN A 1 333 ? 1.709 15.669 19.789 1.00 92.94 333 ASN A CA 1
ATOM 2487 C C . ASN A 1 333 ? 0.725 14.848 18.932 1.00 92.94 333 ASN A C 1
ATOM 2489 O O . ASN A 1 333 ? 0.827 14.809 17.708 1.00 92.94 333 ASN A O 1
ATOM 2493 N N . SER A 1 334 ? -0.214 14.153 19.573 1.00 87.50 334 SER A N 1
ATOM 2494 C CA . SER A 1 334 ? -1.276 13.371 18.947 1.00 87.50 334 SER A CA 1
ATOM 2495 C C . SER A 1 334 ? -2.527 13.489 19.801 1.00 87.50 334 SER A C 1
ATOM 2497 O O . SER A 1 334 ? -2.444 13.477 21.021 1.00 87.50 334 SER A O 1
ATOM 2499 N N . GLU A 1 335 ? -3.699 13.529 19.174 1.00 85.88 335 GLU A N 1
ATOM 2500 C CA . GLU A 1 335 ? -4.958 13.624 19.914 1.00 85.88 335 GLU A CA 1
ATOM 2501 C C . GLU A 1 335 ? -5.141 12.471 20.914 1.00 85.88 335 GLU A C 1
ATOM 2503 O O . GLU A 1 335 ? -4.800 11.319 20.624 1.00 85.88 335 GLU A O 1
ATOM 2508 N N . ILE A 1 336 ? -5.703 12.785 22.085 1.00 84.38 336 ILE A N 1
ATOM 2509 C CA . ILE A 1 336 ? -6.116 11.773 23.058 1.00 84.38 336 ILE A CA 1
ATOM 2510 C C . ILE A 1 336 ? -7.350 11.063 22.513 1.00 84.38 336 ILE A C 1
ATOM 2512 O O . ILE A 1 336 ? -8.422 11.654 22.392 1.00 84.38 336 ILE A O 1
ATOM 2516 N N . THR A 1 337 ? -7.197 9.783 22.208 1.00 79.19 337 THR A N 1
ATOM 2517 C CA . THR A 1 337 ? -8.264 8.923 21.705 1.00 79.19 337 THR A CA 1
ATOM 2518 C C . THR A 1 337 ? -9.051 8.290 22.847 1.00 79.19 337 THR A C 1
ATOM 2520 O O . THR A 1 337 ? -10.228 7.981 22.680 1.00 79.19 337 THR A O 1
ATOM 2523 N N . GLY A 1 338 ? -8.462 8.132 24.037 1.00 84.94 338 GLY A N 1
ATOM 2524 C CA . GLY A 1 338 ? -9.142 7.459 25.138 1.00 84.94 338 GLY A CA 1
ATOM 2525 C C . GLY A 1 338 ? -8.443 7.445 26.484 1.00 84.94 338 GLY A C 1
ATOM 2526 O O . GLY A 1 338 ? -7.399 8.058 26.688 1.00 84.94 338 GLY A O 1
ATOM 2527 N N . TYR A 1 339 ? -9.058 6.704 27.403 1.00 87.38 339 TYR A N 1
ATOM 2528 C CA . TYR A 1 339 ? -8.554 6.417 28.735 1.00 87.38 339 TYR A CA 1
ATOM 2529 C C . TYR A 1 339 ? -8.743 4.941 29.085 1.00 87.38 339 TYR A C 1
ATOM 2531 O O . TYR A 1 339 ? -9.805 4.377 28.837 1.00 87.38 339 TYR A O 1
ATOM 2539 N N . THR A 1 340 ? -7.751 4.324 29.720 1.00 86.69 340 THR A N 1
ATOM 2540 C CA . THR A 1 340 ? -7.893 2.982 30.305 1.00 86.69 340 THR A CA 1
ATOM 2541 C C . THR A 1 340 ? -7.956 3.101 31.819 1.00 86.69 340 THR A C 1
ATOM 2543 O O . THR A 1 340 ? -7.029 3.622 32.435 1.00 86.69 340 THR A O 1
ATOM 2546 N N . VAL A 1 341 ? -9.047 2.633 32.421 1.00 89.81 341 VAL A N 1
ATOM 2547 C CA . VAL A 1 341 ? -9.292 2.659 33.866 1.00 89.81 341 VAL A CA 1
ATOM 2548 C C . VAL A 1 341 ? -9.081 1.261 34.427 1.00 89.81 341 VAL A C 1
ATOM 2550 O O . VAL A 1 341 ? -9.630 0.284 33.916 1.00 89.81 341 VAL A O 1
ATOM 2553 N N . GLN A 1 342 ? -8.318 1.161 35.508 1.00 91.50 342 GLN A N 1
ATOM 2554 C CA . GLN A 1 342 ? -8.077 -0.088 36.222 1.00 91.50 342 GLN A CA 1
ATOM 2555 C C . GLN A 1 342 ? -8.403 0.069 37.708 1.00 91.50 342 GLN A C 1
ATOM 2557 O O . GLN A 1 342 ? -8.270 1.161 38.265 1.00 91.50 342 GLN A O 1
ATOM 2562 N N . LYS A 1 343 ? -8.804 -1.030 38.351 1.00 89.44 343 LYS A N 1
ATOM 2563 C CA . LYS A 1 343 ? -9.026 -1.127 39.798 1.00 89.44 343 LYS A CA 1
ATOM 2564 C C . LYS A 1 343 ? -8.038 -2.099 40.430 1.00 89.44 343 LYS A C 1
ATOM 2566 O O . LYS A 1 343 ? -7.628 -3.057 39.784 1.00 89.44 343 LYS A O 1
ATOM 2571 N N . SER A 1 344 ? -7.712 -1.890 41.696 1.00 87.62 344 SER A N 1
ATOM 2572 C CA . SER A 1 344 ? -6.936 -2.832 42.494 1.00 87.62 344 SER A CA 1
ATOM 2573 C C . SER A 1 344 ? -7.531 -2.972 43.881 1.00 87.62 344 SER A C 1
ATOM 2575 O O . SER A 1 344 ? -7.747 -1.971 44.564 1.00 87.62 344 SER A O 1
ATOM 2577 N N . ASP A 1 345 ? -7.828 -4.204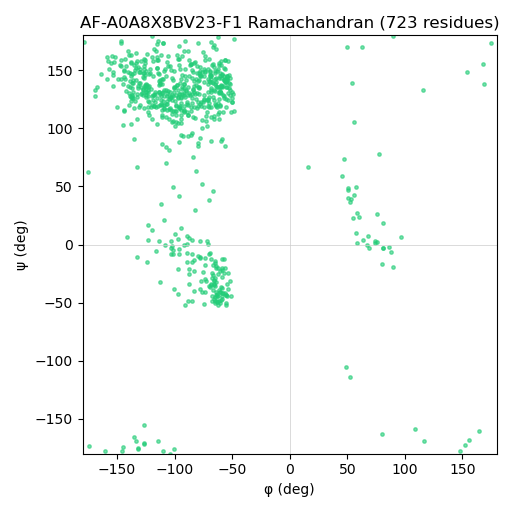 44.293 1.00 78.56 345 ASP A N 1
ATOM 2578 C CA . ASP A 1 345 ? -8.241 -4.472 45.669 1.00 78.56 345 ASP A CA 1
ATOM 2579 C C . ASP A 1 345 ? -7.032 -4.296 46.589 1.00 78.56 345 ASP A C 1
ATOM 2581 O O . ASP A 1 345 ? -6.010 -4.955 46.402 1.00 78.56 345 ASP A O 1
ATOM 2585 N N . LYS A 1 346 ? -7.168 -3.445 47.611 1.00 80.38 346 LYS A N 1
ATOM 2586 C CA . LYS A 1 346 ? -6.124 -3.119 48.589 1.00 80.38 346 LYS A CA 1
ATOM 2587 C C . LYS A 1 346 ? -5.497 -4.359 49.237 1.00 80.38 346 LYS A C 1
ATOM 2589 O O . LYS A 1 346 ? -4.333 -4.296 49.614 1.00 80.38 346 LYS A O 1
ATOM 2594 N N . LYS A 1 347 ? -6.249 -5.454 49.401 1.00 73.75 347 LYS A N 1
ATOM 2595 C CA . LYS A 1 347 ? -5.738 -6.712 49.971 1.00 73.75 347 LYS A CA 1
ATOM 2596 C C . LYS A 1 347 ? -4.838 -7.459 48.990 1.00 73.75 347 LYS A C 1
ATOM 2598 O O . LYS A 1 347 ? -3.838 -8.023 49.410 1.00 73.75 347 LYS A O 1
ATOM 2603 N N . THR A 1 348 ? -5.216 -7.480 47.712 1.00 74.69 348 THR A N 1
ATOM 2604 C CA . THR A 1 348 ? -4.506 -8.245 46.669 1.00 74.69 348 THR A CA 1
ATOM 2605 C C . THR A 1 348 ? -3.363 -7.457 46.033 1.00 74.69 348 THR A C 1
ATOM 2607 O O . THR A 1 348 ? -2.357 -8.039 45.657 1.00 74.69 348 THR A O 1
ATOM 2610 N N . GLY A 1 349 ? -3.509 -6.135 45.892 1.00 73.69 349 GLY A N 1
ATOM 2611 C CA . GLY A 1 349 ? -2.573 -5.276 45.162 1.00 73.69 349 GLY A CA 1
ATOM 2612 C C . GLY A 1 349 ? -2.557 -5.488 43.641 1.00 73.69 349 GLY A C 1
ATOM 2613 O O . GLY A 1 349 ? -1.871 -4.751 42.934 1.00 73.69 349 GLY A O 1
ATOM 2614 N N . GLU A 1 350 ? -3.326 -6.446 43.116 1.00 68.50 350 GLU A N 1
ATOM 2615 C CA . GLU A 1 350 ? -3.388 -6.745 41.686 1.00 68.50 350 GLU A CA 1
ATOM 2616 C C . GLU A 1 350 ? -4.271 -5.736 40.954 1.00 68.50 350 GLU A C 1
ATOM 2618 O O . GLU A 1 350 ? -5.299 -5.300 41.476 1.00 68.50 350 GLU A O 1
ATOM 2623 N N . TRP A 1 351 ? -3.862 -5.341 39.748 1.00 83.31 351 TRP A N 1
ATOM 2624 C CA . TRP A 1 351 ? -4.587 -4.377 38.924 1.00 83.31 351 TRP A CA 1
ATOM 2625 C C . TRP A 1 351 ? -5.387 -5.087 37.838 1.00 83.31 351 TRP A C 1
ATOM 2627 O O . TRP A 1 351 ? -4.830 -5.831 37.037 1.00 83.31 351 TRP A O 1
ATOM 2637 N N . PHE A 1 352 ? -6.675 -4.771 37.761 1.00 65.06 352 PHE A N 1
ATOM 2638 C CA . PHE A 1 352 ? -7.596 -5.294 36.761 1.00 65.06 352 PHE A CA 1
ATOM 2639 C C . PHE A 1 352 ? -8.196 -4.155 35.956 1.00 65.06 352 PHE A C 1
ATOM 2641 O O . PHE A 1 352 ? -8.657 -3.161 36.525 1.00 65.06 352 PHE A O 1
ATOM 2648 N N . THR A 1 353 ? -8.226 -4.298 34.636 1.00 76.12 353 THR A N 1
ATOM 2649 C CA . THR A 1 353 ? -8.881 -3.319 33.775 1.00 76.12 353 THR A CA 1
ATOM 2650 C C . THR A 1 353 ? -10.396 -3.382 33.920 1.00 76.12 353 THR A C 1
ATOM 2652 O O . THR A 1 353 ? -10.988 -4.456 33.882 1.00 76.12 353 THR A O 1
ATOM 2655 N N . VAL A 1 354 ? -11.017 -2.217 34.109 1.00 67.94 354 VAL A N 1
ATOM 2656 C CA . VAL A 1 354 ? -12.476 -2.070 34.242 1.00 67.94 354 VAL A CA 1
ATOM 2657 C C . VAL A 1 354 ? -13.089 -1.329 33.065 1.00 67.94 354 VAL A C 1
ATOM 2659 O O . VAL A 1 354 ? -14.217 -1.619 32.685 1.00 67.94 354 VAL A O 1
ATOM 2662 N N . LEU A 1 355 ? -12.351 -0.392 32.469 1.00 69.06 355 LEU A N 1
ATOM 2663 C CA . LEU A 1 355 ? -12.746 0.298 31.248 1.00 69.06 355 LEU A CA 1
ATOM 2664 C C . LEU A 1 355 ? -11.517 0.406 30.350 1.00 69.06 355 LEU A C 1
ATOM 2666 O O . LEU A 1 355 ? -10.487 0.916 30.780 1.00 69.06 355 LEU A O 1
ATOM 2670 N N . GLU A 1 356 ? -11.636 -0.046 29.111 1.00 75.56 356 GLU A N 1
ATOM 2671 C CA . GLU A 1 356 ? -10.633 0.151 28.062 1.00 75.56 356 GLU A CA 1
ATOM 2672 C C . GLU A 1 356 ? -11.194 1.095 27.039 1.00 75.56 356 GLU A C 1
ATOM 2674 O O . GLU A 1 356 ? -12.392 1.016 26.743 1.00 75.56 356 GLU A O 1
ATOM 2679 N N . HIS A 1 357 ? -10.323 1.954 26.510 1.00 75.69 357 HIS A N 1
ATOM 2680 C CA . HIS A 1 357 ? -10.701 2.946 25.529 1.00 75.69 357 HIS A CA 1
ATOM 2681 C C . HIS A 1 357 ? -11.980 3.650 26.024 1.00 75.69 357 HIS A C 1
ATOM 2683 O O . HIS A 1 357 ? -13.107 3.399 25.613 1.00 75.69 357 HIS A O 1
ATOM 2689 N N . TYR A 1 358 ? -11.861 4.509 27.018 1.00 76.06 358 TYR A N 1
ATOM 2690 C CA . TYR A 1 358 ? -12.989 5.241 27.574 1.00 76.06 358 TYR A CA 1
ATOM 2691 C C . TYR A 1 358 ? -12.857 6.708 27.187 1.00 76.06 358 TYR A C 1
ATOM 2693 O O . TYR A 1 358 ? -11.776 7.264 27.278 1.00 76.06 358 TYR A O 1
ATOM 2701 N N . HIS A 1 359 ? -13.912 7.325 26.662 1.00 80.62 359 HIS A N 1
ATOM 2702 C CA . HIS A 1 359 ? -13.819 8.658 26.044 1.00 80.62 359 HIS A CA 1
ATOM 2703 C C . HIS A 1 359 ? -14.321 9.786 26.955 1.00 80.62 359 HIS A C 1
ATOM 2705 O O . HIS A 1 359 ? -14.260 10.955 26.580 1.00 80.62 359 HIS A O 1
ATOM 2711 N N . ARG A 1 360 ? -14.862 9.456 28.136 1.00 81.19 360 ARG A N 1
ATOM 2712 C CA . ARG A 1 360 ? -15.287 10.457 29.122 1.00 81.19 360 ARG A CA 1
ATOM 2713 C C . ARG A 1 360 ? -14.205 10.652 30.177 1.00 81.19 360 ARG A C 1
ATOM 2715 O O . ARG A 1 360 ? -13.334 9.811 30.361 1.00 81.19 360 ARG A O 1
ATOM 2722 N N . LEU A 1 361 ? -14.327 11.762 30.892 1.00 83.94 361 LEU A N 1
ATOM 2723 C CA . LEU A 1 361 ? -13.447 12.171 31.987 1.00 83.94 361 LEU A CA 1
ATOM 2724 C C . LEU A 1 361 ? -13.996 11.806 33.374 1.00 83.94 361 LEU A C 1
ATOM 2726 O O . LEU A 1 361 ? -13.432 12.176 34.397 1.00 83.94 361 LEU A O 1
ATOM 2730 N N . ASN A 1 362 ? -15.120 11.096 33.410 1.00 85.94 362 ASN A N 1
ATOM 2731 C CA . ASN A 1 362 ? -15.728 10.567 34.620 1.00 85.94 362 ASN A CA 1
ATOM 2732 C C . ASN A 1 362 ? -16.364 9.209 34.336 1.00 85.94 362 ASN A C 1
ATOM 2734 O O . ASN A 1 362 ? -16.811 8.953 33.215 1.00 85.94 362 ASN A O 1
ATOM 2738 N N . CYS A 1 363 ? -16.401 8.331 35.332 1.00 75.06 363 CYS A N 1
ATOM 2739 C CA . CYS A 1 363 ? -17.052 7.030 35.219 1.00 75.06 363 CYS A CA 1
ATOM 2740 C C . CYS A 1 363 ? -17.559 6.532 36.570 1.00 75.06 363 CYS A C 1
ATOM 2742 O O . CYS A 1 363 ? -17.097 6.977 37.620 1.00 75.06 363 CYS A O 1
ATOM 2744 N N . THR A 1 364 ? -18.475 5.570 36.523 1.00 82.06 364 THR A N 1
ATOM 2745 C CA . THR A 1 364 ? -18.900 4.796 37.688 1.00 82.06 364 THR A CA 1
ATOM 2746 C C . THR A 1 364 ? -18.415 3.366 37.519 1.00 82.06 364 THR A C 1
ATOM 2748 O O . THR A 1 364 ? -18.702 2.732 36.506 1.00 82.06 364 THR A O 1
ATOM 2751 N N . ILE A 1 365 ? -17.669 2.872 38.503 1.00 79.62 365 ILE A N 1
ATOM 2752 C CA . ILE A 1 365 ? -17.249 1.478 38.582 1.00 79.62 365 ILE A CA 1
ATOM 27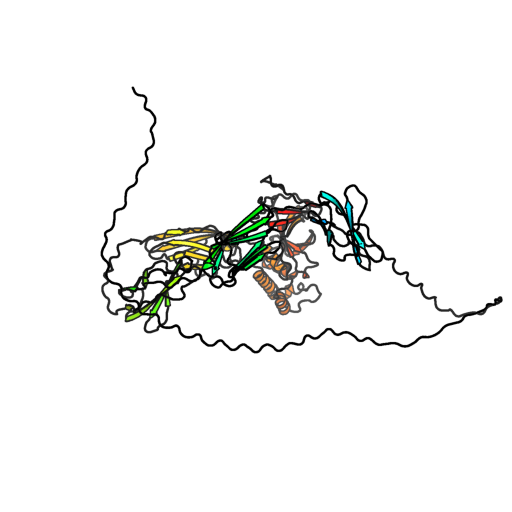53 C C . ILE A 1 365 ? -18.186 0.755 39.537 1.00 79.62 365 ILE A C 1
ATOM 2755 O O . ILE A 1 365 ? -18.270 1.116 40.710 1.00 79.62 365 ILE A O 1
ATOM 2759 N N . SER A 1 366 ? -18.872 -0.252 39.012 1.00 79.44 366 SER A N 1
ATOM 2760 C CA . SER A 1 366 ? -19.886 -1.038 39.711 1.00 79.44 366 SER A CA 1
ATOM 2761 C C . SER A 1 366 ? -19.377 -2.421 40.118 1.00 79.44 366 SER A C 1
ATOM 2763 O O . SER A 1 366 ? -18.216 -2.773 39.883 1.00 79.44 366 SER A O 1
ATOM 2765 N N . ASP A 1 367 ? -20.260 -3.184 40.759 1.00 71.25 367 ASP A N 1
ATOM 2766 C CA . ASP A 1 367 ? -20.076 -4.570 41.197 1.00 71.25 367 ASP A CA 1
ATOM 2767 C C . ASP A 1 367 ? -18.813 -4.788 42.046 1.00 71.25 367 ASP A C 1
ATOM 2769 O O . ASP A 1 367 ? -18.081 -5.773 41.914 1.00 71.25 367 ASP A O 1
ATOM 2773 N N . LEU A 1 368 ? -18.515 -3.827 42.922 1.00 77.19 368 LEU A N 1
ATOM 2774 C CA . LEU A 1 368 ? -17.420 -3.928 43.878 1.00 77.19 368 LEU A CA 1
ATOM 2775 C C . LEU A 1 368 ? -17.845 -4.739 45.102 1.00 77.19 368 LEU A C 1
ATOM 2777 O O . LEU A 1 368 ? -18.966 -4.634 45.598 1.00 77.19 368 LEU A O 1
ATOM 2781 N N . ILE A 1 369 ? -16.924 -5.546 45.625 1.00 74.25 369 ILE A N 1
ATOM 2782 C CA . ILE A 1 369 ? -17.231 -6.441 46.738 1.00 74.25 369 ILE A CA 1
ATOM 2783 C C . ILE A 1 369 ? -17.417 -5.611 48.011 1.00 74.25 369 ILE A C 1
ATOM 2785 O O . ILE A 1 369 ? -16.531 -4.852 48.417 1.00 74.25 369 ILE A O 1
ATOM 2789 N N . MET A 1 370 ? -18.572 -5.773 48.659 1.00 74.69 370 MET A N 1
ATOM 2790 C CA . MET A 1 370 ? -18.868 -5.105 49.925 1.00 74.69 370 MET A CA 1
ATOM 2791 C C . MET A 1 370 ? -17.836 -5.464 50.997 1.00 74.69 370 MET A C 1
ATOM 2793 O O . MET A 1 370 ? -17.456 -6.621 51.177 1.00 74.69 370 MET A O 1
ATOM 2797 N N . GLY A 1 371 ? -17.392 -4.462 51.748 1.00 71.56 371 GLY A N 1
ATOM 2798 C CA . GLY A 1 371 ? -16.349 -4.601 52.760 1.00 71.56 371 GLY A CA 1
ATOM 2799 C C . GLY A 1 371 ? -14.917 -4.595 52.217 1.00 71.56 371 GLY A C 1
ATOM 2800 O O . GLY A 1 371 ? -13.989 -4.647 53.028 1.00 71.56 371 GLY A O 1
ATOM 2801 N N . ASN A 1 372 ? -14.707 -4.523 50.898 1.00 80.81 372 ASN A N 1
ATOM 2802 C CA . ASN A 1 372 ? -13.375 -4.356 50.317 1.00 80.81 372 ASN A CA 1
ATOM 2803 C C . ASN A 1 372 ? -13.031 -2.873 50.106 1.00 80.81 372 ASN A C 1
ATOM 2805 O O . ASN A 1 372 ? -13.865 -1.975 50.240 1.00 80.81 372 ASN A O 1
ATOM 2809 N N . SER A 1 373 ? -11.753 -2.602 49.841 1.00 84.44 373 SER A N 1
ATOM 2810 C CA . SER A 1 373 ? -11.247 -1.260 49.548 1.00 84.44 373 SER A CA 1
ATOM 2811 C C . SER A 1 373 ? -10.470 -1.281 48.243 1.00 84.44 373 SER A C 1
ATOM 2813 O O . SER A 1 373 ? -9.614 -2.145 48.083 1.00 84.44 373 SER A O 1
ATOM 2815 N N . TYR A 1 374 ? -10.728 -0.335 47.343 1.00 88.44 374 TYR A N 1
ATOM 2816 C CA . TYR A 1 374 ? -10.157 -0.349 45.994 1.00 88.44 374 TYR A CA 1
ATOM 2817 C C . TYR A 1 374 ? -9.368 0.922 45.682 1.00 88.44 374 TYR A C 1
ATOM 2819 O O . TYR A 1 374 ? -9.846 2.025 45.938 1.00 88.44 374 TYR A O 1
ATOM 2827 N N . PHE A 1 375 ? -8.184 0.779 45.090 1.00 95.75 375 PHE A N 1
ATOM 2828 C CA . PHE A 1 375 ? -7.499 1.863 44.384 1.00 95.75 375 PHE A CA 1
ATOM 2829 C C . PHE A 1 375 ? -7.895 1.863 42.912 1.00 95.75 375 PHE A C 1
ATOM 2831 O O . PHE A 1 375 ? -8.171 0.808 42.341 1.00 95.75 375 PHE A O 1
ATOM 2838 N N . PHE A 1 376 ? -7.872 3.037 42.287 1.00 97.19 376 PHE A N 1
ATOM 2839 C CA . PHE A 1 376 ? -8.121 3.180 40.857 1.00 97.19 376 PHE A CA 1
ATOM 2840 C C . PHE A 1 376 ? -6.970 3.910 40.189 1.00 97.19 376 PHE A C 1
ATOM 2842 O O . PHE A 1 376 ? -6.369 4.814 40.775 1.00 97.19 376 PHE A O 1
ATOM 2849 N N . ARG A 1 377 ? -6.676 3.525 38.948 1.00 97.19 377 ARG A N 1
ATOM 2850 C CA . ARG A 1 377 ? -5.724 4.240 38.108 1.00 97.19 377 ARG A CA 1
ATOM 2851 C C . ARG A 1 377 ? -6.248 4.419 36.698 1.00 97.19 377 ARG A C 1
ATOM 2853 O O . ARG A 1 377 ? -6.977 3.564 36.202 1.00 97.19 377 ARG A O 1
ATOM 2860 N N . VAL A 1 378 ? -5.870 5.525 36.071 1.00 97.12 378 VAL A N 1
ATOM 2861 C CA . VAL A 1 378 ? -6.297 5.895 34.723 1.00 97.12 378 VAL A CA 1
ATOM 2862 C C . VAL A 1 378 ? -5.072 6.204 33.874 1.00 97.12 378 VAL A C 1
ATOM 2864 O O . VAL A 1 378 ? -4.226 7.006 34.265 1.00 97.12 378 VAL A O 1
ATOM 2867 N N . PHE A 1 379 ? -4.993 5.585 32.705 1.00 97.44 379 PHE A N 1
ATOM 2868 C CA . PHE A 1 379 ? -4.019 5.883 31.658 1.00 97.44 379 PHE A CA 1
ATOM 2869 C C . PHE A 1 379 ? -4.694 6.712 30.571 1.00 97.44 379 PHE A C 1
ATOM 2871 O O . PHE A 1 379 ? -5.860 6.463 30.277 1.00 97.44 379 PHE A O 1
ATOM 2878 N N . ALA A 1 380 ? -3.987 7.670 29.976 1.00 89.44 380 ALA A N 1
ATOM 2879 C CA . ALA A 1 380 ? -4.434 8.329 28.748 1.00 89.44 380 ALA A CA 1
ATOM 2880 C C . ALA A 1 380 ? -3.972 7.513 27.539 1.00 89.44 380 ALA A C 1
ATOM 2882 O O . ALA A 1 380 ? -2.976 6.804 27.624 1.00 89.44 380 ALA A O 1
ATOM 2883 N N . GLU A 1 381 ? -4.665 7.619 26.417 1.00 87.62 381 GLU A N 1
ATOM 2884 C CA . GLU A 1 381 ? -4.364 6.886 25.192 1.00 87.62 381 GLU A CA 1
ATOM 2885 C C . GLU A 1 381 ? -4.359 7.837 23.999 1.00 87.62 381 GLU A C 1
ATOM 2887 O O . GLU A 1 381 ? -5.248 8.676 23.873 1.00 87.62 381 GLU A O 1
ATOM 2892 N N . ASN A 1 382 ? -3.370 7.689 23.123 1.00 86.38 382 ASN A N 1
ATOM 2893 C CA . ASN A 1 382 ? -3.361 8.286 21.791 1.00 86.38 382 ASN A CA 1
ATOM 2894 C C . ASN A 1 382 ? -2.936 7.227 20.757 1.00 86.38 382 ASN A C 1
ATOM 2896 O O . ASN A 1 382 ? -2.801 6.044 21.075 1.00 86.38 382 ASN A O 1
ATOM 2900 N N . ARG A 1 383 ? -2.655 7.636 19.514 1.00 86.38 383 ARG A N 1
ATOM 2901 C CA . ARG A 1 383 ? -2.244 6.713 18.439 1.00 86.38 383 ARG A CA 1
ATOM 2902 C C . ARG A 1 383 ? -0.966 5.903 18.714 1.00 86.38 383 ARG A C 1
ATOM 2904 O O . ARG A 1 383 ? -0.738 4.903 18.038 1.00 86.38 383 ARG A O 1
ATOM 2911 N N . CYS A 1 384 ? -0.120 6.356 19.638 1.00 79.12 384 CYS A N 1
ATOM 2912 C CA . CYS A 1 384 ? 1.124 5.701 20.056 1.00 79.12 384 CYS A CA 1
ATOM 2913 C C . CYS A 1 384 ? 0.903 4.720 21.218 1.00 79.12 384 CYS A C 1
ATOM 2915 O O . CYS A 1 384 ? 1.827 4.001 21.609 1.00 79.12 384 CYS A O 1
ATOM 2917 N N . GLY A 1 385 ? -0.307 4.697 21.781 1.00 85.06 385 GLY A N 1
ATOM 2918 C CA . GLY A 1 385 ? -0.719 3.830 22.875 1.00 85.06 385 GLY A CA 1
ATOM 2919 C C . GLY A 1 385 ? -0.919 4.573 24.194 1.00 85.06 385 GLY A C 1
ATOM 2920 O O . GLY A 1 385 ? -1.150 5.783 24.234 1.00 85.06 385 GLY A O 1
ATOM 2921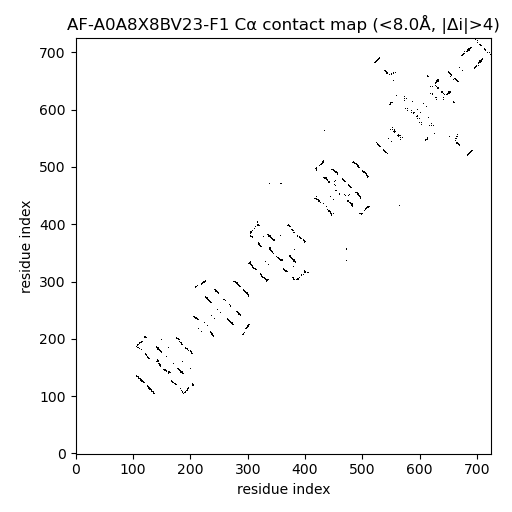 N N . LEU A 1 386 ? -0.858 3.807 25.284 1.00 87.62 386 LEU A N 1
ATOM 2922 C CA . LEU A 1 386 ? -1.115 4.297 26.636 1.00 87.62 386 LEU A CA 1
ATOM 2923 C C . LEU A 1 386 ? 0.027 5.163 27.170 1.00 87.62 386 LEU A C 1
ATOM 2925 O O . LEU A 1 386 ? 1.198 4.912 26.874 1.00 87.62 386 LEU A O 1
ATOM 2929 N N . SER A 1 387 ? -0.324 6.125 28.021 1.00 96.62 387 SER A N 1
ATOM 2930 C CA . SER A 1 387 ? 0.620 6.898 28.817 1.00 96.62 387 SER A CA 1
ATOM 2931 C C . SER A 1 387 ? 1.516 5.974 29.637 1.00 96.62 387 SER A C 1
ATOM 2933 O O . SER A 1 387 ? 1.072 4.951 30.155 1.00 96.62 387 SER A O 1
ATOM 2935 N N . GLU A 1 388 ? 2.792 6.326 29.769 1.00 93.12 388 GLU A N 1
ATOM 2936 C CA . GLU A 1 388 ? 3.745 5.502 30.525 1.00 93.12 388 GLU A CA 1
ATOM 2937 C C . GLU A 1 388 ? 3.401 5.463 32.020 1.00 93.12 388 GLU A C 1
ATOM 2939 O O . GLU A 1 388 ? 3.528 4.434 32.682 1.00 93.12 388 GLU A O 1
ATOM 2944 N N . GLN A 1 389 ? 2.886 6.577 32.539 1.00 95.94 389 GLN A N 1
ATOM 2945 C CA . GLN A 1 389 ? 2.397 6.689 33.907 1.00 95.94 389 GLN A CA 1
ATOM 2946 C C . GLN A 1 389 ? 0.869 6.760 33.930 1.00 95.94 389 GLN A C 1
ATOM 2948 O O . GLN A 1 389 ? 0.246 7.386 33.067 1.00 95.94 389 GLN A O 1
ATOM 2953 N N . ALA A 1 390 ? 0.265 6.163 34.956 1.00 96.19 390 ALA A N 1
ATOM 2954 C CA . ALA A 1 390 ? -1.151 6.334 35.260 1.00 96.19 390 ALA A CA 1
ATOM 2955 C C . ALA A 1 390 ? -1.361 7.433 36.301 1.00 96.19 390 ALA A C 1
ATOM 2957 O O . ALA A 1 390 ? -0.549 7.617 37.207 1.00 96.19 390 ALA A O 1
ATOM 2958 N N . ALA A 1 391 ? -2.510 8.092 36.236 1.00 96.94 391 ALA A N 1
ATOM 2959 C CA . ALA A 1 391 ? -3.037 8.849 37.358 1.00 96.94 391 ALA A CA 1
ATOM 2960 C C . ALA A 1 391 ? -3.636 7.865 38.365 1.00 96.94 391 ALA A C 1
ATOM 2962 O O . ALA A 1 391 ? -4.527 7.109 37.991 1.00 96.94 391 ALA A O 1
ATOM 2963 N N . VAL A 1 392 ? -3.188 7.865 39.621 1.00 97.25 392 VAL A N 1
ATOM 2964 C CA . VAL A 1 392 ? -3.681 6.944 40.662 1.00 97.25 392 VAL A CA 1
ATOM 2965 C C . VAL A 1 392 ? -4.442 7.718 41.738 1.00 97.25 392 VAL A C 1
ATOM 2967 O O . VAL A 1 392 ? -4.020 8.799 42.150 1.00 97.25 392 VAL A O 1
ATOM 2970 N N . THR A 1 393 ? -5.559 7.173 42.221 1.00 96.88 393 THR A N 1
ATOM 2971 C CA . THR A 1 393 ? -6.298 7.738 43.360 1.00 96.88 393 THR A CA 1
ATOM 2972 C C . THR A 1 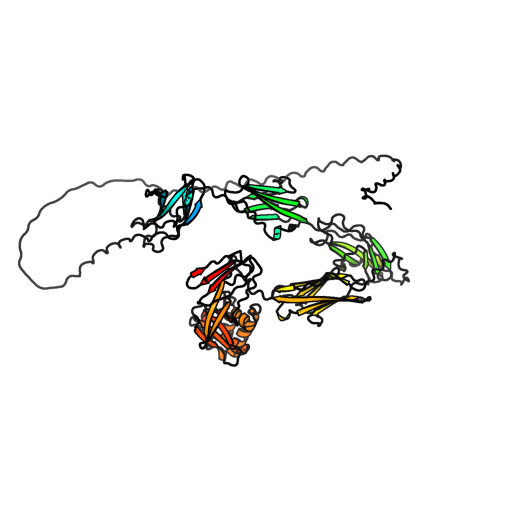393 ? -5.422 7.775 44.613 1.00 96.88 393 THR A C 1
ATOM 2974 O O . THR A 1 393 ? -4.840 6.758 44.986 1.00 96.88 393 THR A O 1
ATOM 2977 N N . LYS A 1 394 ? -5.376 8.921 45.306 1.00 93.44 394 LYS A N 1
ATOM 2978 C CA . LYS A 1 394 ? -4.549 9.114 46.516 1.00 93.44 394 LYS A CA 1
ATOM 2979 C C . LYS A 1 394 ? -4.961 8.225 47.695 1.00 93.44 394 LYS A C 1
ATOM 2981 O O . LYS A 1 394 ? -4.116 7.833 48.492 1.00 93.44 394 LYS A O 1
ATOM 2986 N N . SER A 1 395 ? -6.250 7.926 47.817 1.00 92.81 395 SER A N 1
ATOM 2987 C CA . SER A 1 395 ? -6.826 7.076 48.861 1.00 92.81 395 SER A CA 1
ATOM 2988 C C . SER A 1 395 ? -7.732 6.011 48.234 1.00 92.81 395 SER A C 1
ATOM 2990 O O . SER A 1 395 ? -8.283 6.246 47.156 1.00 92.81 395 SER A O 1
ATOM 2992 N N . PRO A 1 396 ? -7.882 4.833 48.869 1.00 93.50 396 PRO A N 1
ATOM 2993 C CA . PRO A 1 396 ? -8.756 3.789 48.356 1.00 93.50 396 PRO A CA 1
ATOM 2994 C C . PRO A 1 396 ? -10.226 4.108 48.658 1.00 93.50 396 PRO A C 1
ATOM 2996 O O . PRO A 1 396 ? -10.548 4.629 49.728 1.00 93.50 396 PRO A O 1
ATOM 2999 N N . ALA A 1 397 ? -11.127 3.728 47.757 1.00 92.00 397 ALA A N 1
ATOM 3000 C CA . ALA A 1 397 ? -12.564 3.754 48.004 1.00 92.00 397 ALA A CA 1
ATOM 3001 C C . ALA A 1 397 ? -12.958 2.597 48.925 1.00 92.00 397 ALA A C 1
ATOM 3003 O O . ALA A 1 397 ? -12.665 1.445 48.606 1.00 92.00 397 ALA A O 1
ATOM 3004 N N . GLN A 1 398 ? -13.618 2.880 50.049 1.00 90.25 398 GLN A N 1
ATOM 3005 C CA . GLN A 1 398 ? -14.086 1.862 50.993 1.00 90.25 398 GLN A CA 1
ATOM 3006 C C . GLN A 1 398 ? -15.549 1.511 50.720 1.00 90.25 398 GLN A C 1
ATOM 3008 O O . GLN A 1 398 ? -16.423 2.363 50.858 1.00 90.25 398 GLN A O 1
ATOM 3013 N N . ILE A 1 399 ? -15.822 0.254 50.373 1.00 85.19 399 ILE A N 1
ATOM 3014 C CA . ILE A 1 399 ? -17.179 -0.218 50.080 1.00 85.19 399 ILE A CA 1
ATOM 3015 C C . ILE A 1 399 ? -17.821 -0.693 51.388 1.00 85.19 399 ILE A C 1
ATOM 3017 O O . ILE A 1 399 ? -17.372 -1.674 51.982 1.00 85.19 399 ILE A O 1
ATOM 3021 N N . GLN A 1 400 ? -18.837 0.017 51.884 1.00 77.19 400 GLN A N 1
ATOM 3022 C CA . GLN A 1 400 ? -19.436 -0.255 53.198 1.00 77.19 400 GLN A CA 1
ATOM 3023 C C . GLN A 1 400 ? -20.314 -1.523 53.190 1.00 77.19 400 GLN A C 1
ATOM 3025 O O . GLN A 1 400 ? -20.884 -1.890 52.166 1.00 77.19 400 GLN A O 1
ATOM 3030 N N . LYS A 1 401 ? -20.420 -2.212 54.339 1.00 64.38 401 LYS A N 1
ATOM 3031 C CA . LYS A 1 401 ? -21.193 -3.468 54.490 1.00 64.38 401 LYS A CA 1
ATOM 3032 C C . LYS A 1 401 ? -22.688 -3.269 54.772 1.00 64.38 401 LYS A C 1
ATOM 3034 O O . LYS A 1 401 ? -23.447 -4.226 54.682 1.00 64.38 401 LYS A O 1
ATOM 3039 N N . THR A 1 402 ? -23.113 -2.068 55.149 1.00 59.41 402 THR A N 1
ATOM 3040 C CA . THR A 1 402 ? -24.508 -1.760 55.487 1.00 59.41 402 THR A CA 1
ATOM 3041 C C . THR A 1 402 ? -25.140 -0.932 54.377 1.00 59.41 402 THR A C 1
ATOM 3043 O O . THR A 1 402 ? -24.574 0.082 53.974 1.00 59.41 402 THR A O 1
ATOM 3046 N N . GLY A 1 403 ? -26.297 -1.380 53.880 1.00 49.78 403 GLY A N 1
ATOM 3047 C CA . GLY A 1 403 ? -27.062 -0.693 52.842 1.00 49.78 403 GLY A CA 1
ATOM 3048 C C . GLY A 1 403 ? -27.506 0.685 53.320 1.00 49.78 403 GLY A C 1
ATOM 3049 O O . GLY A 1 403 ? -28.363 0.793 54.191 1.00 49.78 403 GLY A O 1
ATOM 3050 N N . ILE A 1 404 ? -26.894 1.728 52.769 1.00 45.97 404 ILE A N 1
ATOM 3051 C CA . ILE A 1 404 ? -27.353 3.103 52.939 1.00 45.97 404 ILE A CA 1
ATOM 3052 C C . ILE A 1 404 ? -28.251 3.419 51.748 1.00 45.97 404 ILE A C 1
ATOM 3054 O O . ILE A 1 404 ? -27.851 3.235 50.596 1.00 45.97 404 ILE A O 1
ATOM 3058 N N . ASP A 1 405 ? -29.465 3.864 52.060 1.00 51.75 405 ASP A N 1
ATOM 3059 C CA . ASP A 1 405 ? -30.462 4.338 51.107 1.00 51.75 405 ASP A CA 1
ATOM 3060 C C . ASP A 1 405 ? -29.873 5.512 50.307 1.00 51.75 405 ASP A C 1
ATOM 3062 O O . ASP A 1 405 ? -29.504 6.555 50.857 1.00 51.75 405 ASP A O 1
ATOM 3066 N N . TYR A 1 406 ? -29.687 5.298 49.008 1.00 41.94 406 TYR A N 1
ATOM 3067 C CA . TYR A 1 406 ? -28.971 6.210 48.124 1.00 41.94 406 TYR A CA 1
ATOM 3068 C C . TYR A 1 406 ? -29.854 7.402 47.741 1.00 41.94 406 TYR A C 1
ATOM 3070 O O . TYR A 1 406 ? -30.894 7.233 47.106 1.00 41.94 406 TYR A O 1
ATOM 3078 N N . LYS A 1 407 ? -29.404 8.621 48.067 1.00 43.44 407 LYS A N 1
ATOM 3079 C CA . LYS A 1 407 ? -29.870 9.852 47.417 1.00 43.44 407 LYS A CA 1
ATOM 3080 C C . LYS A 1 407 ? -28.817 10.288 46.393 1.00 43.44 407 LYS A C 1
ATOM 3082 O O . LYS A 1 407 ? -27.758 10.749 46.819 1.00 43.44 407 LYS A O 1
ATOM 3087 N N . PRO A 1 408 ? -29.068 10.128 45.080 1.00 41.91 408 PRO A N 1
ATOM 3088 C CA . PRO A 1 408 ? -28.122 10.538 44.050 1.00 41.91 408 PRO A CA 1
ATOM 3089 C C . PRO A 1 408 ? -27.756 12.019 44.178 1.00 41.91 408 PRO A C 1
ATOM 3091 O O . PRO A 1 408 ? -28.640 12.832 44.462 1.00 41.91 408 PRO A O 1
ATOM 3094 N N . PRO A 1 409 ? -26.490 12.400 43.935 1.00 40.19 409 PRO A N 1
ATOM 3095 C CA . PRO A 1 409 ? -26.151 13.796 43.712 1.00 40.19 409 PRO A CA 1
ATOM 3096 C C . PRO A 1 409 ? -26.972 14.322 42.528 1.00 40.19 409 PRO A C 1
ATOM 3098 O O . PRO A 1 409 ? -26.969 13.716 41.455 1.00 40.19 409 PRO A O 1
ATOM 3101 N N . GLU A 1 410 ? -27.668 15.447 42.709 1.00 36.81 410 GLU A N 1
ATOM 3102 C CA . GLU A 1 410 ? -28.286 16.177 41.600 1.00 36.81 410 GLU A CA 1
ATOM 3103 C C . GLU A 1 410 ? -27.179 16.772 40.726 1.00 36.81 410 GLU A C 1
ATOM 3105 O O . GLU A 1 410 ? -26.705 17.896 40.910 1.00 36.81 410 GLU A O 1
ATOM 3110 N N . TYR A 1 411 ? -26.743 15.989 39.748 1.00 38.97 411 TYR A N 1
ATOM 3111 C CA . TYR A 1 411 ? -26.084 16.530 38.578 1.00 38.97 411 TYR A CA 1
ATOM 3112 C C . TYR A 1 411 ? -27.146 17.293 37.793 1.00 38.97 411 TYR A C 1
ATOM 3114 O O . TYR A 1 411 ? -28.243 16.781 37.588 1.00 38.97 411 TYR A O 1
ATOM 3122 N N . LYS A 1 412 ? -26.844 18.522 37.350 1.00 35.94 412 LYS A N 1
ATOM 3123 C CA . LYS A 1 412 ? -27.696 19.190 36.361 1.00 35.94 412 LYS A CA 1
ATOM 3124 C C . LYS A 1 412 ? -27.893 18.209 35.212 1.00 35.94 412 LYS A C 1
ATOM 3126 O O . LYS A 1 412 ? -26.911 17.869 34.551 1.00 35.94 412 LYS A O 1
ATOM 3131 N N . ASP A 1 413 ? -29.131 17.754 35.032 1.00 36.03 413 ASP A N 1
ATOM 3132 C CA . ASP A 1 413 ? -29.526 16.841 33.971 1.00 36.03 413 ASP A CA 1
ATOM 3133 C C . ASP A 1 413 ? -29.195 17.481 32.627 1.00 36.03 413 ASP A C 1
ATOM 3135 O O . ASP A 1 413 ? -29.990 18.175 31.994 1.00 36.03 413 ASP A O 1
ATOM 3139 N N . HIS A 1 414 ? -27.999 17.202 32.140 1.00 40.09 414 HIS A N 1
ATOM 3140 C CA . HIS A 1 414 ? -27.885 16.925 30.735 1.00 40.09 414 HIS A CA 1
ATOM 3141 C C . HIS A 1 414 ? -28.383 15.497 30.580 1.00 40.09 414 HIS A C 1
ATOM 3143 O O . HIS A 1 414 ? -27.634 14.537 30.759 1.00 40.09 414 HIS A O 1
ATOM 3149 N N . ASN A 1 415 ? -29.684 15.372 30.315 1.00 45.72 415 ASN A N 1
ATOM 3150 C CA . ASN A 1 415 ? -30.275 14.120 29.890 1.00 45.72 415 ASN A CA 1
ATOM 3151 C C . ASN A 1 415 ? -29.596 13.700 28.577 1.00 45.72 415 ASN A C 1
ATOM 3153 O O . ASN A 1 415 ? -30.010 14.084 27.488 1.00 45.72 415 ASN A O 1
ATOM 3157 N N . PHE A 1 416 ? -28.504 12.952 28.705 1.00 51.44 416 PHE A N 1
ATOM 3158 C CA . PHE A 1 416 ? -27.851 12.257 27.610 1.00 51.44 416 PHE A CA 1
ATOM 3159 C C . PHE A 1 416 ? -28.357 10.821 27.524 1.00 51.44 416 PHE A C 1
ATOM 3161 O O . PHE A 1 416 ? -27.667 10.012 26.920 1.00 51.44 416 PHE A O 1
ATOM 3168 N N . SER A 1 417 ? -29.462 10.441 28.186 1.00 62.25 417 SER A N 1
ATOM 3169 C CA . SER A 1 417 ? -30.065 9.135 27.921 1.00 62.25 417 SER A CA 1
ATOM 3170 C C . SER A 1 417 ? -30.639 9.192 26.513 1.00 62.25 417 SER A C 1
ATOM 3172 O O . SER A 1 417 ? -31.540 9.969 26.202 1.00 62.25 417 SER A O 1
ATOM 3174 N N . GLU A 1 418 ? -29.994 8.466 25.614 1.00 68.75 418 GLU A N 1
ATOM 3175 C CA . GLU A 1 418 ? -30.277 8.550 24.194 1.00 68.75 418 GLU A CA 1
ATOM 3176 C C . GLU A 1 418 ? -30.308 7.143 23.615 1.00 68.75 418 GLU A C 1
ATOM 3178 O O . GLU A 1 418 ? -29.451 6.293 23.910 1.00 68.75 418 GLU A O 1
ATOM 3183 N N . ALA A 1 419 ? -31.335 6.897 22.801 1.00 82.81 419 ALA A N 1
ATOM 3184 C CA . ALA A 1 419 ? -31.393 5.714 21.966 1.00 82.81 419 ALA A CA 1
ATOM 3185 C C . ALA A 1 419 ? -30.140 5.671 21.071 1.00 82.81 419 ALA A C 1
ATOM 3187 O O . ALA A 1 419 ? -29.578 6.721 20.740 1.00 82.81 419 ALA A O 1
ATOM 3188 N N . PRO A 1 420 ? -29.674 4.480 20.673 1.00 92.38 420 PRO A N 1
ATOM 3189 C CA . PRO A 1 420 ? -28.460 4.360 19.892 1.00 92.38 420 PRO A CA 1
ATOM 3190 C C . PRO A 1 420 ? -28.595 5.125 18.573 1.00 92.38 420 PRO A C 1
ATOM 3192 O O . PRO A 1 420 ? -29.615 5.042 17.896 1.00 92.38 420 PRO A O 1
ATOM 3195 N N . LYS A 1 421 ? -27.559 5.867 18.191 1.00 87.56 421 LYS A N 1
ATOM 3196 C CA . LYS A 1 421 ? -27.491 6.609 16.934 1.00 87.56 421 LYS A CA 1
ATOM 3197 C C . LYS A 1 421 ? -26.112 6.445 16.32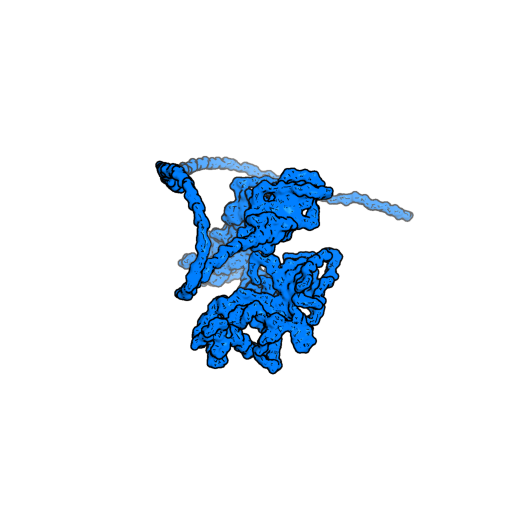3 1.00 87.56 421 LYS A C 1
ATOM 3199 O O . LYS A 1 421 ? -25.099 6.776 16.939 1.00 87.56 421 LYS A O 1
ATOM 3204 N N . PHE A 1 422 ? -26.069 5.958 15.088 1.00 88.69 422 PHE A N 1
ATOM 3205 C CA . PHE A 1 422 ? -24.817 5.869 14.350 1.00 88.69 422 PHE A CA 1
ATOM 3206 C C . PHE A 1 422 ? -24.346 7.270 13.953 1.00 88.69 422 PHE A C 1
ATOM 3208 O O . PHE A 1 422 ? -25.042 8.003 13.255 1.00 88.69 422 PHE A O 1
ATOM 3215 N N . THR A 1 423 ? -23.163 7.649 14.431 1.00 81.81 423 THR A N 1
ATOM 3216 C CA . THR A 1 423 ? -22.463 8.880 14.041 1.00 81.81 423 THR A CA 1
ATOM 3217 C C . THR A 1 423 ? -21.596 8.668 12.807 1.00 81.81 423 THR A C 1
ATOM 3219 O O . THR A 1 423 ? -21.276 9.627 12.114 1.00 81.81 423 THR A O 1
ATOM 3222 N N . GLN A 1 424 ? -21.243 7.416 12.515 1.00 82.81 424 GLN A N 1
ATOM 3223 C CA . GLN A 1 424 ? -20.606 7.006 11.272 1.00 82.81 424 GLN A CA 1
ATOM 3224 C C . GLN A 1 424 ? -21.294 5.735 10.781 1.00 82.81 424 GLN A C 1
ATOM 3226 O O . GLN A 1 424 ? -21.275 4.713 11.470 1.00 82.81 424 GLN A O 1
ATOM 3231 N N . ALA A 1 425 ? -21.917 5.818 9.608 1.00 89.38 425 ALA A N 1
ATOM 3232 C CA . ALA A 1 425 ? -22.535 4.672 8.958 1.00 89.38 425 ALA A CA 1
ATOM 3233 C C . ALA A 1 425 ? -21.475 3.689 8.446 1.00 89.38 425 ALA A C 1
ATOM 3235 O O . ALA A 1 425 ? -20.317 4.058 8.230 1.00 89.38 425 ALA A O 1
ATOM 3236 N N . LEU A 1 426 ? -21.890 2.442 8.226 1.00 91.00 426 LEU A N 1
ATOM 3237 C CA . LEU A 1 426 ? -21.084 1.507 7.455 1.00 91.00 426 LEU A CA 1
ATOM 3238 C C . LEU A 1 426 ? -20.962 2.004 6.013 1.00 91.00 426 LEU A C 1
ATOM 3240 O O . LEU A 1 426 ? -21.877 2.622 5.472 1.00 91.00 426 LEU A O 1
ATOM 3244 N N . GLN A 1 427 ? -19.820 1.721 5.399 1.00 90.12 427 GLN A N 1
ATOM 3245 C CA . GLN A 1 427 ? -19.575 2.014 3.994 1.00 90.12 427 GLN A CA 1
ATOM 3246 C C . GLN A 1 427 ? -19.440 0.709 3.226 1.00 90.12 427 GLN A C 1
ATOM 3248 O O . GLN A 1 427 ? -18.828 -0.246 3.720 1.00 90.12 427 GLN A O 1
ATOM 3253 N N . ASP A 1 428 ? -20.007 0.686 2.022 1.00 91.44 428 ASP A N 1
ATOM 3254 C CA . ASP A 1 428 ? -19.798 -0.401 1.076 1.00 91.44 428 ASP A CA 1
ATOM 3255 C C . ASP A 1 428 ? -18.305 -0.577 0.828 1.00 91.44 428 ASP A C 1
ATOM 3257 O O . ASP A 1 428 ? -17.549 0.389 0.681 1.00 91.44 428 ASP A O 1
ATOM 3261 N N . ARG A 1 429 ? -17.865 -1.830 0.827 1.00 77.00 429 ARG A N 1
ATOM 3262 C CA . ARG A 1 429 ? -16.445 -2.154 0.798 1.00 77.00 429 ARG A CA 1
ATOM 3263 C C . ARG A 1 429 ? -16.199 -3.316 -0.134 1.00 77.00 429 ARG A C 1
ATOM 3265 O O . ARG A 1 429 ? -16.941 -4.290 -0.130 1.00 77.00 429 ARG A O 1
ATOM 3272 N N . SER A 1 430 ? -15.106 -3.235 -0.881 1.00 79.00 430 SER A N 1
ATOM 3273 C CA . SER A 1 430 ? -14.526 -4.409 -1.517 1.00 79.00 430 SER A CA 1
ATOM 3274 C C . SER A 1 430 ? -13.407 -4.961 -0.640 1.00 79.00 430 SER A C 1
ATOM 3276 O O . SER A 1 430 ? -12.538 -4.204 -0.206 1.00 79.00 430 SER A O 1
ATOM 3278 N N . ALA A 1 431 ? -13.437 -6.256 -0.355 1.00 65.06 431 ALA A N 1
ATOM 3279 C CA . ALA A 1 431 ? -12.388 -6.957 0.368 1.00 65.06 431 ALA A CA 1
ATOM 3280 C C . ALA A 1 431 ? -11.710 -7.975 -0.525 1.00 65.06 431 ALA A C 1
ATOM 3282 O O . ALA A 1 431 ? -12.348 -8.573 -1.380 1.00 65.06 431 ALA A O 1
ATOM 3283 N N . THR A 1 432 ? -10.425 -8.175 -0.285 1.00 58.56 432 THR A N 1
ATOM 3284 C CA . THR A 1 432 ? -9.620 -9.129 -1.028 1.00 58.56 432 THR A CA 1
ATOM 3285 C C . THR A 1 432 ? -9.660 -10.494 -0.361 1.00 58.56 432 THR A C 1
ATOM 3287 O O . THR A 1 432 ? -9.432 -10.588 0.847 1.00 58.56 432 THR A O 1
ATOM 3290 N N . ILE A 1 433 ? -9.895 -11.553 -1.140 1.00 59.19 433 ILE A N 1
ATOM 3291 C CA . ILE A 1 433 ? -9.873 -12.931 -0.634 1.00 59.19 433 ILE A CA 1
ATOM 3292 C C . ILE A 1 433 ? -8.569 -13.217 0.124 1.00 59.19 433 ILE A C 1
ATOM 3294 O O . ILE A 1 433 ? -7.480 -12.895 -0.339 1.00 59.19 433 ILE A O 1
ATOM 3298 N N . GLY A 1 434 ? -8.668 -13.827 1.306 1.00 51.56 434 GLY A N 1
ATOM 3299 C CA . GLY A 1 434 ? -7.499 -14.238 2.094 1.00 51.56 434 GLY A CA 1
ATOM 3300 C C . GLY A 1 434 ? -6.818 -13.130 2.913 1.00 51.56 434 GLY A C 1
ATOM 3301 O O . GLY A 1 434 ? -6.132 -13.453 3.882 1.00 51.56 434 GLY A O 1
ATOM 3302 N N . TYR A 1 435 ? -7.073 -11.847 2.637 1.00 54.31 435 TYR A N 1
ATOM 3303 C CA . TYR A 1 435 ? -6.591 -10.731 3.459 1.00 54.31 435 TYR A CA 1
ATOM 3304 C C . TYR A 1 435 ? -7.699 -10.238 4.383 1.00 54.31 435 TYR A C 1
ATOM 3306 O O . TYR A 1 435 ? -8.779 -9.865 3.926 1.00 54.31 435 TYR A O 1
ATOM 3314 N N . SER A 1 436 ? -7.441 -10.228 5.695 1.00 73.06 436 SER A N 1
ATOM 3315 C CA . SER A 1 436 ? -8.429 -9.764 6.670 1.00 73.06 436 SER A CA 1
ATOM 3316 C C . SER A 1 436 ? -8.936 -8.366 6.314 1.00 73.06 436 SER A C 1
ATOM 3318 O O . SER A 1 436 ? -8.154 -7.444 6.086 1.00 73.06 436 SER A O 1
ATOM 3320 N N . THR A 1 437 ? -10.253 -8.199 6.299 1.00 78.38 437 THR A N 1
ATOM 3321 C CA . THR A 1 437 ? -10.906 -6.908 6.063 1.00 78.38 437 THR A CA 1
ATOM 3322 C C . THR A 1 437 ? -11.668 -6.475 7.304 1.00 78.38 437 THR A C 1
ATOM 3324 O O . THR A 1 437 ? -12.015 -7.302 8.142 1.00 78.38 437 THR A O 1
ATOM 3327 N N . LYS A 1 438 ? -11.944 -5.177 7.429 1.00 88.88 438 LYS A N 1
ATOM 3328 C CA . LYS A 1 438 ? -12.653 -4.603 8.577 1.00 88.88 438 LYS A CA 1
ATOM 3329 C C . LYS A 1 438 ? -13.867 -3.817 8.106 1.00 88.88 438 LYS A C 1
ATOM 3331 O O . LYS A 1 438 ? -13.742 -2.944 7.250 1.00 88.88 438 LYS A O 1
ATOM 3336 N N . LEU A 1 439 ? -15.032 -4.089 8.673 1.00 90.31 439 LEU A N 1
ATOM 3337 C CA . LEU A 1 439 ? -16.206 -3.228 8.556 1.00 90.31 439 LEU A CA 1
ATOM 3338 C C . LEU A 1 439 ? -16.261 -2.350 9.795 1.00 90.31 439 LEU A C 1
ATOM 3340 O O . LEU A 1 439 ? -16.188 -2.880 10.897 1.00 90.31 439 LEU A O 1
ATOM 3344 N N . LEU A 1 440 ? -16.344 -1.034 9.617 1.00 91.25 440 LEU A N 1
ATOM 3345 C CA . LEU A 1 440 ? -16.253 -0.068 10.708 1.00 91.25 440 LEU A CA 1
ATOM 3346 C C . LEU A 1 440 ? -17.432 0.896 10.658 1.00 91.25 440 LEU A C 1
ATOM 3348 O O . LEU A 1 440 ? -17.706 1.498 9.622 1.00 91.25 440 LEU A O 1
ATOM 3352 N N . CYS A 1 441 ? -18.081 1.075 11.800 1.00 84.88 441 CYS A N 1
ATOM 3353 C CA . CYS A 1 441 ? -19.060 2.128 12.042 1.00 84.88 441 CYS A CA 1
ATOM 3354 C C . CYS A 1 441 ? -18.876 2.689 13.453 1.00 84.88 441 CYS A C 1
ATOM 3356 O O . CYS A 1 441 ? -18.257 2.052 14.304 1.00 84.88 441 CYS A O 1
ATOM 3358 N N . ALA A 1 442 ? -19.432 3.869 13.711 1.00 82.31 442 ALA A N 1
ATOM 3359 C CA . ALA A 1 442 ? -19.407 4.485 15.032 1.00 82.31 442 ALA A CA 1
ATOM 3360 C C . ALA A 1 442 ? -20.830 4.767 15.505 1.00 82.31 442 ALA A C 1
ATOM 3362 O O . ALA A 1 442 ? -21.638 5.325 14.760 1.00 82.31 442 ALA A O 1
ATOM 3363 N N . VAL A 1 443 ? -21.127 4.392 16.743 1.00 86.88 443 VAL A N 1
ATOM 3364 C CA . VAL A 1 443 ? -22.421 4.523 17.397 1.00 86.88 443 VAL A CA 1
ATOM 3365 C C . VAL A 1 443 ? -22.266 5.224 18.737 1.00 86.88 443 VAL A C 1
ATOM 3367 O O . VAL A 1 443 ? -21.394 4.904 19.544 1.00 86.88 443 VAL A O 1
ATOM 3370 N N . ARG A 1 444 ? -23.147 6.192 18.974 1.00 78.94 444 ARG A N 1
ATOM 3371 C CA . ARG A 1 444 ? -23.382 6.783 20.289 1.00 78.94 444 ARG A CA 1
ATOM 3372 C C . ARG A 1 444 ? -24.688 6.244 20.847 1.00 78.94 444 ARG A C 1
ATOM 3374 O O . ARG A 1 444 ? -25.548 5.801 20.098 1.00 78.94 444 ARG A O 1
ATOM 3381 N N . GLY A 1 445 ? -24.808 6.218 22.158 1.00 74.88 445 GLY A N 1
ATOM 3382 C CA . GLY A 1 445 ? -25.947 5.642 22.855 1.00 74.88 445 GLY A CA 1
ATOM 3383 C C . GLY A 1 445 ? -25.612 5.547 24.329 1.00 74.88 445 GLY A C 1
ATOM 3384 O O . GLY A 1 445 ? -24.485 5.197 24.693 1.00 74.88 445 GLY A O 1
ATOM 3385 N N . ASN A 1 446 ? -26.571 5.888 25.175 1.00 72.81 446 ASN A N 1
ATOM 3386 C CA . ASN A 1 446 ? -26.372 5.907 26.613 1.00 72.81 446 ASN A CA 1
ATOM 3387 C C . ASN A 1 446 ? -27.667 5.441 27.289 1.00 72.81 446 ASN A C 1
ATOM 3389 O O . ASN A 1 446 ? -28.678 6.125 27.137 1.00 72.81 446 ASN A O 1
ATOM 3393 N N . PRO A 1 447 ? -27.668 4.296 27.995 1.00 78.38 447 PRO A N 1
ATOM 3394 C CA . PRO A 1 447 ? -26.531 3.411 28.300 1.00 78.38 447 PRO A CA 1
ATOM 3395 C C . PRO A 1 447 ? -25.821 2.822 27.066 1.00 78.38 447 PRO A C 1
ATOM 3397 O O . PRO A 1 447 ? -26.414 2.779 25.984 1.00 78.38 447 PRO A O 1
ATOM 3400 N N . LYS A 1 448 ? -24.551 2.393 27.220 1.00 75.06 448 LYS A N 1
ATOM 3401 C CA . LYS A 1 448 ? -23.723 1.839 26.126 1.00 75.06 448 LYS A CA 1
ATOM 3402 C C . LYS A 1 448 ? -24.512 0.745 25.390 1.00 75.06 448 LYS A C 1
ATOM 3404 O O . LYS A 1 448 ? -24.916 -0.224 26.033 1.00 75.06 448 LYS A O 1
ATOM 3409 N N . PRO A 1 449 ? -24.727 0.867 24.072 1.00 83.19 449 PRO A N 1
ATOM 3410 C CA . PRO A 1 449 ? -25.510 -0.117 23.350 1.00 83.19 449 PRO A CA 1
ATOM 3411 C C . PRO A 1 449 ? -24.775 -1.453 23.225 1.00 83.19 449 PRO A C 1
ATOM 3413 O O . PRO A 1 449 ? -23.574 -1.497 22.952 1.00 83.19 449 PRO A O 1
ATOM 3416 N N . ARG A 1 450 ? -25.523 -2.549 23.365 1.00 89.88 450 ARG A N 1
ATOM 3417 C CA . ARG A 1 450 ? -25.116 -3.890 22.946 1.00 89.88 450 ARG A CA 1
ATOM 3418 C C . ARG A 1 450 ? -25.049 -3.926 21.425 1.00 89.88 450 ARG A C 1
ATOM 3420 O O . ARG A 1 450 ? -25.997 -3.507 20.762 1.00 89.88 450 ARG A O 1
ATOM 3427 N N . ILE A 1 451 ? -23.947 -4.441 20.891 1.00 93.56 451 ILE A N 1
ATOM 3428 C CA . ILE A 1 451 ? -23.708 -4.529 19.450 1.00 93.56 451 ILE A CA 1
ATOM 3429 C C . ILE A 1 451 ? -23.995 -5.942 18.968 1.00 93.56 451 ILE A C 1
ATOM 3431 O O . ILE A 1 451 ? -23.595 -6.912 19.606 1.00 93.56 451 ILE A O 1
ATOM 3435 N N . VAL A 1 452 ? -24.693 -6.033 17.843 1.00 93.19 452 VAL A N 1
ATOM 3436 C CA . VAL A 1 452 ? -25.030 -7.275 17.155 1.00 93.19 452 VAL A CA 1
ATOM 3437 C C . VAL A 1 452 ? -24.643 -7.122 15.697 1.00 93.19 452 VAL A C 1
ATOM 3439 O O . VAL A 1 452 ? -25.159 -6.243 15.003 1.00 93.19 452 VAL A O 1
ATOM 3442 N N . TRP A 1 453 ? -23.746 -7.981 15.230 1.00 94.81 453 TRP A N 1
ATOM 3443 C CA . TRP A 1 453 ? -23.416 -8.071 13.816 1.00 94.81 453 TRP A CA 1
ATOM 3444 C C . TRP A 1 453 ? -24.268 -9.134 13.141 1.00 94.81 453 TRP A C 1
ATOM 3446 O O . TRP A 1 453 ? -24.440 -10.235 13.657 1.00 94.81 453 TRP A O 1
ATOM 3456 N N . MET A 1 454 ? -24.796 -8.799 11.971 1.00 92.25 454 MET A N 1
ATOM 3457 C CA . MET A 1 454 ? -25.569 -9.709 11.138 1.00 92.25 454 MET A CA 1
ATOM 3458 C C . MET A 1 454 ? -24.988 -9.737 9.731 1.00 92.25 454 MET A C 1
ATOM 3460 O O . MET A 1 454 ? -24.594 -8.699 9.199 1.00 92.25 454 MET A O 1
ATOM 3464 N N . LYS A 1 455 ? -24.994 -10.913 9.109 1.00 91.69 455 LYS A N 1
ATOM 3465 C CA . LYS A 1 455 ? -24.711 -11.115 7.689 1.00 91.69 455 LYS A CA 1
ATOM 3466 C C . LYS A 1 455 ? -25.966 -11.677 7.042 1.00 91.69 455 LYS A C 1
ATOM 3468 O O . LYS A 1 455 ? -26.464 -12.714 7.466 1.00 91.69 455 LYS A O 1
ATOM 3473 N N . ASN A 1 456 ? -26.486 -10.989 6.030 1.00 85.06 456 ASN A N 1
ATOM 3474 C CA . ASN A 1 456 ? -27.715 -11.370 5.328 1.00 85.06 456 ASN A CA 1
ATOM 3475 C C . ASN A 1 456 ? -28.881 -11.654 6.299 1.00 85.06 456 ASN A C 1
ATOM 3477 O O . ASN A 1 456 ? -29.561 -12.667 6.180 1.00 85.06 456 ASN A O 1
ATOM 3481 N N . GLN A 1 457 ? -29.083 -10.762 7.279 1.00 82.81 457 GLN A N 1
ATOM 3482 C CA . GLN A 1 457 ? -30.098 -10.859 8.347 1.00 82.81 457 GLN A CA 1
ATOM 3483 C C . GLN A 1 457 ? -29.899 -11.986 9.376 1.00 82.81 457 GLN A C 1
ATOM 3485 O O . GLN A 1 457 ? -30.669 -12.079 10.328 1.00 82.81 457 GLN A O 1
ATOM 3490 N N . MET A 1 458 ? -28.853 -12.804 9.252 1.00 80.56 458 MET A N 1
ATOM 3491 C CA . MET A 1 458 ? -28.494 -13.794 10.267 1.00 80.56 458 MET A CA 1
ATOM 3492 C C . MET A 1 458 ? -27.439 -13.233 11.217 1.00 80.56 458 MET A C 1
ATOM 3494 O O . MET A 1 458 ? -26.417 -12.709 10.777 1.00 80.56 458 MET A O 1
ATOM 3498 N N . GLU A 1 459 ? -27.684 -13.346 12.522 1.00 88.94 459 GLU A N 1
ATOM 3499 C CA . GLU A 1 459 ? -26.729 -12.953 13.561 1.00 88.94 459 GLU A CA 1
ATOM 3500 C C . GLU A 1 459 ? -25.437 -13.772 13.455 1.00 88.94 459 GLU A C 1
ATOM 3502 O O . GLU A 1 459 ? -25.465 -15.000 13.376 1.00 88.94 459 GLU A O 1
ATOM 3507 N N . ILE A 1 460 ? -24.302 -13.079 13.470 1.00 86.38 460 ILE A N 1
ATOM 3508 C CA . ILE A 1 460 ? -22.976 -13.686 13.489 1.00 86.38 460 ILE A CA 1
ATOM 3509 C C . ILE A 1 460 ? -22.642 -14.013 14.948 1.00 86.38 460 ILE A C 1
ATOM 3511 O O . ILE A 1 460 ? -22.421 -13.108 15.755 1.00 86.38 460 ILE A O 1
ATOM 3515 N N . ARG A 1 461 ? -22.615 -15.305 15.288 1.00 78.75 461 ARG A N 1
ATOM 3516 C CA . ARG A 1 461 ? -22.314 -15.819 16.636 1.00 78.75 461 ARG A CA 1
ATOM 3517 C C . ARG A 1 461 ? -20.968 -16.537 16.636 1.00 78.75 461 ARG A C 1
ATOM 3519 O O . ARG A 1 461 ? -20.704 -17.253 15.680 1.00 78.75 461 ARG A O 1
ATOM 3526 N N . ASP A 1 462 ? -20.167 -16.321 17.684 1.00 63.19 462 ASP A N 1
ATOM 3527 C CA . ASP A 1 462 ? -18.898 -16.989 18.035 1.00 63.19 462 ASP A CA 1
ATOM 3528 C C . ASP A 1 462 ? -18.224 -17.793 16.911 1.00 63.19 462 ASP A C 1
ATOM 3530 O O . ASP A 1 462 ? -18.091 -19.014 16.967 1.00 63.19 462 ASP A O 1
ATOM 3534 N N . ASP A 1 463 ? -17.772 -17.074 15.885 1.00 74.38 463 ASP A N 1
ATOM 3535 C CA . ASP A 1 463 ? -17.019 -17.623 14.764 1.00 74.38 463 ASP A CA 1
ATOM 3536 C C . ASP A 1 463 ? -15.624 -16.969 14.751 1.00 74.38 463 ASP A C 1
ATOM 3538 O O . ASP A 1 463 ? -15.523 -15.745 14.600 1.00 74.38 463 ASP A O 1
ATOM 3542 N N . PRO A 1 464 ? -14.528 -17.744 14.883 1.00 72.00 464 PRO A N 1
ATOM 3543 C CA . PRO A 1 464 ? -13.155 -17.231 14.859 1.00 72.00 464 PRO A CA 1
ATOM 3544 C C . PRO A 1 464 ? -12.789 -16.442 13.592 1.00 72.00 464 PRO A C 1
ATOM 3546 O O . PRO A 1 464 ? -11.812 -15.683 13.596 1.00 72.00 464 PRO A O 1
ATOM 3549 N N . LYS A 1 465 ? -13.544 -16.629 12.504 1.00 79.69 465 LYS A N 1
ATOM 3550 C CA . LYS A 1 465 ? -13.428 -15.888 11.248 1.00 79.69 465 LYS A CA 1
ATOM 3551 C C . LYS A 1 465 ? -13.943 -14.456 11.365 1.00 79.69 465 LYS A C 1
ATOM 3553 O O . LYS A 1 465 ? -13.420 -13.569 10.696 1.00 79.69 465 LYS A O 1
ATOM 3558 N N . PHE A 1 466 ? -14.939 -14.225 12.212 1.00 85.19 466 PHE A N 1
ATOM 3559 C CA . PHE A 1 466 ? -15.614 -12.946 12.394 1.00 85.19 466 PHE A CA 1
ATOM 3560 C C . PHE A 1 466 ? -15.268 -12.364 13.763 1.00 85.19 466 PHE A C 1
ATOM 3562 O O . PHE A 1 466 ? -15.980 -12.535 14.750 1.00 85.19 466 PHE A O 1
ATOM 3569 N N . MET A 1 467 ? -14.156 -11.640 13.824 1.00 83.12 467 MET A N 1
ATOM 3570 C CA . MET A 1 467 ? -13.692 -11.015 15.053 1.00 83.12 467 MET A CA 1
ATOM 3571 C C . MET A 1 467 ? -14.417 -9.686 15.285 1.00 83.12 467 MET A C 1
ATOM 3573 O O . MET A 1 467 ? -14.194 -8.693 14.592 1.00 83.12 467 MET A O 1
ATOM 3577 N N . GLN A 1 468 ? -15.292 -9.678 16.287 1.00 87.94 468 GLN A N 1
ATOM 3578 C CA . GLN A 1 468 ? -16.068 -8.510 16.690 1.00 87.94 468 GLN A CA 1
ATOM 3579 C C . GLN A 1 468 ? -15.284 -7.704 17.726 1.00 87.94 468 GLN A C 1
ATOM 3581 O O . GLN A 1 468 ? -14.949 -8.207 18.794 1.00 87.94 468 GLN A O 1
ATOM 3586 N N . ILE A 1 469 ? -15.003 -6.441 17.421 1.00 79.81 469 ILE A N 1
ATOM 3587 C CA . ILE A 1 469 ? -14.289 -5.520 18.306 1.00 79.81 469 ILE A CA 1
ATOM 3588 C C . ILE A 1 469 ? -15.188 -4.306 18.513 1.00 79.81 469 ILE A C 1
ATOM 3590 O O . ILE A 1 469 ? -15.517 -3.600 17.561 1.00 79.81 469 ILE A O 1
ATOM 3594 N N . SER A 1 470 ? -15.603 -4.045 19.751 1.00 72.38 470 SER A N 1
ATOM 3595 C CA . SER A 1 470 ? -16.348 -2.831 20.090 1.00 72.38 470 SER A CA 1
ATOM 3596 C C . SER A 1 470 ? -15.628 -2.063 21.185 1.00 72.38 470 SER A C 1
ATOM 3598 O O . SER A 1 470 ? -15.532 -2.513 22.324 1.00 72.38 470 SER A O 1
ATOM 3600 N N . SER A 1 471 ? -15.147 -0.880 20.822 1.00 67.31 471 SER A N 1
ATOM 3601 C CA . SER A 1 471 ? -14.344 -0.008 21.668 1.00 67.31 471 SER A CA 1
ATOM 3602 C C . SER A 1 471 ? -14.786 1.439 21.442 1.00 67.31 471 SER A C 1
ATOM 3604 O O . SER A 1 471 ? -14.950 1.856 20.303 1.00 67.31 471 SER A O 1
ATOM 3606 N N . GLN A 1 472 ? -15.062 2.206 22.503 1.00 60.06 472 GLN A N 1
ATOM 3607 C CA . GLN A 1 472 ? -15.448 3.635 22.411 1.00 60.06 472 GLN A CA 1
ATOM 3608 C C . GLN A 1 472 ? -16.650 3.995 21.532 1.00 60.06 472 GLN A C 1
ATOM 3610 O O . GLN A 1 472 ? -16.780 5.139 21.108 1.00 60.06 472 GLN A O 1
ATOM 3615 N N . GLY A 1 473 ? -17.554 3.055 21.263 1.00 66.31 473 GLY A N 1
ATOM 3616 C CA . GLY A 1 473 ? -18.631 3.287 20.298 1.00 66.31 473 GLY A CA 1
ATOM 3617 C C . GLY A 1 473 ? -18.185 3.103 18.848 1.00 66.31 473 GLY A C 1
ATOM 3618 O O . GLY A 1 473 ? -19.025 3.127 17.964 1.00 66.31 473 GLY A O 1
ATOM 3619 N N . VAL A 1 474 ? -16.907 2.830 18.579 1.00 79.50 474 VAL A N 1
ATOM 3620 C CA . VAL A 1 474 ? -16.461 2.262 17.306 1.00 79.50 474 VAL A CA 1
ATOM 3621 C C . VAL A 1 474 ? -16.726 0.759 17.335 1.00 79.50 474 VAL A C 1
ATOM 3623 O O . VAL A 1 474 ? -16.264 0.026 18.213 1.00 79.50 474 VAL A O 1
ATOM 3626 N N . CYS A 1 475 ? -17.499 0.295 16.367 1.00 86.25 475 CYS A N 1
ATOM 3627 C CA . CYS A 1 475 ? -17.844 -1.101 16.165 1.00 86.25 475 CYS A CA 1
ATOM 3628 C C . CYS A 1 475 ? -17.108 -1.577 14.919 1.00 86.25 475 CYS A C 1
ATOM 3630 O O . CYS A 1 475 ? -17.337 -1.059 13.826 1.00 86.25 475 CYS A O 1
ATOM 3632 N N . THR A 1 476 ? -16.224 -2.554 15.091 1.00 91.81 476 THR A N 1
ATOM 3633 C CA . THR A 1 476 ? -15.465 -3.174 14.010 1.00 91.81 476 THR A CA 1
ATOM 3634 C C . THR A 1 476 ? -15.803 -4.655 13.912 1.00 91.81 476 THR A C 1
ATOM 3636 O O . THR A 1 476 ? -15.716 -5.375 14.904 1.00 91.81 476 THR A O 1
ATOM 3639 N N . LEU A 1 477 ? -16.143 -5.117 12.714 1.00 93.88 477 LEU A N 1
ATOM 3640 C CA . LEU A 1 477 ? -16.156 -6.535 12.367 1.00 93.88 477 LEU A CA 1
ATOM 3641 C C . LEU A 1 477 ? -14.937 -6.819 11.496 1.00 93.88 477 LEU A C 1
ATOM 3643 O O . LEU A 1 477 ? -14.889 -6.392 10.343 1.00 93.88 477 LEU A O 1
ATOM 3647 N N . GLU A 1 478 ? -13.941 -7.508 12.042 1.00 91.88 478 GLU A N 1
ATOM 3648 C CA . GLU A 1 478 ? -12.836 -8.041 11.256 1.00 91.88 478 GLU A CA 1
ATOM 3649 C C . GLU A 1 478 ? -13.226 -9.407 10.690 1.00 91.88 478 GLU A C 1
ATOM 3651 O O . GLU A 1 478 ? -13.476 -10.355 11.430 1.00 91.88 478 GLU A O 1
ATOM 3656 N N . ILE A 1 479 ? -13.258 -9.508 9.367 1.00 89.12 479 ILE A N 1
ATOM 3657 C CA . ILE A 1 479 ? -13.506 -10.750 8.645 1.00 89.12 479 ILE A CA 1
ATOM 3658 C C . ILE A 1 479 ? -12.141 -11.276 8.229 1.00 89.12 479 ILE A C 1
ATOM 3660 O O . ILE A 1 479 ? -11.493 -10.718 7.340 1.00 89.12 479 ILE A O 1
ATOM 3664 N N . ARG A 1 480 ? -11.673 -12.313 8.918 1.00 79.00 480 ARG A N 1
ATOM 3665 C CA . ARG A 1 480 ? -10.361 -12.916 8.706 1.00 79.00 480 ARG A CA 1
ATOM 3666 C C . ARG A 1 480 ? -10.393 -13.820 7.494 1.00 79.00 480 ARG A C 1
ATOM 3668 O O . ARG A 1 480 ? -11.247 -14.696 7.398 1.00 79.00 480 ARG A O 1
ATOM 3675 N N . LYS A 1 481 ? -9.423 -13.622 6.599 1.00 70.44 481 LYS A N 1
ATOM 3676 C CA . LYS A 1 481 ? -9.274 -14.407 5.365 1.00 70.44 481 LYS A CA 1
ATOM 3677 C C . LYS A 1 481 ? -10.623 -14.584 4.630 1.00 70.44 481 LYS A C 1
ATOM 3679 O O . LYS A 1 481 ? -11.076 -15.719 4.463 1.00 70.44 481 LYS A O 1
ATOM 3684 N N . PRO A 1 482 ? -11.294 -13.481 4.241 1.00 68.50 482 PRO A N 1
ATOM 3685 C CA . PRO A 1 482 ? -12.619 -13.541 3.639 1.00 68.50 482 PRO A CA 1
ATOM 3686 C C . PRO A 1 482 ? -12.589 -14.381 2.352 1.00 68.50 482 PRO A C 1
ATOM 3688 O O . PRO A 1 482 ? -11.596 -14.394 1.629 1.00 68.50 482 PRO A O 1
ATOM 3691 N N . CYS A 1 483 ? -13.668 -15.100 2.070 1.00 67.19 483 CYS A N 1
ATOM 3692 C CA . CYS A 1 483 ? -13.922 -15.866 0.854 1.00 67.19 483 CYS A CA 1
ATOM 3693 C C . CYS A 1 483 ? -15.157 -15.300 0.122 1.00 67.19 483 CYS A C 1
ATOM 3695 O O . CYS A 1 483 ? -15.892 -14.512 0.712 1.00 67.19 483 CYS A O 1
ATOM 3697 N N . PRO A 1 484 ? -15.444 -15.693 -1.134 1.00 62.84 484 PRO A N 1
ATOM 3698 C CA . PRO A 1 484 ? -16.595 -15.188 -1.888 1.00 62.84 484 PRO A CA 1
ATOM 3699 C C . PRO A 1 484 ? -17.930 -15.359 -1.156 1.00 62.84 484 PRO A C 1
ATOM 3701 O O . PRO A 1 484 ? -18.786 -14.482 -1.212 1.00 62.84 484 PRO A O 1
ATOM 3704 N N . PHE A 1 485 ? -18.079 -16.441 -0.384 1.00 68.69 485 PHE A N 1
ATOM 3705 C CA . PHE A 1 485 ? -19.264 -16.677 0.442 1.00 68.69 485 PHE A CA 1
ATOM 3706 C C . PHE A 1 485 ? -19.415 -15.681 1.591 1.00 68.69 485 PHE A C 1
ATOM 3708 O O . PHE A 1 485 ? -20.504 -15.582 2.146 1.00 68.69 485 PHE A O 1
ATOM 3715 N N . ASP A 1 486 ? -18.363 -14.949 1.970 1.00 82.56 486 ASP A N 1
ATOM 3716 C CA . ASP A 1 486 ? -18.436 -13.845 2.930 1.00 82.56 486 ASP A CA 1
ATOM 3717 C C . ASP A 1 486 ? -18.948 -12.551 2.310 1.00 82.56 486 ASP A C 1
ATOM 3719 O O . ASP A 1 486 ? -19.279 -11.636 3.058 1.00 82.56 486 ASP A O 1
ATOM 3723 N N . GLY A 1 487 ? -19.074 -12.471 0.985 1.00 84.75 487 GLY A N 1
ATOM 3724 C CA . GLY A 1 487 ? -19.794 -11.388 0.331 1.00 84.75 487 GLY A CA 1
ATOM 3725 C C . GLY A 1 487 ? -21.258 -11.350 0.774 1.00 84.75 487 GLY A C 1
ATOM 3726 O O . GLY A 1 487 ? -21.876 -12.379 1.057 1.00 84.75 487 GLY A O 1
ATOM 3727 N N . GLY A 1 488 ? -21.819 -10.151 0.874 1.00 85.19 488 GLY A N 1
ATOM 3728 C CA . GLY A 1 488 ? -23.203 -9.981 1.306 1.00 85.19 488 GLY A CA 1
ATOM 3729 C C . GLY A 1 488 ? -23.465 -8.652 1.988 1.00 85.19 488 GLY A C 1
ATOM 3730 O O . GLY A 1 488 ? -22.615 -7.762 2.023 1.00 85.19 488 GLY A O 1
ATOM 3731 N N . VAL A 1 489 ? -24.672 -8.520 2.527 1.00 92.88 489 VAL A N 1
ATOM 3732 C CA . VAL A 1 489 ? -25.074 -7.336 3.284 1.00 92.88 489 VAL A CA 1
ATOM 3733 C C . VAL A 1 489 ? -24.770 -7.576 4.754 1.00 92.88 489 VAL A C 1
ATOM 3735 O O . VAL A 1 489 ? -25.324 -8.484 5.375 1.00 92.88 489 VAL A O 1
ATOM 3738 N N . TYR A 1 490 ? -23.907 -6.740 5.313 1.00 95.19 490 TYR A N 1
ATOM 3739 C CA . TYR A 1 490 ? -23.591 -6.734 6.731 1.00 95.19 490 TYR A CA 1
ATOM 3740 C C . TYR A 1 490 ? -24.369 -5.630 7.416 1.00 95.19 490 TYR A C 1
ATOM 3742 O O . TYR A 1 490 ? -24.453 -4.512 6.914 1.00 95.19 490 TYR A O 1
ATOM 3750 N N . THR A 1 491 ? -24.940 -5.950 8.569 1.00 96.62 491 THR A N 1
ATOM 3751 C CA . THR A 1 491 ? -25.685 -5.003 9.393 1.00 96.62 491 THR A CA 1
ATOM 3752 C C . THR A 1 491 ? -25.067 -4.964 10.781 1.00 96.62 491 THR A C 1
ATOM 3754 O O . THR A 1 491 ? -24.895 -6.005 11.413 1.00 96.62 491 THR A O 1
ATOM 3757 N N . CYS A 1 492 ? -24.749 -3.766 11.261 1.00 95.75 492 CYS A N 1
ATOM 3758 C CA . CYS A 1 492 ? -24.387 -3.532 12.653 1.00 95.75 492 CYS A CA 1
ATOM 3759 C C . CYS A 1 492 ? -25.606 -2.947 13.363 1.00 95.75 492 CYS A C 1
ATOM 3761 O O . CYS A 1 492 ? -26.041 -1.842 13.037 1.00 95.75 492 CYS A O 1
ATOM 3763 N N . LYS A 1 493 ? -26.163 -3.685 14.326 1.00 95.69 493 LYS A N 1
ATOM 3764 C CA . LYS A 1 493 ? -27.306 -3.268 15.143 1.00 95.69 493 LYS A CA 1
ATOM 3765 C C . LYS A 1 493 ? -26.843 -2.937 16.558 1.00 95.69 493 LYS A C 1
ATOM 3767 O O . LYS A 1 493 ? -26.089 -3.691 17.163 1.00 95.69 493 LYS A O 1
ATOM 3772 N N . ALA A 1 494 ? -27.294 -1.804 17.075 1.00 94.50 494 ALA A N 1
ATOM 3773 C CA . ALA A 1 494 ? -26.959 -1.288 18.394 1.00 94.50 494 ALA A CA 1
ATOM 3774 C C . ALA A 1 494 ? -28.237 -1.159 19.229 1.00 94.50 494 ALA A C 1
ATOM 3776 O O . ALA A 1 494 ? -29.205 -0.567 18.756 1.00 94.50 494 ALA A O 1
ATOM 3777 N N . ILE A 1 495 ? -28.253 -1.721 20.442 1.00 91.94 495 ILE A N 1
ATOM 3778 C CA . ILE A 1 495 ? -29.454 -1.832 21.289 1.00 91.94 495 ILE A CA 1
ATOM 3779 C C . ILE A 1 495 ? -29.132 -1.380 22.714 1.00 91.9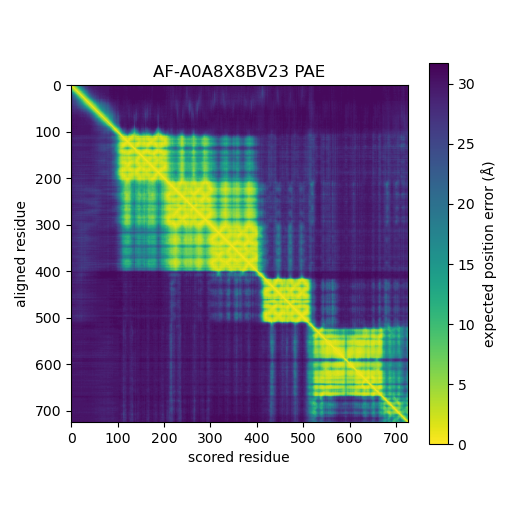4 495 ILE A C 1
ATOM 3781 O O . ILE A 1 495 ? -28.208 -1.907 23.329 1.00 91.94 495 ILE A O 1
ATOM 3785 N N . ASN A 1 496 ? -29.908 -0.454 23.269 1.00 88.50 496 ASN A N 1
ATOM 3786 C CA . ASN A 1 496 ? -29.907 -0.158 24.704 1.00 88.50 496 ASN A CA 1
ATOM 3787 C C . ASN A 1 496 ? -31.350 -0.115 25.238 1.00 88.50 496 ASN A C 1
ATOM 3789 O O . ASN A 1 496 ? -32.298 -0.398 24.511 1.00 88.50 496 ASN A O 1
ATOM 3793 N N . VAL A 1 497 ? -31.528 0.237 26.514 1.00 85.38 497 VAL A N 1
ATOM 3794 C CA . VAL A 1 497 ? -32.858 0.308 27.152 1.00 85.38 497 VAL A CA 1
ATOM 3795 C C . VAL A 1 497 ? -33.777 1.393 26.566 1.00 85.38 497 VAL A C 1
ATOM 3797 O O . VAL A 1 497 ? -34.974 1.370 26.830 1.00 85.38 497 VAL A O 1
ATOM 3800 N N . HIS A 1 498 ? -33.243 2.331 25.776 1.00 84.25 498 HIS A N 1
ATOM 3801 C CA . HIS A 1 498 ? -33.985 3.451 25.185 1.00 84.25 498 HIS A CA 1
ATOM 3802 C C . HIS A 1 498 ? -34.305 3.264 23.699 1.00 84.25 498 HIS A C 1
ATOM 3804 O O . HIS A 1 498 ? -35.050 4.064 23.138 1.00 84.25 498 HIS A O 1
ATOM 3810 N N . GLY A 1 499 ? -33.768 2.230 23.048 1.00 89.19 499 GLY A N 1
ATOM 3811 C CA . GLY A 1 499 ? -34.114 1.906 21.671 1.00 89.19 499 GLY A CA 1
ATOM 3812 C C . GLY A 1 499 ? -33.037 1.128 20.931 1.00 89.19 499 GLY A C 1
ATOM 3813 O O . GLY A 1 499 ? -32.057 0.641 21.503 1.00 89.19 499 GLY A O 1
ATOM 3814 N N . GLU A 1 500 ? -33.222 1.042 19.619 1.00 95.12 500 GLU A N 1
ATOM 3815 C CA . GLU A 1 500 ? -32.310 0.371 18.705 1.00 95.12 500 GLU A CA 1
ATOM 3816 C C . GLU A 1 500 ? -32.046 1.209 17.455 1.00 95.12 500 GLU A C 1
ATOM 3818 O O . GLU A 1 500 ? -32.901 1.963 16.997 1.00 95.12 500 GLU A O 1
ATOM 3823 N N . ALA A 1 501 ? -30.855 1.048 16.888 1.00 94.81 501 ALA A N 1
ATOM 3824 C CA . ALA A 1 501 ? -30.519 1.549 15.564 1.00 94.81 501 ALA A CA 1
ATOM 3825 C C . ALA A 1 501 ? -29.722 0.498 14.797 1.00 94.81 501 ALA A C 1
ATOM 3827 O O . ALA A 1 501 ? -29.065 -0.358 15.394 1.00 94.81 501 ALA A O 1
ATOM 3828 N N . ALA A 1 502 ? -29.742 0.588 13.471 1.00 95.88 502 ALA A N 1
ATOM 3829 C CA . ALA A 1 502 ? -28.959 -0.270 12.595 1.00 95.88 502 ALA A CA 1
ATOM 3830 C C . ALA A 1 502 ? -28.388 0.528 11.420 1.00 95.88 502 ALA A C 1
ATOM 3832 O O . ALA A 1 502 ? -28.995 1.492 10.955 1.00 95.88 502 ALA A O 1
ATOM 3833 N N . VAL A 1 503 ? -27.218 0.109 10.951 1.00 95.94 503 VAL A N 1
ATOM 3834 C CA . VAL A 1 503 ? -26.613 0.555 9.691 1.00 95.94 503 VAL A CA 1
ATOM 3835 C C . VAL A 1 503 ? -26.141 -0.656 8.910 1.00 95.94 503 VAL A C 1
ATOM 3837 O O . VAL A 1 503 ? -25.800 -1.686 9.499 1.00 95.94 503 VAL A O 1
ATOM 3840 N N . ASN A 1 504 ? -26.099 -0.517 7.588 1.00 96.38 504 ASN A N 1
ATOM 3841 C CA . ASN A 1 504 ? -25.887 -1.620 6.664 1.00 96.38 504 ASN A CA 1
ATOM 3842 C C . ASN A 1 504 ? -24.769 -1.237 5.692 1.00 96.38 504 ASN A C 1
ATOM 3844 O O . ASN A 1 504 ? -24.663 -0.072 5.316 1.00 96.38 504 ASN A O 1
ATOM 3848 N N . CYS A 1 505 ? -23.993 -2.210 5.229 1.00 94.00 505 CYS A N 1
ATOM 3849 C CA . CYS A 1 505 ? -23.198 -2.062 4.015 1.00 94.00 505 CYS A CA 1
ATOM 3850 C C . CYS A 1 505 ? -23.145 -3.358 3.218 1.00 94.00 505 CYS A C 1
ATOM 3852 O O . CYS A 1 505 ? -23.361 -4.452 3.745 1.00 94.00 505 CYS A O 1
ATOM 3854 N N . LYS A 1 506 ? -22.820 -3.229 1.937 1.00 90.25 506 LYS A N 1
ATOM 3855 C CA . LYS A 1 506 ? -22.469 -4.339 1.067 1.00 90.25 506 LYS A CA 1
ATOM 3856 C C . LYS A 1 506 ? -20.966 -4.588 1.146 1.00 90.25 506 LYS A C 1
ATOM 3858 O O . LYS A 1 506 ? -20.155 -3.710 0.848 1.00 90.25 506 LYS A O 1
ATOM 3863 N N . LEU A 1 507 ? -20.602 -5.810 1.513 1.00 89.56 507 LEU A N 1
ATOM 3864 C CA . LEU A 1 507 ? -19.256 -6.322 1.327 1.00 89.56 507 LEU A CA 1
ATOM 3865 C C . LEU A 1 507 ? -19.207 -7.101 0.019 1.00 89.56 507 LEU A C 1
ATOM 3867 O O . LEU A 1 507 ? -19.890 -8.112 -0.142 1.00 89.56 507 LEU A O 1
ATOM 3871 N N . ASP A 1 508 ? -18.367 -6.634 -0.889 1.00 79.31 508 ASP A N 1
ATOM 3872 C CA . ASP A 1 508 ? -18.002 -7.355 -2.095 1.00 79.31 508 ASP A CA 1
ATOM 3873 C C . ASP A 1 508 ? -16.653 -8.035 -1.864 1.00 79.31 508 ASP A C 1
ATOM 3875 O O . ASP A 1 508 ? -15.637 -7.361 -1.691 1.00 79.31 508 ASP A O 1
ATOM 3879 N N . VAL A 1 509 ? -16.620 -9.363 -1.788 1.00 67.75 509 VAL A N 1
ATOM 3880 C CA . VAL A 1 509 ? -15.349 -10.076 -1.629 1.00 67.75 509 VAL A CA 1
ATOM 3881 C C . VAL A 1 509 ? -14.799 -10.345 -3.018 1.00 67.75 509 VAL A C 1
ATOM 3883 O O . VAL A 1 509 ? -15.157 -11.320 -3.675 1.00 67.75 509 VAL A O 1
ATOM 3886 N N . LYS A 1 510 ? -13.949 -9.423 -3.457 1.00 52.25 510 LYS A N 1
ATOM 3887 C CA . LYS A 1 510 ? -13.260 -9.484 -4.731 1.00 52.25 510 LYS A CA 1
ATOM 3888 C C . LYS A 1 510 ? -12.083 -10.424 -4.618 1.00 52.25 510 LYS A C 1
ATOM 3890 O O . LYS A 1 510 ? -11.287 -10.375 -3.677 1.00 52.25 510 LYS A O 1
ATOM 3895 N N . ASP A 1 511 ? -11.957 -11.257 -5.625 1.00 43.38 511 ASP A N 1
ATOM 3896 C CA . ASP A 1 511 ? -10.736 -11.990 -5.825 1.00 43.38 511 ASP A CA 1
ATOM 3897 C C . ASP A 1 511 ? -9.649 -11.030 -6.319 1.00 43.38 511 ASP A C 1
ATOM 3899 O O . ASP A 1 511 ? -9.842 -10.335 -7.317 1.00 43.38 511 ASP A O 1
ATOM 3903 N N . THR A 1 512 ? -8.512 -10.960 -5.628 1.00 40.69 512 THR A N 1
ATOM 3904 C CA . THR A 1 512 ? -7.298 -10.445 -6.270 1.00 40.69 512 THR A CA 1
ATOM 3905 C C . THR A 1 512 ? -6.660 -11.592 -7.028 1.00 40.69 512 THR A C 1
ATOM 3907 O O . THR A 1 512 ? -5.614 -12.108 -6.633 1.00 40.69 512 THR A O 1
ATOM 3910 N N . HIS A 1 513 ? -7.256 -11.945 -8.164 1.00 32.56 513 HIS A N 1
ATOM 3911 C CA . HIS A 1 513 ? -6.392 -12.306 -9.277 1.00 32.56 513 HIS A CA 1
ATOM 3912 C C . HIS A 1 513 ? -5.619 -11.039 -9.645 1.00 32.56 513 HIS A C 1
ATOM 3914 O O . HIS A 1 513 ? -6.199 -9.956 -9.709 1.00 32.56 513 HIS A O 1
ATOM 3920 N N . PHE A 1 514 ? -4.304 -11.194 -9.792 1.00 33.03 514 PHE A N 1
ATOM 3921 C CA . PHE A 1 514 ? -3.266 -10.158 -9.858 1.00 33.03 514 PHE A CA 1
ATOM 3922 C C . PHE A 1 514 ? -2.892 -9.556 -8.501 1.00 33.03 514 PHE A C 1
ATOM 3924 O O . PHE A 1 514 ? -3.306 -8.449 -8.184 1.00 33.03 514 PHE A O 1
ATOM 3931 N N . LEU A 1 515 ? -2.084 -10.275 -7.711 1.00 30.92 515 LEU A N 1
ATOM 3932 C CA . LEU A 1 515 ? -0.932 -9.728 -6.964 1.00 30.92 515 LEU A CA 1
ATOM 3933 C C . LEU A 1 515 ? -0.149 -10.864 -6.259 1.00 30.92 515 LEU A C 1
ATOM 3935 O O . LEU A 1 515 ? 0.003 -10.903 -5.042 1.00 30.92 515 LEU A O 1
ATOM 3939 N N . TYR A 1 516 ? 0.407 -11.780 -7.051 1.00 27.89 516 TYR A N 1
ATOM 3940 C CA . TYR A 1 516 ? 1.601 -12.557 -6.695 1.00 27.89 516 TYR A CA 1
ATOM 3941 C C . TYR A 1 516 ? 2.504 -12.607 -7.931 1.00 27.89 516 TYR A C 1
ATOM 3943 O O . TYR A 1 516 ? 2.034 -12.996 -8.989 1.00 27.89 516 TYR A O 1
ATOM 3951 N N . HIS A 1 517 ? 3.792 -12.275 -7.917 1.00 31.27 517 HIS A N 1
ATOM 3952 C CA . HIS A 1 517 ? 4.601 -11.281 -7.200 1.00 31.27 517 HIS A CA 1
ATOM 3953 C C . HIS A 1 517 ? 5.958 -11.335 -7.931 1.00 31.27 517 HIS A C 1
ATOM 3955 O O . HIS A 1 517 ? 6.527 -12.414 -8.054 1.00 31.27 517 HIS A O 1
ATOM 3961 N N . SER A 1 518 ? 6.527 -10.220 -8.387 1.00 25.27 518 SER A N 1
ATOM 3962 C CA . SER A 1 518 ? 7.989 -10.097 -8.477 1.00 25.27 518 SER A CA 1
ATOM 3963 C C . SER A 1 518 ? 8.357 -8.618 -8.471 1.00 25.27 518 SER A C 1
ATOM 3965 O O . SER A 1 518 ? 7.584 -7.782 -8.934 1.00 25.27 518 SER A O 1
ATOM 3967 N N . ASN A 1 519 ? 9.543 -8.275 -7.975 1.00 29.89 519 ASN A N 1
ATOM 3968 C CA . ASN A 1 519 ? 10.159 -6.959 -8.170 1.00 29.89 519 ASN A CA 1
ATOM 3969 C C . ASN A 1 519 ? 10.536 -6.716 -9.655 1.00 29.89 519 ASN A C 1
ATOM 3971 O O . ASN A 1 519 ? 11.638 -6.270 -9.966 1.00 29.89 519 ASN A O 1
ATOM 3975 N N . ARG A 1 520 ? 9.635 -7.022 -10.595 1.00 31.94 520 ARG A N 1
ATOM 3976 C CA . ARG A 1 520 ? 9.711 -6.665 -12.010 1.00 31.94 520 ARG A CA 1
ATOM 3977 C C . ARG A 1 520 ? 8.346 -6.181 -12.482 1.00 31.94 520 ARG A C 1
ATOM 3979 O O . ARG A 1 520 ? 7.310 -6.795 -12.264 1.00 31.94 520 ARG A O 1
ATOM 3986 N N . THR A 1 521 ? 8.390 -5.049 -13.151 1.00 32.44 521 THR A N 1
ATOM 3987 C CA . THR A 1 521 ? 7.310 -4.168 -13.591 1.00 32.44 521 THR A CA 1
ATOM 3988 C C . THR A 1 521 ? 6.429 -4.736 -14.724 1.00 32.44 521 THR A C 1
ATOM 3990 O O . THR A 1 521 ? 6.077 -3.987 -15.630 1.00 32.44 521 THR A O 1
ATOM 3993 N N . ARG A 1 522 ? 6.093 -6.037 -14.750 1.00 36.59 522 ARG A N 1
ATOM 3994 C CA . ARG A 1 522 ? 5.365 -6.658 -15.881 1.00 36.59 522 ARG A CA 1
ATOM 3995 C C . ARG A 1 522 ? 4.287 -7.649 -15.429 1.00 36.59 522 ARG A C 1
ATOM 3997 O O . ARG A 1 522 ? 4.579 -8.571 -14.676 1.00 36.59 522 ARG A O 1
ATOM 4004 N N . ILE A 1 523 ? 3.063 -7.463 -15.927 1.00 41.97 523 ILE A N 1
ATOM 4005 C CA . ILE A 1 523 ? 1.992 -8.468 -15.926 1.00 41.97 523 ILE A CA 1
ATOM 4006 C C . ILE A 1 523 ? 1.806 -8.865 -17.395 1.00 41.97 523 ILE A C 1
ATOM 4008 O O . ILE A 1 523 ? 1.353 -8.036 -18.183 1.00 41.97 523 ILE A O 1
ATOM 4012 N N . ASN A 1 524 ? 2.192 -10.089 -17.759 1.00 44.41 524 ASN A N 1
ATOM 4013 C CA . ASN A 1 524 ? 1.933 -10.640 -19.090 1.00 44.41 524 ASN A CA 1
ATOM 4014 C C . ASN A 1 524 ? 0.548 -11.296 -19.078 1.00 44.41 524 ASN A C 1
ATOM 4016 O O . ASN A 1 524 ? 0.253 -12.096 -18.191 1.00 44.41 524 ASN A O 1
ATOM 4020 N N . MET A 1 525 ? -0.303 -10.952 -20.039 1.00 50.56 525 MET A N 1
ATOM 4021 C CA . MET A 1 525 ? -1.549 -11.661 -20.330 1.00 50.56 525 MET A CA 1
ATOM 4022 C C . MET A 1 525 ? -1.522 -12.053 -21.806 1.00 50.56 525 MET A C 1
ATOM 4024 O O . MET A 1 525 ? -1.229 -11.206 -22.645 1.00 50.56 525 MET A O 1
ATOM 4028 N N . SER A 1 526 ? -1.818 -13.308 -22.138 1.00 57.59 526 SER A N 1
ATOM 4029 C CA . SER A 1 526 ? -1.939 -13.751 -23.529 1.00 57.59 526 SER A CA 1
ATOM 4030 C C . SER A 1 526 ? -3.384 -14.125 -23.832 1.00 57.59 526 SER A C 1
ATOM 4032 O O . SER A 1 526 ? -4.108 -14.653 -22.982 1.00 57.59 526 SER A O 1
ATOM 4034 N N . ILE A 1 527 ? -3.818 -13.779 -25.038 1.00 61.94 527 ILE A N 1
ATOM 4035 C CA . ILE A 1 527 ? -5.105 -14.166 -25.601 1.00 61.94 527 ILE A CA 1
ATOM 4036 C C . ILE A 1 527 ? -4.805 -15.180 -26.698 1.00 61.94 527 ILE A C 1
ATOM 4038 O O . ILE A 1 527 ? -3.972 -14.944 -27.576 1.00 61.94 527 ILE A O 1
ATOM 4042 N N . GLU A 1 528 ? -5.470 -16.324 -26.618 1.00 64.50 528 GLU A N 1
ATOM 4043 C CA . GLU A 1 528 ? -5.306 -17.431 -27.546 1.00 64.50 528 GLU A CA 1
ATOM 4044 C C . GLU A 1 528 ? -6.646 -17.800 -28.145 1.00 64.50 528 GLU A C 1
ATOM 4046 O O . GLU A 1 528 ? -7.633 -17.994 -27.437 1.00 64.50 528 GLU A O 1
ATOM 4051 N N . VAL A 1 529 ? -6.670 -17.928 -29.462 1.00 65.12 529 VAL A N 1
ATOM 4052 C CA . VAL A 1 529 ? -7.814 -18.478 -30.165 1.00 65.12 529 VAL A CA 1
ATOM 4053 C C . VAL A 1 529 ? -7.576 -19.963 -30.371 1.00 65.12 529 VAL A C 1
ATOM 4055 O O . VAL A 1 529 ? -6.591 -20.377 -30.980 1.00 65.12 529 VAL A O 1
ATOM 4058 N N . ILE A 1 530 ? -8.498 -20.767 -29.857 1.00 66.12 530 ILE A N 1
ATOM 4059 C CA . ILE A 1 530 ? -8.472 -22.217 -29.995 1.00 66.12 530 ILE A CA 1
ATOM 4060 C C . ILE A 1 530 ? -9.668 -22.614 -30.844 1.00 66.12 530 ILE A C 1
ATOM 4062 O O . ILE A 1 530 ? -10.795 -22.189 -30.592 1.00 66.12 530 ILE A O 1
ATOM 4066 N N . THR A 1 531 ? -9.431 -23.441 -31.857 1.00 64.12 531 THR A N 1
ATOM 4067 C CA . THR A 1 531 ? -10.518 -24.027 -32.643 1.00 64.12 531 THR A CA 1
ATOM 4068 C C . THR A 1 531 ? -10.859 -25.392 -32.068 1.00 64.12 531 THR A C 1
ATOM 4070 O O . THR A 1 531 ? -10.029 -26.299 -32.079 1.00 64.12 531 THR A O 1
ATOM 4073 N N . ILE A 1 532 ? -12.080 -25.529 -31.559 1.00 64.56 532 ILE A N 1
ATOM 4074 C CA . ILE A 1 532 ? -12.619 -26.768 -30.999 1.00 64.56 532 ILE A CA 1
ATOM 4075 C C . ILE A 1 532 ? -13.817 -27.142 -31.863 1.00 64.56 532 ILE A C 1
ATOM 4077 O O . ILE A 1 532 ? -14.750 -26.354 -31.986 1.00 64.56 532 ILE A O 1
ATOM 4081 N N . ASP A 1 533 ? -13.778 -28.309 -32.504 1.00 65.69 533 ASP A N 1
ATOM 4082 C CA . ASP A 1 533 ? -14.883 -28.816 -33.330 1.00 65.69 533 ASP A CA 1
ATOM 4083 C C . ASP A 1 533 ? -15.394 -27.796 -34.365 1.00 65.69 533 ASP A C 1
ATOM 4085 O O . ASP A 1 533 ? -16.587 -27.518 -34.465 1.00 65.69 533 ASP A O 1
ATOM 4089 N N . GLN A 1 534 ? -14.463 -27.192 -35.119 1.00 59.22 534 GLN A N 1
ATOM 4090 C CA . GLN A 1 534 ? -14.724 -26.143 -36.127 1.00 59.22 534 GLN A CA 1
ATOM 4091 C C . GLN A 1 534 ? -15.311 -24.837 -35.566 1.00 59.22 534 GLN A C 1
ATOM 4093 O O . GLN A 1 534 ? -15.584 -23.907 -36.322 1.00 59.22 534 GLN A O 1
ATOM 4098 N N . THR A 1 535 ? -15.455 -24.740 -34.246 1.00 59.22 535 THR A N 1
ATOM 4099 C CA . THR A 1 535 ? -15.858 -23.525 -33.551 1.00 59.22 535 THR A CA 1
ATOM 4100 C C . THR A 1 535 ? -14.614 -22.849 -33.005 1.00 59.22 535 THR A C 1
ATOM 4102 O O . THR A 1 535 ? -13.902 -23.376 -32.151 1.00 59.22 535 THR A O 1
ATOM 4105 N N . THR A 1 536 ? -14.331 -21.667 -33.526 1.00 63.28 536 THR A N 1
ATOM 4106 C CA . THR A 1 536 ? -13.233 -20.832 -33.062 1.00 63.28 536 THR A CA 1
ATOM 4107 C C . THR A 1 536 ? -13.665 -20.097 -31.796 1.00 63.28 536 THR A C 1
ATOM 4109 O O . THR A 1 536 ? -14.638 -19.345 -31.812 1.00 63.28 536 THR A O 1
ATOM 4112 N N . VAL A 1 537 ? -12.963 -20.336 -30.689 1.00 65.31 537 VAL A N 1
ATOM 4113 C CA . VAL A 1 537 ? -13.264 -19.757 -29.377 1.00 65.31 537 VAL A CA 1
ATOM 4114 C C . VAL A 1 537 ? -12.039 -19.009 -28.868 1.00 65.31 537 VAL A C 1
ATOM 4116 O O . VAL A 1 537 ? -10.924 -19.530 -28.869 1.00 65.31 537 VAL A O 1
ATOM 4119 N N . THR A 1 538 ? -12.250 -17.774 -28.423 1.00 65.06 538 THR A N 1
ATOM 4120 C CA . THR A 1 538 ? -11.195 -16.939 -27.850 1.00 65.06 538 THR A CA 1
ATOM 4121 C C . THR A 1 538 ? -11.089 -17.193 -26.354 1.00 65.06 538 THR A C 1
ATOM 4123 O O . THR A 1 538 ? -12.068 -17.094 -25.610 1.00 65.06 538 THR A O 1
ATOM 4126 N N . TYR A 1 539 ? -9.877 -17.475 -25.903 1.00 70.06 539 TYR A N 1
ATOM 4127 C CA . TYR A 1 539 ? -9.552 -17.690 -24.509 1.00 70.06 539 TYR A CA 1
ATOM 4128 C C . TYR A 1 539 ? -8.548 -16.657 -24.027 1.00 70.06 539 TYR A C 1
ATOM 4130 O O . TYR A 1 539 ? -7.618 -16.266 -24.731 1.00 70.06 539 TYR A O 1
ATOM 4138 N N . ARG A 1 540 ? -8.699 -16.262 -22.770 1.00 68.44 540 ARG A N 1
ATOM 4139 C CA . ARG A 1 540 ? -7.638 -15.606 -22.021 1.00 68.44 540 ARG A CA 1
ATOM 4140 C C . ARG A 1 540 ? -6.819 -16.672 -21.308 1.00 68.44 540 ARG A C 1
ATOM 4142 O O . ARG A 1 540 ? -7.384 -17.537 -20.639 1.00 68.44 540 ARG A O 1
ATOM 4149 N N . VAL A 1 541 ? -5.499 -16.579 -21.406 1.00 73.38 541 VAL A N 1
ATOM 4150 C CA . VAL A 1 541 ? -4.589 -17.442 -20.659 1.00 73.38 541 VAL A CA 1
ATOM 4151 C C . VAL A 1 541 ? -4.285 -16.809 -19.309 1.00 73.38 541 VAL A C 1
ATOM 4153 O O . VAL A 1 541 ? -3.755 -15.698 -19.210 1.00 73.38 541 VAL A O 1
ATOM 4156 N N . VAL A 1 542 ? -4.626 -17.532 -18.250 1.00 72.88 542 VAL A N 1
ATOM 4157 C CA . VAL A 1 542 ? -4.285 -17.173 -16.878 1.00 72.88 542 VAL A CA 1
ATOM 4158 C C . VAL A 1 542 ? -2.990 -17.887 -16.509 1.00 72.88 542 VAL A C 1
ATOM 4160 O O . VAL A 1 542 ? -2.978 -19.096 -16.264 1.00 72.88 542 VAL A O 1
ATOM 4163 N N . PHE A 1 543 ? -1.901 -17.117 -16.483 1.00 70.75 543 PHE A N 1
ATOM 4164 C CA . PHE A 1 543 ? -0.575 -17.587 -16.093 1.00 70.75 543 PHE A CA 1
ATOM 4165 C C . PHE A 1 543 ? -0.561 -18.031 -14.630 1.00 70.75 543 PHE A C 1
ATOM 4167 O O . PHE A 1 543 ? -0.807 -17.222 -13.731 1.00 70.75 543 PHE A O 1
ATOM 4174 N N . MET A 1 544 ? -0.224 -19.299 -14.391 1.00 72.94 544 MET A N 1
ATOM 4175 C CA . MET A 1 544 ? -0.003 -19.812 -13.041 1.00 72.94 544 MET A CA 1
ATOM 4176 C C . MET A 1 544 ? 1.483 -19.726 -12.671 1.00 72.94 544 MET A C 1
ATOM 4178 O O . MET A 1 544 ? 2.342 -19.885 -13.544 1.00 72.94 544 MET A O 1
ATOM 4182 N N . PRO A 1 545 ? 1.820 -19.472 -11.392 1.00 62.22 545 PRO A N 1
ATOM 4183 C CA . PRO A 1 545 ? 3.203 -19.484 -10.928 1.00 62.22 545 PRO A CA 1
ATOM 4184 C C . PRO A 1 545 ? 3.907 -20.783 -11.332 1.00 62.22 545 PRO A C 1
ATOM 4186 O O . PRO A 1 545 ? 3.392 -21.875 -11.093 1.00 62.22 545 PRO A O 1
ATOM 4189 N N . ARG A 1 546 ? 5.084 -20.662 -11.955 1.00 66.38 546 ARG A N 1
ATOM 4190 C CA . ARG A 1 546 ? 5.921 -21.803 -12.356 1.00 66.38 546 ARG A CA 1
ATOM 4191 C C . ARG A 1 546 ? 6.735 -22.315 -11.167 1.00 66.38 546 ARG A C 1
ATOM 4193 O O . ARG A 1 546 ? 7.957 -22.220 -11.150 1.00 66.38 546 ARG A O 1
ATOM 4200 N N . ASP A 1 547 ? 6.028 -22.801 -10.158 1.00 67.88 547 ASP A N 1
ATOM 4201 C CA . ASP A 1 547 ? 6.568 -23.539 -9.018 1.00 67.88 547 ASP A CA 1
ATOM 4202 C C . ASP A 1 547 ? 5.944 -24.944 -8.960 1.00 67.88 547 ASP A C 1
ATOM 4204 O O . ASP A 1 547 ? 5.112 -25.293 -9.800 1.00 67.88 547 ASP A O 1
ATOM 4208 N N . GLY A 1 548 ? 6.337 -25.766 -7.983 1.00 66.25 548 GLY A N 1
ATOM 4209 C CA . GLY A 1 548 ? 5.816 -27.133 -7.868 1.00 66.25 548 GLY A CA 1
ATOM 4210 C C . GLY A 1 548 ? 4.294 -27.209 -7.704 1.00 66.25 548 GLY A C 1
ATOM 4211 O O . GLY A 1 548 ? 3.678 -28.194 -8.073 1.00 66.25 548 GLY A O 1
ATOM 4212 N N . THR A 1 549 ? 3.630 -26.147 -7.247 1.00 74.31 549 THR A N 1
ATOM 4213 C CA . THR A 1 549 ? 2.178 -26.159 -7.006 1.00 74.31 549 THR A CA 1
ATOM 4214 C C . THR A 1 549 ? 1.337 -25.753 -8.224 1.00 74.31 549 THR A C 1
ATOM 4216 O O . THR A 1 549 ? 0.116 -25.624 -8.123 1.00 74.31 549 THR A O 1
ATOM 4219 N N . CYS A 1 550 ? 1.962 -25.578 -9.391 1.00 82.19 550 CYS A N 1
ATOM 4220 C CA . CYS A 1 550 ? 1.354 -25.053 -10.617 1.00 82.19 550 CYS A CA 1
ATOM 4221 C C . CYS A 1 550 ? 0.093 -25.818 -11.090 1.00 82.19 550 CYS A C 1
ATOM 4223 O O . CYS A 1 550 ? -0.926 -25.186 -11.400 1.00 82.19 550 CYS A O 1
ATOM 4225 N N . LEU A 1 551 ? 0.093 -27.161 -11.071 1.00 87.44 551 LEU A N 1
ATOM 4226 C CA . LEU A 1 551 ? -1.105 -27.954 -11.400 1.00 87.44 551 LEU A CA 1
ATOM 4227 C C . LEU A 1 551 ? -2.254 -27.671 -10.423 1.00 87.44 551 LEU A C 1
ATOM 4229 O O . LEU A 1 551 ? -3.384 -27.410 -10.837 1.00 87.44 551 LEU A O 1
ATOM 4233 N N . PHE A 1 552 ? -1.979 -27.706 -9.119 1.00 88.69 552 PHE A N 1
ATOM 4234 C CA . PHE A 1 552 ? -3.013 -27.518 -8.103 1.00 88.69 552 PHE A CA 1
ATOM 4235 C C . PHE A 1 552 ? -3.550 -26.085 -8.101 1.00 88.69 552 PHE A C 1
ATOM 4237 O O . PHE A 1 552 ? -4.749 -25.895 -7.906 1.00 88.69 552 PHE A O 1
ATOM 4244 N N . HIS A 1 553 ? -2.707 -25.089 -8.394 1.00 84.75 553 HIS A N 1
ATOM 4245 C CA . HIS A 1 553 ? -3.141 -23.716 -8.654 1.00 84.75 553 HIS A CA 1
ATOM 4246 C C . HIS A 1 553 ? -4.118 -23.653 -9.834 1.00 84.75 553 HIS A C 1
ATOM 4248 O O . HIS A 1 553 ? -5.192 -23.056 -9.711 1.00 84.75 553 HIS A O 1
ATOM 4254 N N . SER A 1 554 ? -3.785 -24.325 -10.941 1.00 89.12 554 SER A N 1
ATOM 4255 C CA . SER A 1 554 ? -4.631 -24.399 -12.137 1.00 89.12 554 SER A CA 1
ATOM 4256 C C . SER A 1 554 ? -5.986 -25.035 -11.843 1.00 89.12 554 SER A C 1
ATOM 4258 O O . SER A 1 554 ? -7.028 -24.447 -12.133 1.00 89.12 554 SER A O 1
ATOM 4260 N N . LEU A 1 555 ? -5.983 -26.200 -11.193 1.00 89.25 555 LEU A N 1
ATOM 4261 C CA . LEU A 1 555 ? -7.197 -26.905 -10.782 1.00 89.25 555 LEU A CA 1
ATOM 4262 C C . LEU A 1 555 ? -8.051 -26.054 -9.844 1.00 89.25 555 LEU A C 1
ATOM 4264 O O . LEU A 1 555 ? -9.252 -25.896 -10.059 1.00 89.25 555 LEU A O 1
ATOM 4268 N N . CYS A 1 556 ? -7.427 -25.454 -8.833 1.00 83.81 556 CYS A N 1
ATOM 4269 C CA . CYS A 1 556 ? -8.110 -24.611 -7.865 1.00 83.81 556 CYS A CA 1
ATOM 4270 C C . CYS A 1 556 ? -8.809 -23.427 -8.524 1.00 83.81 556 CYS A C 1
ATOM 4272 O O . CYS A 1 556 ? -9.973 -23.138 -8.232 1.00 83.81 556 CYS A O 1
ATOM 4274 N N . TYR A 1 557 ? -8.114 -22.774 -9.448 1.00 80.38 557 TYR A N 1
ATOM 4275 C CA . TYR A 1 557 ? -8.662 -21.661 -10.194 1.00 80.38 557 TYR A CA 1
ATOM 4276 C C . TYR A 1 557 ? -9.817 -22.089 -11.105 1.00 80.38 557 TYR A C 1
ATOM 4278 O O . TYR A 1 557 ? -10.886 -21.493 -11.072 1.00 80.38 557 TYR A O 1
ATOM 4286 N N . VAL A 1 558 ? -9.664 -23.175 -11.857 1.00 80.19 558 VAL A N 1
ATOM 4287 C CA . VAL A 1 558 ? -10.682 -23.670 -12.798 1.00 80.19 558 VAL A CA 1
ATOM 4288 C C . VAL A 1 558 ? -11.962 -24.159 -12.112 1.00 80.19 558 VAL A C 1
ATOM 4290 O O . VAL A 1 558 ? -13.070 -24.022 -12.651 1.00 80.19 558 VAL A O 1
ATOM 4293 N N . LEU A 1 559 ? -11.820 -24.741 -10.924 1.00 80.50 559 LEU A N 1
ATOM 4294 C CA . LEU A 1 559 ? -12.930 -25.278 -10.143 1.00 80.50 559 LEU A CA 1
ATOM 4295 C C . LEU A 1 559 ? -13.641 -24.199 -9.326 1.00 80.50 559 LEU A C 1
ATOM 4297 O O . LEU A 1 559 ? -14.867 -24.209 -9.231 1.00 80.50 559 LEU A O 1
ATOM 4301 N N . HIS A 1 560 ? -12.887 -23.265 -8.743 1.00 73.88 560 HIS A N 1
ATOM 4302 C CA . HIS A 1 560 ? -13.417 -22.338 -7.737 1.00 73.88 560 HIS A CA 1
ATOM 4303 C C . HIS A 1 560 ? -13.242 -20.860 -8.081 1.00 73.88 560 HIS A C 1
ATOM 4305 O O . HIS A 1 560 ? -13.571 -20.006 -7.255 1.00 73.88 560 HIS A O 1
ATOM 4311 N N . GLY A 1 561 ? -12.707 -20.556 -9.263 1.00 59.03 561 GLY A N 1
ATOM 4312 C CA . GLY A 1 561 ? -12.397 -19.205 -9.721 1.00 59.03 561 GLY A CA 1
ATOM 4313 C C . GLY A 1 561 ? -11.266 -18.532 -8.949 1.00 59.03 561 GLY A C 1
ATOM 4314 O O . GLY A 1 561 ? -11.066 -17.341 -9.139 1.00 59.03 561 GLY A O 1
ATOM 4315 N N . ARG A 1 562 ? -10.571 -19.253 -8.048 1.00 64.88 562 ARG A N 1
ATOM 4316 C CA . ARG A 1 562 ? -9.568 -18.674 -7.145 1.00 64.88 562 ARG A CA 1
ATOM 4317 C C . ARG A 1 562 ? -8.489 -19.640 -6.693 1.00 64.88 562 ARG A C 1
ATOM 4319 O O . ARG A 1 562 ? -8.814 -20.782 -6.413 1.00 64.88 562 ARG A O 1
ATOM 4326 N N . ILE A 1 563 ? -7.254 -19.174 -6.491 1.00 62.84 563 ILE A N 1
ATOM 4327 C CA . ILE A 1 563 ? -6.119 -20.018 -6.052 1.00 62.84 563 ILE A CA 1
ATOM 4328 C C . ILE A 1 563 ? -6.019 -20.230 -4.529 1.00 62.84 563 ILE A C 1
ATOM 4330 O O . ILE A 1 563 ? -5.231 -21.046 -4.059 1.00 62.84 563 ILE A O 1
ATOM 4334 N N . SER A 1 564 ? -6.817 -19.528 -3.717 1.00 61.34 564 SER A N 1
ATOM 4335 C CA . SER A 1 564 ? -6.685 -19.554 -2.248 1.00 61.34 564 SER A CA 1
ATOM 4336 C C . SER A 1 564 ? -6.965 -20.918 -1.596 1.00 61.34 564 SER A C 1
ATOM 4338 O O . SER A 1 564 ? -6.654 -21.092 -0.422 1.00 61.34 564 SER A O 1
ATOM 4340 N N . LEU A 1 565 ? -7.599 -21.853 -2.316 1.00 73.38 565 LEU A N 1
ATOM 4341 C CA . LEU A 1 565 ? -7.932 -23.203 -1.834 1.00 73.38 565 LEU A CA 1
ATOM 4342 C C . LEU A 1 565 ? -6.938 -24.269 -2.323 1.00 73.38 565 LEU A C 1
ATOM 4344 O O . LEU A 1 565 ? -7.178 -25.457 -2.131 1.00 73.38 565 LEU A O 1
ATOM 4348 N N . THR A 1 566 ? -5.823 -23.862 -2.939 1.00 77.81 566 THR A N 1
ATOM 4349 C CA . THR A 1 566 ? -4.864 -24.780 -3.575 1.00 77.81 566 THR A CA 1
ATOM 4350 C C . THR A 1 566 ? -4.362 -25.835 -2.610 1.00 77.81 566 THR A C 1
ATOM 4352 O O . THR A 1 566 ? -4.344 -27.010 -2.946 1.00 77.81 566 THR A O 1
ATOM 4355 N N . VAL A 1 567 ? -4.033 -25.438 -1.380 1.00 78.50 567 VAL A N 1
ATOM 4356 C CA . VAL A 1 567 ? -3.543 -26.367 -0.357 1.00 78.50 567 VAL A CA 1
ATOM 4357 C C . VAL A 1 567 ? -4.614 -27.389 0.042 1.00 78.50 567 VAL A C 1
ATOM 4359 O O . VAL A 1 567 ? -4.291 -28.545 0.303 1.00 78.50 567 VAL A O 1
ATOM 4362 N N . ASP A 1 568 ? -5.886 -26.995 0.077 1.00 79.12 568 ASP A N 1
ATOM 4363 C CA . ASP A 1 568 ? -6.980 -27.897 0.449 1.00 79.12 568 ASP A CA 1
ATOM 4364 C C . ASP A 1 568 ? -7.313 -28.864 -0.693 1.00 79.12 568 ASP A C 1
ATOM 4366 O O . ASP A 1 568 ? -7.494 -30.055 -0.459 1.00 79.12 568 ASP A O 1
ATOM 4370 N N . ILE A 1 569 ? -7.313 -28.383 -1.939 1.00 83.88 569 ILE A N 1
ATOM 4371 C CA . ILE A 1 569 ? -7.496 -29.219 -3.134 1.00 83.88 569 ILE A CA 1
ATOM 4372 C C . ILE A 1 569 ? -6.344 -30.197 -3.289 1.00 83.88 569 ILE A C 1
ATOM 4374 O O . ILE A 1 569 ? -6.580 -31.380 -3.505 1.00 83.88 569 ILE A O 1
ATOM 4378 N N . TRP A 1 570 ? -5.117 -29.716 -3.113 1.00 86.62 570 TRP A N 1
ATOM 4379 C CA . TRP A 1 570 ? -3.919 -30.538 -3.115 1.00 86.62 570 TRP A CA 1
ATOM 4380 C C . TRP A 1 570 ? -4.027 -31.668 -2.091 1.00 86.62 570 TRP A C 1
ATOM 4382 O O . TRP A 1 570 ? -3.925 -32.836 -2.453 1.00 86.62 570 TRP A O 1
ATOM 4392 N N . ARG A 1 571 ? -4.350 -31.349 -0.831 1.00 85.19 571 ARG A N 1
ATOM 4393 C CA . ARG A 1 571 ? -4.552 -32.364 0.214 1.00 85.19 571 ARG A CA 1
ATOM 4394 C C . ARG A 1 571 ? -5.679 -33.334 -0.115 1.00 85.19 571 ARG A C 1
ATOM 4396 O O . ARG A 1 571 ? -5.525 -34.522 0.146 1.00 85.19 571 ARG A O 1
ATOM 4403 N N . ASN A 1 572 ? -6.793 -32.857 -0.664 1.00 88.19 572 ASN A N 1
ATOM 4404 C CA . ASN A 1 572 ? -7.930 -33.709 -1.002 1.00 88.19 572 ASN A CA 1
ATOM 4405 C C . ASN A 1 572 ? -7.596 -34.676 -2.138 1.00 88.19 572 ASN A C 1
ATOM 4407 O O . ASN A 1 572 ? -7.898 -35.857 -2.015 1.00 88.19 572 ASN A O 1
ATOM 4411 N N . ILE A 1 573 ? -6.937 -34.201 -3.198 1.00 90.75 573 ILE A N 1
ATOM 4412 C CA . ILE A 1 573 ? -6.509 -35.035 -4.327 1.00 90.75 573 ILE A CA 1
ATOM 4413 C C . ILE A 1 573 ? -5.473 -36.055 -3.858 1.00 90.75 573 ILE A C 1
ATOM 4415 O O . ILE A 1 573 ? -5.668 -37.246 -4.070 1.00 90.75 573 ILE A O 1
ATOM 4419 N N . VAL A 1 574 ? -4.424 -35.619 -3.153 1.00 89.31 574 VAL A N 1
ATOM 4420 C CA . VAL A 1 574 ? -3.380 -36.525 -2.647 1.00 89.31 574 VAL A CA 1
ATOM 4421 C C . VAL A 1 574 ? -3.975 -37.556 -1.691 1.00 89.31 574 VAL A C 1
ATOM 4423 O O . VAL A 1 574 ? -3.625 -38.732 -1.757 1.00 89.31 574 VAL A O 1
ATOM 4426 N N . SER A 1 575 ? -4.904 -37.146 -0.823 1.00 89.88 575 SER A N 1
ATOM 4427 C CA . SER A 1 575 ? -5.633 -38.057 0.063 1.00 89.88 575 SER A CA 1
ATOM 4428 C C . SER A 1 575 ? -6.481 -39.052 -0.729 1.00 89.88 575 SER A C 1
ATOM 4430 O O . SER A 1 575 ? -6.442 -40.236 -0.425 1.00 89.88 575 SER A O 1
ATOM 4432 N N . TYR A 1 576 ? -7.199 -38.602 -1.760 1.00 92.31 576 TYR A N 1
ATOM 4433 C CA . TYR A 1 576 ? -8.025 -39.457 -2.613 1.00 92.31 576 TYR A CA 1
ATOM 4434 C C . TYR A 1 576 ? -7.183 -40.496 -3.360 1.00 92.31 576 TYR A C 1
ATOM 4436 O O . TYR A 1 576 ? -7.415 -41.690 -3.213 1.00 92.31 576 TYR A O 1
ATOM 4444 N N . VAL A 1 577 ? -6.127 -40.060 -4.053 1.00 91.06 577 VAL A N 1
ATOM 4445 C CA . VAL A 1 577 ? -5.183 -40.958 -4.738 1.00 91.06 577 VAL A CA 1
ATOM 4446 C C . VAL A 1 577 ? -4.556 -41.945 -3.757 1.00 91.06 577 VAL A C 1
ATOM 4448 O O . VAL A 1 577 ? -4.447 -43.129 -4.060 1.00 91.06 577 VAL A O 1
ATOM 4451 N N . SER A 1 578 ? -4.188 -41.478 -2.559 1.00 90.69 578 SER A N 1
ATOM 4452 C CA . SER A 1 578 ? -3.649 -42.355 -1.521 1.00 90.69 578 SER A CA 1
ATOM 4453 C C . SER A 1 578 ? -4.681 -43.400 -1.090 1.00 90.69 578 SER A C 1
ATOM 4455 O O . SER A 1 578 ? -4.361 -44.578 -1.025 1.00 90.69 578 SER A O 1
ATOM 4457 N N . ASN A 1 579 ? -5.915 -42.995 -0.790 1.00 91.00 579 ASN A N 1
ATOM 4458 C CA . ASN A 1 579 ? -6.949 -43.904 -0.287 1.00 91.00 579 ASN A CA 1
ATOM 4459 C C . ASN A 1 579 ? -7.384 -44.942 -1.332 1.00 91.00 579 ASN A C 1
ATOM 4461 O O . ASN A 1 579 ? -7.794 -46.036 -0.956 1.00 91.00 579 ASN A O 1
ATOM 4465 N N . ASP A 1 580 ? -7.240 -44.620 -2.616 1.00 90.69 580 ASP A N 1
ATOM 4466 C CA . ASP A 1 580 ? -7.584 -45.478 -3.748 1.00 90.69 580 ASP A CA 1
ATOM 4467 C C . ASP A 1 580 ? -6.329 -45.940 -4.525 1.00 90.69 580 ASP A C 1
ATOM 4469 O O . ASP A 1 580 ? -6.352 -46.089 -5.749 1.00 90.69 580 ASP A O 1
ATOM 4473 N N . TRP A 1 581 ? -5.213 -46.180 -3.822 1.00 90.62 581 TRP A N 1
ATOM 4474 C CA . TRP A 1 581 ? -3.888 -46.411 -4.420 1.00 90.62 581 TRP A CA 1
ATOM 4475 C C . TRP A 1 581 ? -3.853 -47.475 -5.523 1.00 90.62 581 TRP A C 1
ATOM 4477 O O . TRP A 1 581 ? -3.268 -47.251 -6.581 1.00 90.62 581 TRP A O 1
ATOM 4487 N N . ASP A 1 582 ? -4.510 -48.623 -5.330 1.00 89.62 582 ASP A N 1
ATOM 4488 C CA . ASP A 1 582 ? -4.507 -49.714 -6.316 1.00 89.62 582 ASP A CA 1
ATOM 4489 C C . ASP A 1 582 ? -5.054 -49.308 -7.684 1.00 89.62 582 ASP A C 1
ATOM 4491 O O . ASP A 1 582 ? -4.653 -49.870 -8.706 1.00 89.62 582 ASP A O 1
ATOM 4495 N N . ARG A 1 583 ? -5.944 -48.318 -7.698 1.00 88.50 583 ARG A N 1
ATOM 4496 C CA . ARG A 1 583 ? -6.528 -47.759 -8.909 1.00 88.50 583 ARG A CA 1
ATOM 4497 C C . ARG A 1 583 ? -5.572 -46.800 -9.614 1.00 88.50 583 ARG A C 1
ATOM 4499 O O . ARG A 1 583 ? -5.522 -46.785 -10.841 1.00 88.50 583 ARG A O 1
ATOM 4506 N N . PHE A 1 584 ? -4.829 -46.002 -8.850 1.00 87.56 584 PHE A N 1
ATOM 4507 C CA . PHE A 1 584 ? -4.021 -44.903 -9.379 1.00 87.56 584 PHE A CA 1
ATOM 4508 C C . PHE A 1 584 ? -2.546 -45.247 -9.592 1.00 87.56 584 PHE A C 1
ATOM 4510 O O . PHE A 1 584 ? -1.914 -44.607 -10.425 1.00 87.56 584 PHE A O 1
ATOM 4517 N N . LYS A 1 585 ? -2.010 -46.281 -8.932 1.00 84.31 585 LYS A N 1
ATOM 4518 C CA . LYS A 1 585 ? -0.584 -46.666 -8.970 1.00 84.31 585 LYS A CA 1
ATOM 4519 C C . LYS A 1 585 ? 0.009 -46.874 -10.366 1.00 84.31 585 LYS A C 1
ATOM 4521 O O . LYS A 1 585 ? 1.212 -46.767 -10.544 1.00 84.31 585 LYS A O 1
ATOM 4526 N N . VAL A 1 586 ? -0.818 -47.196 -11.362 1.00 80.88 586 VAL A N 1
ATOM 4527 C CA . VAL A 1 586 ? -0.368 -47.383 -12.755 1.00 80.88 586 VAL A CA 1
ATOM 4528 C C . VAL A 1 586 ? -0.137 -46.059 -13.495 1.00 80.88 586 VAL A C 1
ATOM 4530 O O . VAL A 1 586 ? 0.416 -46.065 -14.586 1.00 80.88 586 VAL A O 1
ATOM 4533 N N . TRP A 1 587 ? -0.569 -44.938 -12.911 1.00 76.44 587 TRP A N 1
ATOM 4534 C CA . TRP A 1 587 ? -0.509 -43.592 -13.486 1.00 76.44 587 TRP A CA 1
ATOM 4535 C C . TRP A 1 587 ? 0.444 -42.658 -12.728 1.00 76.44 587 TRP A C 1
ATOM 4537 O O . TRP A 1 587 ? 0.505 -41.472 -13.043 1.00 76.44 587 TRP A O 1
ATOM 4547 N N . THR A 1 588 ? 1.143 -43.161 -11.709 1.00 72.81 588 THR A N 1
ATOM 4548 C CA . THR A 1 588 ? 2.002 -42.372 -10.818 1.00 72.81 588 THR A CA 1
ATOM 4549 C C . THR A 1 588 ? 3.485 -42.530 -11.196 1.00 72.81 588 THR A C 1
ATOM 4551 O O . THR A 1 588 ? 4.319 -42.875 -10.359 1.00 72.81 588 THR A O 1
ATOM 4554 N N . ASP A 1 589 ? 3.791 -42.360 -12.480 1.00 66.56 589 ASP A N 1
ATOM 4555 C CA . ASP A 1 589 ? 5.160 -42.278 -13.006 1.00 66.56 589 ASP A CA 1
ATOM 4556 C C . ASP A 1 589 ? 5.647 -40.828 -12.845 1.00 66.56 589 ASP A C 1
ATOM 4558 O O . ASP A 1 589 ? 4.907 -39.891 -13.161 1.00 66.56 589 ASP A O 1
ATOM 4562 N N . ASP A 1 590 ? 6.858 -40.626 -12.323 1.00 55.47 590 ASP A N 1
ATOM 4563 C CA . ASP A 1 590 ? 7.444 -39.295 -12.138 1.00 55.47 590 ASP A CA 1
ATOM 4564 C C . ASP A 1 590 ? 7.999 -38.679 -13.439 1.00 55.47 590 ASP A C 1
ATOM 4566 O O . ASP A 1 590 ? 8.535 -37.570 -13.431 1.00 55.47 590 ASP A O 1
ATOM 4570 N N . GLY A 1 591 ? 7.840 -39.380 -14.568 1.00 51.84 591 GLY A N 1
ATOM 4571 C CA . GLY A 1 591 ? 8.276 -38.943 -15.894 1.00 51.84 591 GLY A CA 1
ATOM 4572 C C . GLY A 1 591 ? 9.784 -39.051 -16.115 1.00 51.84 591 GLY A C 1
ATOM 4573 O O . GLY A 1 591 ? 10.267 -38.728 -17.199 1.00 51.84 591 GLY A O 1
ATOM 4574 N N . THR A 1 592 ? 10.530 -39.553 -15.126 1.00 45.19 592 THR A N 1
ATOM 4575 C CA . THR A 1 592 ? 11.942 -39.939 -15.260 1.00 45.19 592 THR A CA 1
ATOM 4576 C C . THR A 1 592 ? 12.150 -41.455 -15.245 1.00 45.19 592 THR A C 1
ATOM 4578 O O . THR A 1 592 ? 13.272 -41.919 -15.450 1.00 45.19 592 THR A O 1
ATOM 4581 N N . GLY A 1 593 ? 11.066 -42.230 -15.111 1.00 45.91 593 GLY A N 1
ATOM 4582 C CA . GLY A 1 593 ? 11.073 -43.691 -15.155 1.00 45.91 593 GLY A CA 1
ATOM 4583 C C . GLY A 1 593 ? 11.124 -44.369 -13.784 1.00 45.91 593 GLY A C 1
ATOM 4584 O O . GLY A 1 593 ? 11.214 -45.599 -13.740 1.00 45.91 593 GLY A O 1
ATOM 4585 N N . ASP A 1 594 ? 11.020 -43.614 -12.685 1.00 49.62 594 ASP A N 1
ATOM 4586 C CA . ASP A 1 594 ? 10.888 -44.161 -11.336 1.00 49.62 594 ASP A CA 1
ATOM 4587 C C . ASP A 1 594 ? 9.420 -44.065 -10.875 1.00 49.62 594 ASP A C 1
ATOM 4589 O O . ASP A 1 594 ? 8.892 -43.012 -10.523 1.00 49.62 594 ASP A O 1
ATOM 4593 N N . ASN A 1 595 ? 8.724 -45.206 -10.854 1.00 63.66 595 ASN A N 1
ATOM 4594 C CA . ASN A 1 595 ? 7.379 -45.293 -10.279 1.00 63.66 595 ASN A CA 1
ATOM 4595 C C . ASN A 1 595 ? 7.431 -45.079 -8.760 1.00 63.66 595 ASN A C 1
ATOM 4597 O O . ASN A 1 595 ? 8.267 -45.681 -8.071 1.00 63.66 595 ASN A O 1
ATOM 4601 N N . TYR A 1 596 ? 6.466 -44.349 -8.189 1.00 76.69 596 TYR A N 1
ATOM 4602 C CA . TYR A 1 596 ? 6.299 -44.369 -6.734 1.00 76.69 596 TYR A CA 1
ATOM 4603 C C . TYR A 1 596 ? 5.966 -45.793 -6.279 1.00 76.69 596 TYR A C 1
ATOM 4605 O O . TYR A 1 596 ? 4.923 -46.366 -6.582 1.00 76.69 596 TYR A O 1
ATOM 4613 N N . THR A 1 597 ? 6.890 -46.377 -5.527 1.00 74.69 597 THR A N 1
ATOM 4614 C CA . THR A 1 597 ? 6.843 -47.787 -5.124 1.00 74.69 597 THR A CA 1
ATOM 4615 C C . THR A 1 597 ? 5.713 -48.130 -4.149 1.00 74.69 597 THR A C 1
ATOM 4617 O O . THR A 1 597 ? 5.296 -49.285 -4.088 1.00 74.69 597 THR A O 1
ATOM 4620 N N . THR A 1 598 ? 5.215 -47.158 -3.375 1.00 85.50 598 THR A N 1
ATOM 4621 C CA . THR A 1 598 ? 4.173 -47.352 -2.349 1.00 85.50 598 THR A CA 1
ATOM 4622 C C . THR A 1 598 ? 3.264 -46.128 -2.221 1.00 85.50 598 THR A C 1
ATOM 4624 O O . THR A 1 598 ? 3.664 -45.010 -2.556 1.00 85.50 598 THR A O 1
ATOM 4627 N N . GLN A 1 599 ? 2.066 -46.337 -1.664 1.00 87.44 599 GLN A N 1
ATOM 4628 C CA . GLN A 1 599 ? 1.110 -45.281 -1.312 1.00 87.44 599 GLN A CA 1
ATOM 4629 C C . GLN A 1 599 ? 1.746 -44.227 -0.393 1.00 87.44 599 GLN A C 1
ATOM 4631 O O . GLN A 1 599 ? 1.577 -43.024 -0.593 1.00 87.44 599 GLN A O 1
ATOM 4636 N N . GLU A 1 600 ? 2.496 -44.666 0.618 1.00 87.81 600 GLU A N 1
ATOM 4637 C CA . GLU A 1 600 ? 3.173 -43.789 1.570 1.00 87.81 600 GLU A CA 1
ATOM 4638 C C . GLU A 1 600 ? 4.277 -42.969 0.902 1.00 87.81 600 GLU A C 1
ATOM 4640 O O . GLU A 1 600 ? 4.419 -41.784 1.211 1.00 87.81 600 GLU A O 1
ATOM 4645 N N . HIS A 1 601 ? 5.028 -43.573 -0.025 1.00 86.50 601 HIS A N 1
ATOM 4646 C CA . HIS A 1 601 ? 6.060 -42.877 -0.791 1.00 86.50 601 HIS A CA 1
ATOM 4647 C C . HIS A 1 601 ? 5.447 -41.775 -1.661 1.00 86.50 601 HIS A C 1
ATOM 4649 O O . HIS A 1 601 ? 5.867 -40.623 -1.553 1.00 86.50 601 HIS A O 1
ATOM 4655 N N . TYR A 1 602 ? 4.396 -42.092 -2.423 1.00 86.75 602 TYR A N 1
ATOM 4656 C CA . TYR A 1 602 ? 3.648 -41.102 -3.198 1.00 86.75 602 TYR A CA 1
ATOM 4657 C C . TYR A 1 602 ? 3.143 -39.959 -2.308 1.00 86.75 602 TYR A C 1
ATOM 4659 O O . TYR A 1 602 ? 3.407 -38.789 -2.575 1.00 86.75 602 TYR A O 1
ATOM 4667 N N . LYS A 1 603 ? 2.481 -40.283 -1.189 1.00 85.94 603 LYS A N 1
ATOM 4668 C CA . LYS A 1 603 ? 1.935 -39.282 -0.264 1.00 85.94 603 LYS A CA 1
ATOM 4669 C C . LYS A 1 603 ? 3.017 -38.382 0.334 1.00 85.94 603 LYS A C 1
ATOM 4671 O O . LYS A 1 603 ? 2.778 -37.194 0.522 1.00 85.94 603 LYS A O 1
ATOM 4676 N N . HIS A 1 604 ? 4.182 -38.933 0.664 1.00 84.31 604 HIS A N 1
ATOM 4677 C CA . HIS A 1 604 ? 5.296 -38.166 1.211 1.00 84.31 604 HIS A CA 1
ATOM 4678 C C . HIS A 1 604 ? 5.883 -37.199 0.176 1.00 84.31 604 HIS A C 1
ATOM 4680 O O . HIS A 1 604 ? 6.048 -36.013 0.469 1.00 84.31 604 HIS A O 1
ATOM 4686 N N . GLU A 1 605 ? 6.164 -37.686 -1.034 1.00 80.75 605 GLU A N 1
ATOM 4687 C CA . GLU A 1 605 ? 6.699 -36.858 -2.117 1.00 80.75 605 GLU A CA 1
ATOM 4688 C C . GLU A 1 605 ? 5.712 -35.764 -2.510 1.00 80.75 605 GLU A C 1
ATOM 4690 O O . GLU A 1 605 ? 6.076 -34.591 -2.570 1.00 80.75 605 GLU A O 1
ATOM 4695 N N . MET A 1 606 ? 4.435 -36.111 -2.638 1.00 79.31 606 MET A N 1
ATOM 4696 C CA . MET A 1 606 ? 3.366 -35.175 -2.969 1.00 79.31 606 MET A CA 1
ATOM 4697 C C . MET A 1 606 ? 3.018 -34.194 -1.855 1.00 79.31 606 MET A C 1
ATOM 4699 O O . MET A 1 606 ? 2.124 -33.397 -2.065 1.00 79.31 606 MET A O 1
ATOM 4703 N N . LEU A 1 607 ? 3.668 -34.202 -0.689 1.00 73.31 607 LEU A N 1
ATOM 4704 C CA . LEU A 1 607 ? 3.501 -33.167 0.345 1.00 73.31 607 LEU A CA 1
ATOM 4705 C C . LEU A 1 607 ? 4.666 -32.169 0.388 1.00 73.31 607 LEU A C 1
ATOM 4707 O O . LEU A 1 607 ? 4.629 -31.209 1.166 1.00 73.31 607 LEU A O 1
ATOM 4711 N N . LYS A 1 608 ? 5.702 -32.365 -0.436 1.00 73.69 608 LYS A N 1
ATOM 4712 C CA . LYS A 1 608 ? 6.816 -31.421 -0.532 1.00 73.69 608 LYS A CA 1
ATOM 4713 C C . LYS A 1 608 ? 6.384 -30.152 -1.286 1.00 73.69 608 LYS A C 1
ATOM 4715 O O . LYS A 1 608 ? 5.557 -30.205 -2.190 1.00 73.69 608 LYS A O 1
ATOM 4720 N N . PRO A 1 609 ? 6.965 -28.987 -0.951 1.00 55.66 609 PRO A N 1
ATOM 4721 C CA . PRO A 1 609 ? 6.558 -27.697 -1.517 1.00 55.66 609 PRO A CA 1
ATOM 4722 C C . PRO A 1 609 ? 6.883 -27.498 -3.009 1.00 55.66 609 PRO A C 1
ATOM 4724 O O . PRO A 1 609 ? 6.463 -26.496 -3.580 1.00 55.66 609 PRO A O 1
ATOM 4727 N N . PHE A 1 610 ? 7.627 -28.413 -3.640 1.00 63.41 610 PHE A N 1
ATOM 4728 C CA . PHE A 1 610 ? 8.098 -28.284 -5.026 1.00 63.41 610 PHE A CA 1
ATOM 4729 C C . PHE A 1 610 ? 7.671 -29.449 -5.932 1.00 63.41 610 PHE A C 1
ATOM 4731 O O . PHE A 1 610 ? 8.248 -29.620 -7.001 1.00 63.41 610 PHE A O 1
ATOM 4738 N N . THR A 1 611 ? 6.688 -30.250 -5.522 1.00 66.44 611 THR A N 1
ATOM 4739 C CA . THR A 1 611 ? 6.307 -31.458 -6.265 1.00 66.44 611 THR A CA 1
ATOM 4740 C C . THR A 1 611 ? 5.330 -31.142 -7.379 1.00 66.44 611 THR A C 1
ATOM 4742 O O . THR A 1 611 ? 4.245 -30.637 -7.109 1.00 66.44 611 THR A O 1
ATOM 4745 N N . TYR A 1 612 ? 5.713 -31.475 -8.607 1.00 71.19 612 TYR A N 1
ATOM 4746 C CA . TYR A 1 612 ? 4.903 -31.298 -9.803 1.00 71.19 612 TYR A CA 1
ATOM 4747 C C . TYR A 1 612 ? 3.721 -32.269 -9.842 1.00 71.19 612 TYR A C 1
ATOM 4749 O O . TYR A 1 612 ? 3.768 -33.361 -9.283 1.00 71.19 612 TYR A O 1
ATOM 4757 N N . GLY A 1 613 ? 2.641 -31.850 -10.494 1.00 71.50 613 GLY A N 1
ATOM 4758 C CA . GLY A 1 613 ? 1.448 -32.675 -10.647 1.00 71.50 613 GLY A CA 1
ATOM 4759 C C . GLY A 1 613 ? 1.474 -33.514 -11.924 1.00 71.50 613 GLY A C 1
ATOM 4760 O O . GLY A 1 613 ? 1.941 -33.038 -12.954 1.00 71.50 613 GLY A O 1
ATOM 4761 N N . SER A 1 614 ? 0.923 -34.725 -11.865 1.00 75.56 614 SER A N 1
ATOM 4762 C CA . SER A 1 614 ? 0.897 -35.721 -12.940 1.00 75.56 614 SER A CA 1
ATOM 4763 C C . SER A 1 614 ? -0.515 -35.927 -13.523 1.00 75.56 614 SER A C 1
ATOM 4765 O O . SER A 1 614 ? -1.500 -35.279 -13.148 1.00 75.56 614 SER A O 1
ATOM 4767 N N . ALA A 1 615 ? -0.633 -36.852 -14.480 1.00 79.56 615 ALA A N 1
ATOM 4768 C CA . ALA A 1 615 ? -1.915 -37.235 -15.068 1.00 79.56 615 ALA A CA 1
ATOM 4769 C C . ALA A 1 615 ? -2.864 -37.900 -14.051 1.00 79.56 615 ALA A C 1
ATOM 4771 O O . ALA A 1 615 ? -4.087 -37.779 -14.187 1.00 79.56 615 ALA A O 1
ATOM 4772 N N . CYS A 1 616 ? -2.331 -38.572 -13.021 1.00 85.12 616 CYS A N 1
ATOM 4773 C CA . CYS A 1 616 ? -3.162 -39.230 -12.015 1.00 85.12 616 CYS A CA 1
ATOM 4774 C C . CYS A 1 616 ? -3.931 -38.215 -11.150 1.00 85.12 616 CYS A C 1
ATOM 4776 O O . CYS A 1 616 ? -5.104 -38.441 -10.849 1.00 85.12 616 CYS A O 1
ATOM 4778 N N . GLU A 1 617 ? -3.348 -37.049 -10.851 1.00 88.12 617 GLU A N 1
ATOM 4779 C CA . GLU A 1 617 ? -4.022 -35.976 -10.116 1.00 88.12 617 GLU A CA 1
ATOM 4780 C C . GLU A 1 617 ? -5.132 -35.312 -10.936 1.00 88.12 617 GLU A C 1
ATOM 4782 O O . GLU A 1 617 ? -6.177 -34.977 -10.378 1.00 88.12 617 GLU A O 1
ATOM 4787 N N . LEU A 1 618 ? -4.947 -35.145 -12.253 1.00 89.31 618 LEU A N 1
ATOM 4788 C CA . LEU A 1 618 ? -6.002 -34.645 -13.146 1.00 89.31 618 LEU A CA 1
ATOM 4789 C C . LEU A 1 618 ? -7.186 -35.613 -13.213 1.00 89.31 618 LEU A C 1
ATOM 4791 O O . LEU A 1 618 ? -8.340 -35.183 -13.179 1.00 89.31 618 LEU A O 1
ATOM 4795 N N . MET A 1 619 ? -6.906 -36.915 -13.268 1.00 88.44 619 MET A N 1
ATOM 4796 C CA . MET A 1 619 ? -7.933 -37.955 -13.246 1.00 88.44 619 MET A CA 1
ATOM 4797 C C . MET A 1 619 ? -8.684 -37.971 -11.910 1.00 88.44 619 MET A C 1
ATOM 4799 O O . MET A 1 619 ? -9.912 -37.916 -11.893 1.00 88.44 619 MET A O 1
ATOM 4803 N N . ALA A 1 620 ? -7.955 -37.962 -10.793 1.00 90.50 620 ALA A N 1
ATOM 4804 C CA . ALA A 1 620 ? -8.539 -37.881 -9.459 1.00 90.50 620 ALA A CA 1
ATOM 4805 C C . ALA A 1 620 ? -9.387 -36.613 -9.284 1.00 90.50 620 ALA A C 1
ATOM 4807 O O . ALA A 1 620 ? -10.486 -36.678 -8.741 1.00 90.50 620 ALA A O 1
ATOM 4808 N N . ALA A 1 621 ? -8.927 -35.466 -9.790 1.00 91.38 621 ALA A N 1
ATOM 4809 C CA . ALA A 1 621 ? -9.694 -34.227 -9.769 1.00 91.38 621 ALA A CA 1
ATOM 4810 C C . ALA A 1 621 ? -10.980 -34.325 -10.609 1.00 91.38 621 ALA A C 1
ATOM 4812 O O . ALA A 1 621 ? -12.038 -33.887 -10.154 1.00 91.38 621 ALA A O 1
ATOM 4813 N N . ALA A 1 622 ? -10.919 -34.903 -11.813 1.00 89.62 622 ALA A N 1
ATOM 4814 C CA . ALA A 1 622 ? -12.090 -35.061 -12.679 1.00 89.62 622 ALA A CA 1
ATOM 4815 C C . ALA A 1 622 ? -13.210 -35.832 -11.963 1.00 89.62 622 ALA A C 1
ATOM 4817 O O . ALA A 1 622 ? -14.378 -35.443 -12.013 1.00 89.62 622 ALA A O 1
ATOM 4818 N N . GLU A 1 623 ? -12.835 -36.884 -11.237 1.00 88.06 623 GLU A N 1
ATOM 4819 C CA . GLU A 1 623 ? -13.763 -37.709 -10.467 1.00 88.06 623 GLU A CA 1
ATOM 4820 C C . GLU A 1 623 ? -14.250 -37.023 -9.194 1.00 88.06 623 GLU A C 1
ATOM 4822 O O . GLU A 1 623 ? -15.457 -36.919 -8.977 1.00 88.06 623 GLU A O 1
ATOM 4827 N N . LEU A 1 624 ? -13.327 -36.512 -8.373 1.00 88.69 624 LEU A N 1
ATOM 4828 C CA . LEU A 1 624 ? -13.641 -35.902 -7.081 1.00 88.69 624 LEU A CA 1
ATOM 4829 C C . LEU A 1 624 ? -14.579 -34.698 -7.235 1.00 88.69 624 LEU A C 1
ATOM 4831 O O . LEU A 1 624 ? -15.452 -34.472 -6.398 1.00 88.69 624 LEU A O 1
ATOM 4835 N N . PHE A 1 625 ? -14.395 -33.921 -8.305 1.00 85.62 625 PHE A N 1
ATOM 4836 C CA . PHE A 1 625 ? -15.154 -32.698 -8.552 1.00 85.62 625 PHE A CA 1
ATOM 4837 C C . PHE A 1 625 ? -16.259 -32.857 -9.600 1.00 85.62 625 PHE A C 1
ATOM 4839 O O . PHE A 1 625 ? -16.975 -31.890 -9.862 1.00 85.62 625 PHE A O 1
ATOM 4846 N N . GLY A 1 626 ? -16.415 -34.046 -10.192 1.00 87.12 626 GLY A N 1
ATOM 4847 C CA . GLY A 1 626 ? -17.447 -34.320 -11.192 1.00 87.12 626 GLY A CA 1
ATOM 4848 C C . GLY A 1 626 ? -17.361 -33.390 -12.405 1.00 87.12 626 GLY A C 1
ATOM 4849 O O . GLY A 1 626 ? -18.355 -32.772 -12.790 1.00 87.12 626 GLY A O 1
ATOM 4850 N N . CYS A 1 627 ? -16.171 -33.246 -12.989 1.00 87.50 627 CYS A N 1
ATOM 4851 C CA . CYS A 1 627 ? -15.932 -32.381 -14.145 1.00 87.50 627 CYS A CA 1
ATOM 4852 C C . CYS A 1 627 ? -15.015 -33.040 -15.180 1.00 87.50 627 CYS A C 1
ATOM 4854 O O . CYS A 1 627 ? -14.343 -34.029 -14.898 1.00 87.50 627 CYS A O 1
ATOM 4856 N N . CYS A 1 628 ? -15.020 -32.506 -16.399 1.00 89.50 628 CYS A N 1
ATOM 4857 C CA . CYS A 1 628 ? -14.152 -32.959 -17.476 1.00 89.50 628 CYS A CA 1
ATOM 4858 C C . CYS A 1 628 ? -13.047 -31.925 -17.703 1.00 89.50 628 CYS A C 1
ATOM 4860 O O . CYS A 1 628 ? -13.351 -30.746 -17.869 1.00 89.50 628 CYS A O 1
ATOM 4862 N N . PHE A 1 629 ? -11.785 -32.348 -17.758 1.00 91.94 629 PHE A N 1
ATOM 4863 C CA . PHE A 1 629 ? -10.661 -31.480 -18.115 1.00 91.94 629 PHE A CA 1
ATOM 4864 C C . PHE A 1 629 ? -10.198 -31.774 -19.534 1.00 91.94 629 PHE A C 1
ATOM 4866 O O . PHE A 1 629 ? -9.894 -32.916 -19.857 1.00 91.94 629 PHE A O 1
ATOM 4873 N N . GLN A 1 630 ? -10.095 -30.742 -20.358 1.00 90.38 630 GLN A N 1
ATOM 4874 C CA . GLN A 1 630 ? -9.490 -30.790 -21.680 1.00 90.38 630 GLN A CA 1
ATOM 4875 C C . GLN A 1 630 ? -8.195 -29.989 -21.634 1.00 90.38 630 GLN A C 1
ATOM 4877 O O . GLN A 1 630 ? -8.198 -28.770 -21.437 1.00 90.38 630 GLN A O 1
ATOM 4882 N N . VAL A 1 631 ? -7.084 -30.707 -21.747 1.00 90.25 631 VAL A N 1
ATOM 4883 C CA . VAL A 1 631 ? -5.731 -30.161 -21.710 1.00 90.25 631 VAL A CA 1
ATOM 4884 C C . VAL A 1 631 ? -5.293 -29.908 -23.139 1.00 90.25 631 VAL A C 1
ATOM 4886 O O . VAL A 1 631 ? -5.329 -30.824 -23.959 1.00 90.25 631 VAL A O 1
ATOM 4889 N N . TYR A 1 632 ? -4.848 -28.693 -23.432 1.00 88.00 632 TYR A N 1
ATOM 4890 C CA . TYR A 1 632 ? -4.304 -28.332 -24.732 1.00 88.00 632 TYR A CA 1
ATOM 4891 C C . TYR A 1 632 ? -2.802 -28.123 -24.663 1.00 88.00 632 TYR A C 1
ATOM 4893 O O . TYR A 1 632 ? -2.260 -27.664 -23.656 1.00 88.00 632 TYR A O 1
ATOM 4901 N N . ARG A 1 633 ? -2.145 -28.393 -25.786 1.00 85.12 633 ARG A N 1
ATOM 4902 C CA . ARG A 1 633 ? -0.746 -28.070 -26.036 1.00 85.12 633 ARG A CA 1
ATOM 4903 C C . ARG A 1 633 ? -0.645 -27.517 -27.450 1.00 85.12 633 ARG A C 1
ATOM 4905 O O . ARG A 1 633 ? -1.170 -28.120 -28.379 1.00 85.12 633 ARG A O 1
ATOM 4912 N N . ASN A 1 634 ? -0.009 -26.357 -27.605 1.00 79.12 634 ASN A N 1
ATOM 4913 C CA . ASN A 1 634 ? 0.115 -25.664 -28.895 1.00 79.12 634 ASN A CA 1
ATOM 4914 C C . ASN A 1 634 ? -1.237 -25.489 -29.625 1.00 79.12 634 ASN A C 1
ATOM 4916 O O . ASN A 1 634 ? -1.333 -25.704 -30.830 1.00 79.12 634 ASN A O 1
ATOM 4920 N N . GLY A 1 635 ? -2.299 -25.162 -28.878 1.00 74.06 635 GLY A N 1
ATOM 4921 C CA . GLY A 1 635 ? -3.647 -24.951 -29.424 1.00 74.06 635 GLY A CA 1
ATOM 4922 C C . GLY A 1 635 ? -4.403 -26.221 -29.835 1.00 74.06 635 GLY A C 1
ATOM 4923 O O . GLY A 1 635 ? -5.536 -26.123 -30.296 1.00 74.06 635 GLY A O 1
ATOM 4924 N N . GLN A 1 636 ? -3.825 -27.411 -29.655 1.00 80.31 636 GLN A N 1
ATOM 4925 C CA . GLN A 1 636 ? -4.472 -28.690 -29.956 1.00 80.31 636 GLN A CA 1
ATOM 4926 C C . GLN A 1 636 ? -4.815 -29.449 -28.680 1.00 80.31 636 GLN A C 1
ATOM 4928 O O . GLN A 1 636 ? -4.110 -29.337 -27.678 1.00 80.31 636 GLN A O 1
ATOM 4933 N N . ILE A 1 637 ? -5.895 -30.234 -28.718 1.00 86.25 637 ILE A N 1
ATOM 4934 C CA . ILE A 1 637 ? -6.263 -31.122 -27.611 1.00 86.25 637 ILE A CA 1
ATOM 4935 C C . ILE A 1 637 ? -5.145 -32.144 -27.440 1.00 86.25 637 ILE A C 1
ATOM 4937 O O . ILE A 1 637 ? -4.860 -32.923 -28.345 1.00 86.25 637 ILE A O 1
ATOM 4941 N N . PHE A 1 638 ? -4.525 -32.126 -26.269 1.00 86.56 638 PHE A N 1
ATOM 4942 C CA . PHE A 1 638 ? -3.498 -33.076 -25.890 1.00 86.56 638 PHE A CA 1
ATOM 4943 C C . PHE A 1 638 ? -4.132 -34.278 -25.186 1.00 86.56 638 PHE A C 1
ATOM 4945 O O . PHE A 1 638 ? -3.932 -35.408 -25.616 1.00 86.56 638 PHE A O 1
ATOM 4952 N N . TYR A 1 639 ? -4.952 -34.034 -24.156 1.00 86.62 639 TYR A N 1
ATOM 4953 C CA . TYR A 1 639 ? -5.682 -35.073 -23.419 1.00 86.62 639 TYR A CA 1
ATOM 4954 C C . TYR A 1 639 ? -7.033 -34.573 -22.910 1.00 86.62 639 TYR A C 1
ATOM 4956 O O . TYR A 1 639 ? -7.199 -33.387 -22.620 1.00 86.62 639 TYR A O 1
ATOM 4964 N N . THR A 1 640 ? -7.959 -35.512 -22.712 1.00 88.62 640 THR A N 1
ATOM 4965 C CA . THR A 1 640 ? -9.244 -35.277 -22.047 1.00 88.62 640 THR A CA 1
ATOM 4966 C C . THR A 1 640 ? -9.403 -36.246 -20.875 1.00 88.62 640 THR A C 1
ATOM 4968 O O . THR A 1 640 ? -9.284 -37.457 -21.050 1.00 88.62 640 THR A O 1
ATOM 4971 N N . PHE A 1 641 ? -9.686 -35.714 -19.686 1.00 88.56 641 PHE A N 1
ATOM 4972 C CA . PHE A 1 641 ? -9.915 -36.468 -18.452 1.00 88.56 641 PHE A CA 1
ATOM 4973 C C . PHE A 1 641 ? -11.367 -36.316 -18.005 1.00 88.56 641 PHE A C 1
ATOM 4975 O O . PHE A 1 641 ? -11.867 -35.197 -17.909 1.00 88.56 641 PHE A O 1
ATOM 4982 N N . GLY A 1 642 ? -12.028 -37.431 -17.690 1.00 83.88 642 GLY A N 1
ATOM 4983 C CA . GLY A 1 642 ? -13.473 -37.476 -17.451 1.00 83.88 642 GLY A CA 1
ATOM 4984 C C . GLY A 1 642 ? -14.269 -37.737 -18.735 1.00 83.88 642 GLY A C 1
ATOM 4985 O O . GLY A 1 642 ? -13.698 -37.932 -19.807 1.00 83.88 642 GLY A O 1
ATOM 4986 N N . GLN A 1 643 ? -15.597 -37.807 -18.616 1.00 77.25 643 GLN A N 1
ATOM 4987 C CA . GLN A 1 643 ? -16.511 -38.066 -19.734 1.00 77.25 643 GLN A CA 1
ATOM 4988 C C . GLN A 1 643 ? -17.758 -37.165 -19.618 1.00 77.25 643 GLN A C 1
ATOM 4990 O O . GLN A 1 643 ? -18.296 -37.023 -18.516 1.00 77.25 643 GLN A O 1
ATOM 4995 N N . PRO A 1 644 ? -18.235 -36.536 -20.711 1.00 62.34 644 PRO A N 1
ATOM 4996 C CA . PRO A 1 644 ? -19.489 -35.776 -20.732 1.00 62.34 644 PRO A CA 1
ATOM 4997 C C . PRO A 1 644 ? -20.702 -36.630 -20.297 1.00 62.34 644 PRO A C 1
ATOM 4999 O O . PRO A 1 644 ? -20.679 -37.844 -20.508 1.00 62.34 644 PRO A O 1
ATOM 5002 N N . PRO A 1 645 ? -21.774 -36.046 -19.716 1.00 58.34 645 PRO A N 1
ATOM 5003 C CA . PRO A 1 645 ? -22.175 -34.632 -19.750 1.00 58.34 645 PRO A CA 1
ATOM 5004 C C . PRO A 1 645 ? -21.714 -33.802 -18.533 1.00 58.34 645 PRO A C 1
ATOM 5006 O O . PRO A 1 645 ? -22.472 -32.997 -17.993 1.00 58.34 645 PRO A O 1
ATOM 5009 N N . MET A 1 646 ? -20.479 -33.992 -18.070 1.00 76.62 646 MET A N 1
ATOM 5010 C CA . MET A 1 646 ? -19.906 -33.182 -16.996 1.00 76.62 646 MET A CA 1
ATOM 5011 C C . MET A 1 646 ? -19.442 -31.794 -17.481 1.00 76.62 646 MET A C 1
ATOM 5013 O O . MET A 1 646 ? -19.078 -31.647 -18.651 1.00 76.62 646 MET A O 1
ATOM 5017 N N . PRO A 1 647 ? -19.415 -30.770 -16.602 1.00 80.94 647 PRO A N 1
ATOM 5018 C CA . PRO A 1 647 ? -18.884 -29.451 -16.936 1.00 80.94 647 PRO A CA 1
ATOM 5019 C C . PRO A 1 647 ? -17.458 -29.539 -17.490 1.00 80.94 647 PRO A C 1
ATOM 5021 O O . PRO A 1 647 ? -16.570 -30.082 -16.829 1.00 80.94 647 PRO A O 1
ATOM 5024 N N . LEU A 1 648 ? -17.249 -28.991 -18.689 1.00 85.38 648 LEU A N 1
ATOM 5025 C CA . LEU A 1 648 ? -15.955 -28.980 -19.367 1.00 85.38 648 LEU A CA 1
ATOM 5026 C C . LEU A 1 648 ? -15.084 -27.825 -18.869 1.00 85.38 648 LEU A C 1
ATOM 5028 O O . LEU A 1 648 ? -15.545 -26.694 -18.710 1.00 85.38 648 LEU A O 1
ATOM 5032 N N . LYS A 1 649 ? -13.815 -28.128 -18.627 1.00 88.12 649 LYS A N 1
ATOM 5033 C CA . LYS A 1 649 ? -12.803 -27.236 -18.078 1.00 88.12 649 LYS A CA 1
ATOM 5034 C C . LYS A 1 649 ? -11.546 -27.289 -18.940 1.00 88.12 649 LYS A C 1
ATOM 5036 O O . LYS A 1 649 ? -11.146 -28.368 -19.361 1.00 88.12 649 LYS A O 1
ATOM 5041 N N . HIS A 1 650 ? -10.909 -26.148 -19.185 1.00 88.12 650 HIS A N 1
ATOM 5042 C CA . HIS A 1 650 ? -9.818 -26.042 -20.156 1.00 88.12 650 HIS A CA 1
ATOM 5043 C C . HIS A 1 650 ? -8.493 -25.647 -19.491 1.00 88.12 650 HIS A C 1
ATOM 5045 O O . HIS A 1 650 ? -8.430 -24.666 -18.750 1.00 88.12 650 HIS A O 1
ATOM 5051 N N . LEU A 1 651 ? -7.432 -26.402 -19.777 1.00 91.56 651 LEU A N 1
ATOM 5052 C CA . LEU A 1 651 ? -6.082 -26.188 -19.249 1.00 91.56 651 LEU A CA 1
ATOM 5053 C C . LEU A 1 651 ? -5.063 -26.126 -20.386 1.00 91.56 651 LEU A C 1
ATOM 5055 O O . LEU A 1 651 ? -5.209 -26.825 -21.383 1.00 91.56 651 LEU A O 1
ATOM 5059 N N . ARG A 1 652 ? -4.007 -25.337 -20.220 1.00 89.19 652 ARG A N 1
ATOM 5060 C CA . ARG A 1 652 ? -2.866 -25.259 -21.132 1.00 89.19 652 ARG A CA 1
ATOM 5061 C C . ARG A 1 652 ? -1.662 -25.941 -20.503 1.00 89.19 652 ARG A C 1
ATOM 5063 O O . ARG A 1 652 ? -1.229 -25.529 -19.435 1.00 89.19 652 ARG A O 1
ATOM 5070 N N . LEU A 1 653 ? -1.082 -26.928 -21.172 1.00 87.38 653 LEU A N 1
ATOM 5071 C CA . LEU A 1 653 ? 0.204 -27.499 -20.783 1.00 87.38 653 LEU A CA 1
ATOM 5072 C C . LEU A 1 653 ? 1.342 -26.659 -21.381 1.00 87.38 653 LEU A C 1
ATOM 5074 O O . LEU A 1 653 ? 1.366 -26.421 -22.589 1.00 87.38 653 LEU A O 1
ATOM 5078 N N . THR A 1 654 ? 2.274 -26.207 -20.538 1.00 79.56 654 THR A N 1
ATOM 5079 C CA . THR A 1 654 ? 3.380 -25.314 -20.942 1.00 79.56 654 THR A CA 1
ATOM 5080 C C . THR A 1 654 ? 4.778 -25.902 -20.795 1.00 79.56 654 THR A C 1
ATOM 5082 O O . THR A 1 654 ? 5.739 -25.255 -21.209 1.00 79.56 654 THR A O 1
ATOM 5085 N N . GLY A 1 655 ? 4.903 -27.097 -20.218 1.00 71.31 655 GLY A N 1
ATOM 5086 C CA . GLY A 1 655 ? 6.157 -27.844 -20.193 1.00 71.31 655 GLY A CA 1
ATOM 5087 C C . GLY A 1 655 ? 6.210 -28.953 -21.244 1.00 71.31 655 GLY A C 1
ATOM 5088 O O . GLY A 1 655 ? 5.311 -29.094 -22.081 1.00 71.31 655 GLY A O 1
ATOM 5089 N N . ASP A 1 656 ? 7.295 -29.726 -21.207 1.00 67.94 656 ASP A N 1
ATOM 5090 C CA . ASP A 1 656 ? 7.615 -30.698 -22.255 1.00 67.94 656 ASP A CA 1
ATOM 5091 C C . ASP A 1 656 ? 6.748 -31.970 -22.207 1.00 67.94 656 ASP A C 1
ATOM 5093 O O . ASP A 1 656 ? 6.516 -32.603 -23.241 1.00 67.94 656 ASP A O 1
ATOM 5097 N N . ASP A 1 657 ? 6.189 -32.288 -21.042 1.00 68.19 657 ASP A N 1
ATOM 5098 C CA . ASP A 1 657 ? 5.326 -33.435 -20.747 1.00 68.19 657 ASP A CA 1
ATOM 5099 C C . ASP A 1 657 ? 4.508 -33.187 -19.459 1.00 68.19 657 ASP A C 1
ATOM 5101 O O . ASP A 1 657 ? 4.568 -32.104 -18.869 1.00 68.19 657 ASP A O 1
ATOM 5105 N N . PHE A 1 658 ? 3.703 -34.164 -19.020 1.00 69.62 658 PHE A N 1
ATOM 5106 C CA . PHE A 1 658 ? 2.911 -34.032 -17.787 1.00 69.62 658 PHE A CA 1
ATOM 5107 C C . PHE A 1 658 ? 3.771 -33.941 -16.527 1.00 69.62 658 PHE A C 1
ATOM 5109 O O . PHE A 1 658 ? 3.370 -33.243 -15.600 1.00 69.62 658 PHE A O 1
ATOM 5116 N N . SER A 1 659 ? 4.943 -34.578 -16.501 1.00 63.62 659 SER A N 1
ATOM 5117 C CA . SER A 1 659 ? 5.879 -34.522 -15.370 1.00 63.62 659 SER A CA 1
ATOM 5118 C C . SER A 1 659 ? 6.391 -33.116 -15.089 1.00 63.62 659 SER A C 1
ATOM 5120 O O . SER A 1 659 ? 6.688 -32.791 -13.943 1.00 63.62 659 SER A O 1
ATOM 5122 N N . SER A 1 660 ? 6.411 -32.239 -16.096 1.00 66.12 660 SER A N 1
ATOM 5123 C CA . SER A 1 660 ? 6.719 -30.823 -15.882 1.00 66.12 660 SER A CA 1
ATOM 5124 C C . SER A 1 660 ? 5.744 -30.108 -14.935 1.00 66.12 660 SER A C 1
ATOM 5126 O O . SER A 1 660 ? 6.081 -29.053 -14.407 1.00 66.12 660 SER A O 1
ATOM 5128 N N . GLY A 1 661 ? 4.513 -30.614 -14.760 1.00 69.94 661 GLY A N 1
ATOM 5129 C CA . GLY A 1 661 ? 3.492 -30.040 -13.877 1.00 69.94 661 GLY A CA 1
ATOM 5130 C C . GLY A 1 661 ? 3.100 -28.585 -14.162 1.00 69.94 661 GLY A C 1
ATOM 5131 O O . GLY A 1 661 ? 2.414 -27.973 -13.340 1.00 69.94 661 GLY A O 1
ATOM 5132 N N . HIS A 1 662 ? 3.534 -28.010 -15.287 1.00 82.88 662 HIS A N 1
ATOM 5133 C CA . HIS A 1 662 ? 3.378 -26.592 -15.596 1.00 82.88 662 HIS A CA 1
ATOM 5134 C C . HIS A 1 662 ? 2.126 -26.341 -16.434 1.00 82.88 662 HIS A C 1
ATOM 5136 O O . HIS A 1 662 ? 2.148 -26.404 -17.669 1.00 82.88 662 HIS A O 1
ATOM 5142 N N . PHE A 1 663 ? 1.037 -26.013 -15.743 1.00 87.31 663 PHE A N 1
ATOM 5143 C CA . PHE A 1 663 ? -0.261 -25.735 -16.342 1.00 87.31 663 PHE A CA 1
ATOM 5144 C C . PHE A 1 663 ? -0.634 -24.258 -16.230 1.00 87.31 663 PHE A C 1
ATOM 5146 O O . PHE A 1 663 ? -0.393 -23.612 -15.218 1.00 87.31 663 PHE A O 1
ATOM 5153 N N . GLU A 1 664 ? -1.265 -23.732 -17.269 1.00 87.25 664 GLU A N 1
ATOM 5154 C CA . GLU A 1 664 ? -1.967 -22.450 -17.260 1.00 87.25 664 GLU A CA 1
ATOM 5155 C C . GLU A 1 664 ? -3.458 -22.711 -17.517 1.00 87.25 664 GLU A C 1
ATOM 5157 O O . GLU A 1 664 ? -3.855 -23.812 -17.910 1.00 87.25 664 GLU A O 1
ATOM 5162 N N . VAL A 1 665 ? -4.316 -21.723 -17.273 1.00 87.00 665 VAL A N 1
ATOM 5163 C CA . VAL A 1 665 ? -5.769 -21.902 -17.421 1.00 87.00 665 VAL A CA 1
ATOM 5164 C C . VAL A 1 665 ? -6.290 -21.134 -18.622 1.00 87.00 665 VAL A C 1
ATOM 5166 O O . VAL A 1 665 ? -6.009 -19.947 -18.762 1.00 87.00 665 VAL A O 1
ATOM 5169 N N . TYR A 1 666 ? -7.107 -21.798 -19.439 1.00 83.69 666 TYR A N 1
ATOM 5170 C CA . TYR A 1 666 ? -7.890 -21.138 -20.475 1.00 83.69 666 TYR A CA 1
ATOM 5171 C C . TYR A 1 666 ? -9.241 -20.698 -19.911 1.00 83.69 666 TYR A C 1
ATOM 5173 O O . TYR A 1 666 ? -10.097 -21.515 -19.567 1.00 83.69 666 TYR A O 1
ATOM 5181 N N . GLU A 1 667 ? -9.443 -19.388 -19.842 1.00 79.31 667 GLU A N 1
ATOM 5182 C CA . GLU A 1 667 ? -10.706 -18.768 -19.461 1.00 79.31 667 GLU A CA 1
ATOM 5183 C C . GLU A 1 667 ? -11.455 -18.331 -20.727 1.00 79.31 667 GLU A C 1
ATOM 5185 O O . GLU A 1 667 ? -10.971 -17.490 -21.486 1.00 79.31 667 GLU A O 1
ATOM 5190 N N . CYS A 1 668 ? -12.613 -18.946 -20.989 1.00 69.62 668 CYS A N 1
ATOM 5191 C CA . CYS A 1 668 ? -13.410 -18.681 -22.190 1.00 69.62 668 CYS A C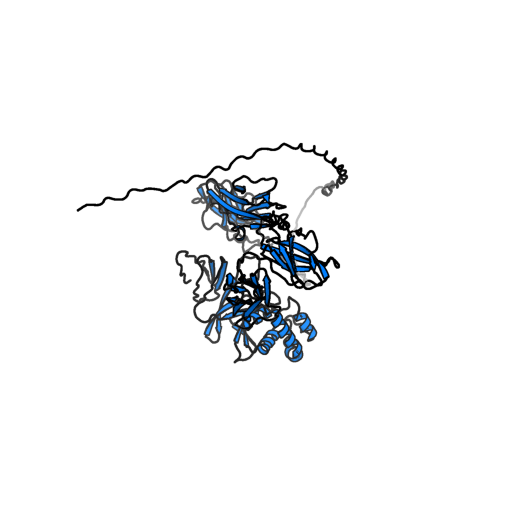A 1
ATOM 5192 C C . CYS A 1 668 ? -13.969 -17.257 -22.162 1.00 69.62 668 CYS A C 1
ATOM 5194 O O . CYS A 1 668 ? -14.649 -16.867 -21.210 1.00 69.62 668 CYS A O 1
ATOM 5196 N N . LEU A 1 669 ? -13.732 -16.498 -23.230 1.00 64.31 669 LEU A N 1
ATOM 5197 C CA . LEU A 1 669 ? -14.310 -15.176 -23.413 1.00 64.31 669 LEU A CA 1
ATOM 5198 C C . LEU A 1 669 ? -15.609 -15.326 -24.204 1.00 64.31 669 LEU A C 1
ATOM 5200 O O . LEU A 1 669 ? -15.615 -15.375 -25.433 1.00 64.31 669 LEU A O 1
ATOM 5204 N N . ASN A 1 670 ? -16.733 -15.436 -23.496 1.00 48.72 670 ASN A N 1
ATOM 5205 C CA . ASN A 1 670 ? -18.038 -15.500 -24.146 1.00 48.72 670 ASN A CA 1
ATOM 5206 C C . ASN A 1 670 ? -18.336 -14.169 -24.860 1.00 48.72 670 ASN A C 1
ATOM 5208 O O . ASN A 1 670 ? -18.607 -13.163 -24.211 1.00 48.72 670 ASN A O 1
ATOM 5212 N N . SER A 1 671 ? -18.331 -14.200 -26.196 1.00 44.91 671 SER A N 1
ATOM 5213 C CA . SER A 1 671 ? -18.860 -13.186 -27.126 1.00 44.91 671 SER A CA 1
ATOM 5214 C C . SER A 1 671 ? -18.331 -11.741 -26.989 1.00 44.91 671 SER A C 1
ATOM 5216 O O . SER A 1 671 ? -18.757 -10.966 -26.140 1.00 44.91 671 SER A O 1
ATOM 5218 N N . GLN A 1 672 ? -17.469 -11.377 -27.945 1.00 43.50 672 GLN A N 1
ATOM 5219 C CA . GLN A 1 672 ? -17.230 -10.049 -28.545 1.00 43.50 672 GLN A CA 1
ATOM 5220 C C . GLN A 1 672 ? -16.804 -8.846 -27.684 1.00 43.50 672 GLN A C 1
ATOM 5222 O O . GLN A 1 672 ? -16.588 -7.775 -28.252 1.00 43.50 672 GLN A O 1
ATOM 5227 N N . LYS A 1 673 ? -16.604 -8.956 -26.365 1.00 42.09 673 LYS A N 1
ATOM 5228 C CA . LYS A 1 673 ? -16.106 -7.797 -25.601 1.00 42.09 673 LYS A CA 1
ATOM 5229 C C . LYS A 1 673 ? -15.265 -8.170 -24.388 1.00 42.09 673 LYS A C 1
ATOM 5231 O O . LYS A 1 673 ? -15.757 -8.792 -23.450 1.00 42.09 673 LYS A O 1
ATOM 5236 N N . LEU A 1 674 ? -14.000 -7.747 -24.385 1.00 41.50 674 LEU A N 1
ATOM 5237 C CA . LEU A 1 674 ? -13.105 -7.881 -23.239 1.00 41.50 674 LEU A CA 1
ATOM 5238 C C . LEU A 1 674 ? -13.102 -6.572 -22.427 1.00 41.50 674 LEU A C 1
ATOM 5240 O O . LEU A 1 674 ? -12.269 -5.691 -22.630 1.00 41.50 674 LEU A O 1
ATOM 5244 N N . ASP A 1 675 ? -14.019 -6.440 -21.467 1.00 40.47 675 ASP A N 1
ATOM 5245 C CA . ASP A 1 675 ? -14.030 -5.300 -20.536 1.00 40.47 675 ASP A CA 1
ATOM 5246 C C . ASP A 1 675 ? -12.989 -5.496 -19.411 1.00 40.47 675 ASP A C 1
ATOM 5248 O O . ASP A 1 675 ? -13.293 -5.965 -18.309 1.00 40.47 675 ASP A O 1
ATOM 5252 N N . VAL A 1 676 ? -11.726 -5.125 -19.660 1.00 42.16 676 VAL A N 1
ATOM 5253 C CA . VAL A 1 676 ? -10.670 -5.143 -18.628 1.00 42.16 676 VAL A CA 1
ATOM 5254 C C . VAL A 1 676 ? -10.697 -3.848 -17.812 1.00 42.16 676 VAL A C 1
ATOM 5256 O O . VAL A 1 676 ? -10.083 -2.839 -18.158 1.00 42.16 676 VAL A O 1
ATOM 5259 N N . LYS A 1 677 ? -11.370 -3.869 -16.659 1.00 36.97 677 LYS A N 1
ATOM 5260 C CA . LYS A 1 677 ? -11.450 -2.700 -15.767 1.00 36.97 677 LYS A CA 1
ATOM 5261 C C . LYS A 1 677 ? -10.178 -2.544 -14.917 1.00 36.97 677 LYS A C 1
ATOM 5263 O O . LYS A 1 677 ? -10.094 -3.032 -13.793 1.00 36.97 677 LYS A O 1
ATOM 5268 N N . LEU A 1 678 ? -9.176 -1.848 -15.452 1.00 39.78 678 LEU A N 1
ATOM 5269 C CA . LEU A 1 678 ? -7.881 -1.613 -14.797 1.00 39.78 678 LEU A CA 1
ATOM 5270 C C . LEU A 1 678 ? -7.902 -0.346 -13.926 1.00 39.78 678 LEU A C 1
ATOM 5272 O O . LEU A 1 678 ? -7.936 0.774 -14.438 1.00 39.78 678 LEU A O 1
ATOM 5276 N N . SER A 1 679 ? -7.833 -0.506 -12.603 1.00 32.66 679 SER A N 1
ATOM 5277 C CA . SER A 1 679 ? -7.808 0.606 -11.643 1.00 32.66 679 SER A CA 1
ATOM 5278 C C . SER A 1 679 ? -6.423 0.796 -11.014 1.00 32.66 679 SER A C 1
ATOM 5280 O O . SER A 1 679 ? -6.249 0.475 -9.842 1.00 32.66 679 SER A O 1
ATOM 5282 N N . MET A 1 680 ? -5.439 1.266 -11.795 1.00 38.66 680 MET A N 1
ATOM 5283 C CA . MET A 1 680 ? -4.192 1.966 -11.403 1.00 38.66 680 MET A CA 1
ATOM 5284 C C . MET A 1 680 ? -3.234 2.043 -12.612 1.00 38.66 680 MET A C 1
ATOM 5286 O O . MET A 1 680 ? -3.325 1.187 -13.483 1.00 38.66 680 MET A O 1
ATOM 5290 N N . ASN A 1 681 ? -2.314 3.027 -12.637 1.00 42.59 681 ASN A N 1
ATOM 5291 C CA . ASN A 1 681 ? -1.294 3.242 -13.687 1.00 42.59 681 ASN A CA 1
ATOM 5292 C C . ASN A 1 681 ? -0.404 1.999 -13.905 1.00 42.59 681 ASN A C 1
ATOM 5294 O O . ASN A 1 681 ? 0.680 1.895 -13.325 1.00 42.59 681 ASN A O 1
ATOM 5298 N N . LEU A 1 682 ? -0.870 1.062 -14.721 1.00 42.44 682 LEU A N 1
ATOM 5299 C CA . LEU A 1 682 ? -0.195 -0.181 -15.077 1.00 42.44 682 LEU A CA 1
ATOM 5300 C C . LEU A 1 682 ? 0.175 -0.138 -16.563 1.00 42.44 682 LEU A C 1
ATOM 5302 O O . LEU A 1 682 ? -0.555 0.444 -17.368 1.00 42.44 682 LEU A O 1
ATOM 5306 N N . VAL A 1 683 ? 1.303 -0.762 -16.908 1.00 41.34 683 VAL A N 1
ATOM 5307 C CA . VAL A 1 683 ? 1.624 -1.119 -18.295 1.00 41.34 683 VAL A CA 1
ATOM 5308 C C . VAL A 1 683 ? 1.185 -2.564 -18.479 1.00 41.34 683 VAL A C 1
ATOM 5310 O O . VAL A 1 683 ? 1.673 -3.446 -17.769 1.00 41.34 683 VAL A O 1
ATOM 5313 N N . VAL A 1 684 ? 0.231 -2.789 -19.375 1.00 43.62 684 VAL A N 1
ATOM 5314 C CA . VAL A 1 684 ? -0.336 -4.112 -19.643 1.00 43.62 684 VAL A CA 1
ATOM 5315 C C . VAL A 1 684 ? 0.173 -4.593 -20.990 1.00 43.62 684 VAL A C 1
ATOM 5317 O O . VAL A 1 684 ? -0.053 -3.916 -21.985 1.00 43.62 684 VAL A O 1
ATOM 5320 N N . TYR A 1 685 ? 0.852 -5.741 -21.005 1.00 44.22 685 TYR A N 1
ATOM 5321 C CA . TYR A 1 685 ? 1.311 -6.392 -22.230 1.00 44.22 685 TYR A CA 1
ATOM 5322 C C . TYR A 1 685 ? 0.322 -7.496 -22.591 1.00 44.22 685 TYR A C 1
ATOM 5324 O O . TYR A 1 685 ? 0.089 -8.408 -21.790 1.00 44.22 685 TYR A O 1
ATOM 5332 N N . LEU A 1 686 ? -0.278 -7.372 -23.769 1.00 49.50 686 LEU A N 1
ATOM 5333 C CA . LEU A 1 686 ? -1.217 -8.328 -24.334 1.00 49.50 686 LEU A CA 1
ATOM 5334 C C . LEU A 1 686 ? -0.551 -9.025 -25.503 1.00 49.50 686 LEU A C 1
ATOM 5336 O O . LEU A 1 686 ? -0.244 -8.375 -26.494 1.00 49.50 686 LEU A O 1
ATOM 5340 N N . GLN A 1 687 ? -0.353 -10.334 -25.395 1.00 47.91 687 GLN A N 1
ATOM 5341 C CA . GLN A 1 687 ? 0.122 -11.122 -26.523 1.00 47.91 687 GLN A CA 1
ATOM 5342 C C . GLN A 1 687 ? -1.076 -11.736 -27.256 1.00 47.91 687 GLN A C 1
ATOM 5344 O O . GLN A 1 687 ? -1.757 -12.594 -26.690 1.00 47.91 687 GLN A O 1
ATOM 5349 N N . CYS A 1 688 ? -1.353 -11.287 -28.480 1.00 48.25 688 CYS A N 1
ATOM 5350 C CA . CYS A 1 688 ? -2.376 -11.862 -29.349 1.00 48.25 688 CYS A CA 1
ATOM 5351 C C . CYS A 1 688 ? -1.718 -12.885 -30.275 1.00 48.25 688 CYS A C 1
ATOM 5353 O O . CYS A 1 688 ? -0.950 -12.539 -31.174 1.00 48.25 688 CYS A O 1
ATOM 5355 N N . LEU A 1 689 ? -1.987 -14.164 -30.029 1.00 45.38 689 LEU A N 1
ATOM 5356 C CA . LEU A 1 689 ? -1.327 -15.254 -30.747 1.00 45.38 689 LEU A CA 1
ATOM 5357 C C . LEU A 1 689 ? -2.005 -15.589 -32.096 1.00 45.38 689 LEU A C 1
ATOM 5359 O O . LEU A 1 689 ? -1.583 -16.525 -32.772 1.00 45.38 689 LEU A O 1
ATOM 5363 N N . THR A 1 690 ? -3.035 -14.832 -32.499 1.00 49.38 690 THR A N 1
ATOM 5364 C CA . THR A 1 690 ? -3.847 -15.049 -33.717 1.00 49.38 690 THR A CA 1
ATOM 5365 C C . THR A 1 690 ? -4.484 -13.747 -34.237 1.00 49.38 690 THR A C 1
ATOM 5367 O O . THR A 1 690 ? -4.653 -12.811 -33.462 1.00 49.38 690 THR A O 1
ATOM 5370 N N . ASP A 1 691 ? -4.939 -13.718 -35.495 1.00 48.22 691 ASP A N 1
ATOM 5371 C CA . ASP A 1 691 ? -5.548 -12.551 -36.176 1.00 48.22 691 ASP A CA 1
ATOM 5372 C C . ASP A 1 691 ? -7.007 -12.246 -35.752 1.00 48.22 691 ASP A C 1
ATOM 5374 O O . ASP A 1 691 ? -7.910 -12.156 -36.584 1.00 48.22 691 ASP A O 1
ATOM 5378 N N . ALA A 1 692 ? -7.285 -12.131 -34.452 1.00 48.03 692 ALA A N 1
ATOM 5379 C CA . ALA A 1 692 ? -8.626 -11.815 -33.949 1.00 48.03 692 ALA A CA 1
ATOM 5380 C C . ALA A 1 692 ? -8.796 -10.320 -33.630 1.00 48.03 692 ALA A C 1
ATOM 5382 O O . ALA A 1 692 ? -7.948 -9.726 -32.963 1.00 48.03 692 ALA A O 1
ATOM 5383 N N . GLU A 1 693 ? -9.938 -9.741 -34.018 1.00 48.84 693 GLU A N 1
ATOM 5384 C CA . GLU A 1 693 ? -10.359 -8.402 -33.585 1.00 48.84 693 GLU A CA 1
ATOM 5385 C C . GLU A 1 693 ? -10.740 -8.426 -32.093 1.00 48.84 693 GLU A C 1
ATOM 5387 O O . GLU A 1 693 ? -11.615 -9.185 -31.666 1.00 48.84 693 GLU A O 1
ATOM 5392 N N . CYS A 1 694 ? -10.070 -7.604 -31.281 1.00 48.03 694 CYS A N 1
ATOM 5393 C CA . CYS A 1 694 ? -10.287 -7.512 -29.837 1.00 48.03 694 CYS A CA 1
ATOM 5394 C C . CYS A 1 694 ? -10.544 -6.058 -29.438 1.00 48.03 694 CYS A C 1
ATOM 5396 O O . CYS A 1 694 ? -9.628 -5.260 -29.540 1.00 48.03 694 CYS A O 1
ATOM 5398 N N . HIS A 1 695 ? -11.725 -5.746 -28.892 1.00 48.16 695 HIS A N 1
ATOM 5399 C CA . HIS A 1 695 ? -12.039 -4.398 -28.405 1.00 48.16 695 HIS A CA 1
ATOM 5400 C C . HIS A 1 695 ? -11.687 -4.200 -26.927 1.00 48.16 695 HIS A C 1
ATOM 5402 O O . HIS A 1 695 ? -12.178 -4.940 -26.066 1.00 48.16 695 HIS A O 1
ATOM 5408 N N . PHE A 1 696 ? -10.909 -3.158 -26.620 1.00 49.69 696 PHE A N 1
ATOM 5409 C CA . PHE A 1 696 ? -10.491 -2.820 -25.253 1.00 49.69 696 PHE A CA 1
ATOM 5410 C C . PHE A 1 696 ? -11.104 -1.507 -24.763 1.00 49.69 696 PHE A C 1
ATOM 5412 O O . PHE A 1 696 ? -11.111 -0.513 -25.474 1.00 49.69 696 PHE A O 1
ATOM 5419 N N . ASN A 1 697 ? -11.548 -1.468 -23.505 1.00 45.50 697 ASN A N 1
ATOM 5420 C CA . ASN A 1 697 ? -12.018 -0.239 -22.865 1.00 45.50 697 ASN A CA 1
ATOM 5421 C C . ASN A 1 697 ? -11.155 0.069 -21.634 1.00 45.50 697 ASN A C 1
ATOM 5423 O O . ASN A 1 697 ? -11.224 -0.640 -20.626 1.00 45.50 697 ASN A O 1
ATOM 5427 N N . THR A 1 698 ? -10.298 1.092 -21.711 1.00 45.16 698 THR A N 1
ATOM 5428 C CA . THR A 1 698 ? -9.313 1.393 -20.656 1.00 45.16 698 THR A CA 1
ATOM 5429 C C . THR A 1 698 ? -9.398 2.835 -20.150 1.00 45.16 698 THR A C 1
ATOM 5431 O O . THR A 1 698 ? -9.895 3.730 -20.825 1.00 45.16 698 THR A O 1
ATOM 5434 N N . SER A 1 699 ? -8.935 3.072 -18.916 1.00 48.78 699 SER A N 1
ATOM 5435 C CA . SER A 1 699 ? -8.823 4.428 -18.356 1.00 48.78 699 SER A CA 1
ATOM 5436 C C . SER A 1 699 ? -7.731 5.226 -19.091 1.00 48.78 699 SER A C 1
ATOM 5438 O O . SER A 1 699 ? -6.671 4.648 -19.337 1.00 48.78 699 SER A O 1
ATOM 5440 N N . PRO A 1 700 ? -7.879 6.553 -19.298 1.00 50.97 700 PRO A N 1
ATOM 5441 C CA . PRO A 1 700 ? -6.898 7.402 -20.001 1.00 50.97 700 PRO A CA 1
ATOM 5442 C C . PRO A 1 700 ? -5.474 7.407 -19.410 1.00 50.97 700 PRO A C 1
ATOM 5444 O O . PRO A 1 700 ? -4.537 7.935 -19.998 1.00 50.97 700 PRO A O 1
ATOM 5447 N N . THR A 1 701 ? -5.308 6.878 -18.197 1.00 43.59 701 THR A N 1
ATOM 5448 C CA . THR A 1 701 ? -4.049 6.835 -17.440 1.00 43.59 701 THR A CA 1
ATOM 5449 C C . THR A 1 701 ? -3.277 5.521 -17.576 1.00 43.59 701 THR A C 1
ATOM 5451 O O . THR A 1 701 ? -2.208 5.393 -16.976 1.00 43.59 701 THR A O 1
ATOM 5454 N N . ASN A 1 702 ? -3.826 4.530 -18.280 1.00 44.19 702 ASN A N 1
ATOM 5455 C CA . ASN A 1 702 ? -3.216 3.211 -18.441 1.00 44.19 702 ASN A CA 1
ATOM 5456 C C . ASN A 1 702 ? -2.526 3.112 -19.807 1.00 44.19 702 ASN A C 1
ATOM 5458 O O . ASN A 1 702 ? -2.962 3.735 -20.769 1.00 44.19 702 ASN A O 1
ATOM 5462 N N . THR A 1 703 ? -1.451 2.328 -19.890 1.00 48.94 703 THR A N 1
ATOM 5463 C CA . THR A 1 703 ? -0.756 2.057 -21.156 1.00 48.94 703 THR A CA 1
ATOM 5464 C C . THR A 1 703 ? -0.971 0.593 -21.514 1.00 48.94 703 THR A C 1
ATOM 5466 O O . THR A 1 703 ? -0.609 -0.288 -20.731 1.00 48.94 703 THR A O 1
ATOM 5469 N N . VAL A 1 704 ? -1.564 0.335 -22.678 1.00 50.50 704 VAL A N 1
ATOM 5470 C CA . VAL A 1 704 ? -1.722 -1.011 -23.238 1.00 50.50 704 VAL A CA 1
ATOM 5471 C C . VAL A 1 704 ? -0.677 -1.187 -24.332 1.00 50.50 704 VAL A C 1
ATOM 5473 O O . VAL A 1 704 ? -0.543 -0.331 -25.198 1.00 50.50 704 VAL A O 1
ATOM 5476 N N . VAL A 1 705 ? 0.089 -2.269 -24.263 1.00 49.06 705 VAL A N 1
ATOM 5477 C CA . VAL A 1 705 ? 1.049 -2.675 -25.291 1.00 49.06 705 VAL A CA 1
ATOM 5478 C C . VAL A 1 705 ? 0.534 -3.983 -25.875 1.00 49.06 705 VAL A C 1
ATOM 5480 O O . VAL A 1 705 ? 0.371 -4.950 -25.130 1.00 49.06 705 VAL A O 1
ATOM 5483 N N . ILE A 1 706 ? 0.240 -4.006 -27.175 1.00 51.38 706 ILE A N 1
ATOM 5484 C CA . ILE A 1 706 ? -0.249 -5.199 -27.870 1.00 51.38 706 ILE A CA 1
ATOM 5485 C C . ILE A 1 706 ? 0.904 -5.771 -28.695 1.00 51.38 706 ILE A C 1
ATOM 5487 O O . ILE A 1 706 ? 1.438 -5.127 -29.597 1.00 51.38 706 ILE A O 1
ATOM 5491 N N . GLU A 1 707 ? 1.301 -6.991 -28.362 1.00 47.19 707 GLU A N 1
ATOM 5492 C CA . GLU A 1 707 ? 2.233 -7.798 -29.138 1.00 47.19 707 GLU A CA 1
ATOM 5493 C C . GLU A 1 707 ? 1.416 -8.829 -29.915 1.00 47.19 707 GLU A C 1
ATOM 5495 O O . GLU A 1 707 ? 0.810 -9.722 -29.331 1.00 47.19 707 GLU A O 1
ATOM 5500 N N . THR A 1 708 ? 1.366 -8.714 -31.238 1.00 50.81 708 THR A N 1
ATOM 5501 C CA . THR A 1 708 ? 0.839 -9.795 -32.081 1.00 50.81 708 THR A CA 1
ATOM 5502 C C . THR A 1 708 ? 1.992 -10.681 -32.545 1.00 50.81 708 THR A C 1
ATOM 5504 O O . THR A 1 708 ? 3.150 -10.262 -32.511 1.00 50.81 708 THR A O 1
ATOM 5507 N N . ASN A 1 709 ? 1.704 -11.898 -33.014 1.00 43.66 709 ASN A N 1
ATOM 5508 C CA . ASN A 1 709 ? 2.729 -12.780 -33.593 1.00 43.66 709 ASN A CA 1
ATOM 5509 C C . ASN A 1 709 ? 3.462 -12.180 -34.810 1.00 43.66 709 ASN A C 1
ATOM 5511 O O . ASN A 1 709 ? 4.492 -12.722 -35.213 1.00 43.66 709 ASN A O 1
ATOM 5515 N N . HIS A 1 710 ? 2.963 -11.076 -35.379 1.00 38.62 710 HIS A N 1
ATOM 5516 C CA . HIS A 1 710 ? 3.499 -10.491 -36.603 1.00 38.62 710 HIS A CA 1
ATOM 5517 C C . HIS A 1 710 ? 3.923 -9.018 -36.502 1.00 38.62 710 HIS A C 1
ATOM 5519 O O . HIS A 1 710 ? 4.704 -8.602 -37.346 1.00 38.62 710 HIS A O 1
ATOM 5525 N N . GLU A 1 711 ? 3.530 -8.255 -35.474 1.00 40.25 711 GLU A N 1
ATOM 5526 C CA . GLU A 1 711 ? 3.959 -6.859 -35.273 1.00 40.25 711 GLU A CA 1
ATOM 5527 C C . GLU A 1 711 ? 3.675 -6.364 -33.836 1.00 40.25 711 GLU A C 1
ATOM 5529 O O . GLU A 1 711 ? 2.680 -6.741 -33.206 1.00 40.25 711 GLU A O 1
ATOM 5534 N N . THR A 1 712 ? 4.538 -5.489 -33.305 1.00 38.88 712 THR A N 1
ATOM 5535 C CA . THR A 1 712 ? 4.307 -4.767 -32.041 1.00 38.88 712 THR A CA 1
ATOM 5536 C C . THR A 1 712 ? 3.744 -3.381 -32.354 1.00 38.88 712 THR A C 1
ATOM 5538 O O . THR A 1 712 ? 4.492 -2.497 -32.770 1.00 38.88 712 THR A O 1
ATOM 5541 N N . GLN A 1 713 ? 2.446 -3.159 -32.143 1.00 43.34 713 GLN A N 1
ATOM 5542 C CA . GLN A 1 713 ? 1.854 -1.819 -32.238 1.00 43.34 713 GLN A CA 1
ATOM 5543 C C . GLN A 1 713 ? 1.710 -1.205 -30.843 1.00 43.34 713 GLN A C 1
ATOM 5545 O O . GLN A 1 713 ? 1.166 -1.803 -29.915 1.00 43.34 713 GLN A O 1
ATOM 5550 N N . THR A 1 714 ? 2.223 0.018 -30.687 1.00 39.06 714 THR A N 1
ATOM 5551 C CA . THR A 1 714 ? 2.042 0.824 -29.472 1.00 39.06 714 THR A CA 1
ATOM 5552 C C . THR A 1 714 ? 1.078 1.951 -29.813 1.00 39.06 714 THR A C 1
ATOM 5554 O O . THR A 1 714 ? 1.521 3.036 -30.179 1.00 39.06 714 THR A O 1
ATOM 5557 N N . ASP A 1 715 ? -0.230 1.698 -29.764 1.00 43.97 715 ASP A N 1
ATOM 5558 C CA . ASP A 1 715 ? -1.196 2.748 -30.089 1.00 43.97 715 ASP A CA 1
ATOM 5559 C C . ASP A 1 715 ? -1.439 3.648 -28.869 1.00 43.97 715 ASP A C 1
ATOM 5561 O O . ASP A 1 715 ? -1.853 3.201 -27.796 1.00 43.97 715 ASP A O 1
ATOM 5565 N N . TYR A 1 716 ? -1.116 4.934 -29.011 1.00 35.94 716 TYR A N 1
ATOM 5566 C CA . TYR A 1 716 ? -1.364 5.958 -27.999 1.00 35.94 716 TYR A CA 1
ATOM 5567 C C . TYR A 1 716 ? -1.950 7.198 -28.675 1.00 35.94 716 TYR A C 1
ATOM 5569 O O . TYR A 1 716 ? -1.214 8.106 -29.061 1.00 35.94 716 TYR A O 1
ATOM 5577 N N . ASP A 1 717 ? -3.280 7.267 -28.771 1.00 36.78 717 ASP A N 1
ATOM 5578 C CA . ASP A 1 717 ? -3.984 8.534 -28.967 1.00 36.78 717 ASP A CA 1
ATOM 5579 C C . ASP A 1 717 ? -4.652 8.959 -27.650 1.00 36.78 717 ASP A C 1
ATOM 5581 O O . ASP A 1 717 ? -5.525 8.289 -27.103 1.00 36.78 717 ASP A O 1
ATOM 5585 N N . SER A 1 718 ? -4.199 10.093 -27.116 1.00 36.34 718 SER A N 1
ATOM 5586 C CA . SER A 1 718 ? -4.682 10.686 -25.861 1.00 36.34 718 SER A CA 1
ATOM 5587 C C . SER A 1 718 ? -5.896 11.605 -26.044 1.00 36.34 718 SER A C 1
ATOM 5589 O O . SER A 1 718 ? -6.321 12.255 -25.087 1.00 36.34 718 SER A O 1
ATOM 5591 N N . SER A 1 719 ? -6.457 11.683 -27.255 1.00 36.47 719 SER A N 1
ATOM 5592 C CA . SER A 1 719 ? -7.524 12.631 -27.583 1.00 36.47 719 SER A CA 1
ATOM 5593 C C . SER A 1 719 ? -8.941 12.044 -27.626 1.00 36.47 719 SER A C 1
ATOM 5595 O O . SER A 1 719 ? -9.897 12.821 -27.662 1.00 36.47 719 SER A O 1
ATOM 5597 N N . ASN A 1 720 ? -9.119 10.718 -27.531 1.00 36.34 720 ASN A N 1
ATOM 5598 C CA . ASN A 1 720 ? -10.436 10.085 -27.646 1.00 36.34 720 ASN A CA 1
ATOM 5599 C C . ASN A 1 720 ? -10.803 9.245 -26.396 1.00 36.34 720 ASN A C 1
ATOM 5601 O O . ASN A 1 720 ? -10.193 8.207 -26.149 1.00 36.34 720 ASN A O 1
ATOM 5605 N N . PRO A 1 721 ? -11.798 9.647 -25.574 1.00 37.22 721 PRO A N 1
ATOM 5606 C CA . PRO A 1 721 ? -12.206 8.909 -24.369 1.00 37.22 721 PRO A CA 1
ATOM 5607 C C . PRO A 1 721 ? -12.955 7.593 -24.658 1.00 37.22 721 PRO A C 1
ATOM 5609 O O . PRO A 1 721 ? -13.379 6.912 -23.726 1.00 37.22 721 PRO A O 1
ATOM 5612 N N . SER A 1 722 ? -13.108 7.234 -25.932 1.00 37.59 722 SER A N 1
ATOM 5613 C CA . SER A 1 722 ? -13.589 5.941 -26.412 1.00 37.59 722 SER A CA 1
ATOM 5614 C C . SER A 1 722 ? -12.665 5.438 -27.525 1.00 37.59 722 SER A C 1
ATOM 5616 O O . SER A 1 722 ? -13.062 5.401 -28.688 1.00 37.59 722 SER A O 1
ATOM 5618 N N . CYS A 1 723 ? -11.413 5.108 -27.205 1.00 35.41 723 CYS A N 1
ATOM 5619 C CA . CYS A 1 723 ? -10.636 4.254 -28.103 1.00 35.41 723 CYS A CA 1
ATOM 5620 C C . CYS A 1 723 ? -11.208 2.837 -28.011 1.00 35.41 723 CYS A C 1
ATOM 5622 O O . CYS A 1 723 ? -10.956 2.136 -27.034 1.00 35.41 723 CYS A O 1
ATOM 5624 N N . GLU A 1 724 ? -12.002 2.440 -29.006 1.00 35.81 724 GLU A N 1
ATOM 5625 C CA . GLU A 1 724 ? -11.959 1.057 -29.480 1.00 35.81 724 GLU A CA 1
ATOM 5626 C C . GLU A 1 724 ? -10.565 0.885 -30.098 1.00 35.81 724 GLU A C 1
ATOM 5628 O O . GLU A 1 724 ? -10.266 1.522 -31.106 1.00 35.81 724 GLU A O 1
ATOM 5633 N N . ILE A 1 725 ? -9.691 0.136 -29.424 1.00 39.38 725 ILE A N 1
ATOM 5634 C CA . ILE A 1 725 ? -8.540 -0.505 -30.079 1.00 39.38 725 ILE A CA 1
ATOM 5635 C C . ILE A 1 725 ? -9.057 -1.802 -30.674 1.00 39.38 725 ILE A C 1
ATOM 5637 O O . ILE A 1 725 ? -9.870 -2.427 -29.949 1.00 39.38 725 ILE A O 1
#

Mean predicted aligned error: 23.07 Å

Sequence (725 aa):
MPAKPAPIKKAPAKKAAPKAAEKPAAPAEKAPAPEPAPAPAPAPAPEPAPAPVEVPAPVEAPAAEPAPPAEAAPAAPAEVEVAPAPPAEEPAAPPPPPPEPEKPKEEPTSEPVSVSVEDVNDTSLTVKWRPPETVGPSGVDGYIVEYCKDGTQDWISANQDLIVSNRFAIKGLTTGEKLHVRVKAVNPAGPSKPGALEQPVLIREIVDRPKIRLPRNLRTVFVKSVGETLNLVIPFQGKPKPQVTWTKNGQPLDTKQVGVRNSDKDTILFIRKCERKDSGKYEATVKIDTLEDKATIDIQIVEKPGSPQGIKLVDVWGFNVALEWTPPKDDGNSEITGYTVQKSDKKTGEWFTVLEHYHRLNCTISDLIMGNSYFFRVFAENRCGLSEQAAVTKSPAQIQKTGIDYKPPEYKDHNFSEAPKFTQALQDRSATIGYSTKLLCAVRGNPKPRIVWMKNQMEIRDDPKFMQISSQGVCTLEIRKPCPFDGGVYTCKAINVHGEAAVNCKLDVKDTHFLYHSNRTRINMSIEVITIDQTTVTYRVVFMPRDGTCLFHSLCYVLHGRISLTVDIWRNIVSYVSNDWDRFKVWTDDGTGDNYTTQEHYKHEMLKPFTYGSACELMAAAELFGCCFQVYRNGQIFYTFGQPPMPLKHLRLTGDDFSSGHFEVYECLNSQKLDVKLSMNLVVYLQCLTDAECHFNTSPTNTVVIETNHETQTDYDSSNPSCEI

pLDDT: mean 74.45, std 21.02, range [25.27, 97.88]

Radius of gyration: 42.62 Å; Cα contacts (8 Å, |Δi|>4): 1417; chains: 1; bounding box: 126×120×119 Å